Protein AF-0000000078821666 (afdb_homodimer)

InterPro domains:
  IPR000192 Aminotransferase class V domain [PF00266] (6-363)
  IPR015421 Pyridoxal phosphate-dependent transferase, major domain [G3DSA:3.40.640.10] (62-234)
  IPR015422 Pyridoxal phosphate-dependent transferase, small domain [G3DSA:3.90.1150.10] (6-367)
  IPR015424 Pyridoxal phosphate-dependent transferase [SSF53383] (6-370)
  IPR016454 Cysteine desulfurase [PIRSF005572] (4-376)
  IPR020578 Aminotransferase class-V, pyridoxal-phosphate binding site [PS00595] (192-211)

Solvent-accessible surface area (backbone atoms only — not comparable to full-atom values): 36742 Å² total; per-residue (Å²): 125,78,78,67,40,75,22,40,26,73,75,22,31,49,36,35,69,72,24,49,60,65,17,44,56,50,51,70,65,46,40,48,39,52,85,40,83,28,70,44,5,48,52,39,37,52,46,47,53,52,17,36,42,30,46,16,58,55,27,57,49,55,45,89,28,54,36,70,31,55,21,33,30,49,16,32,28,42,60,52,52,10,29,44,61,55,61,62,64,51,24,38,36,33,38,56,60,46,56,43,23,49,48,43,41,54,56,54,38,41,80,64,68,30,45,75,45,68,29,54,43,42,70,45,58,34,68,43,62,67,48,47,49,63,56,54,73,40,88,35,50,32,36,37,45,47,36,24,36,78,59,41,14,21,51,40,63,45,39,64,48,22,53,56,34,47,76,61,68,18,45,27,35,28,45,30,39,64,29,48,59,52,48,93,49,41,47,64,77,35,54,48,42,30,40,18,27,36,19,25,52,45,24,9,35,57,38,16,17,24,27,39,42,41,86,88,61,64,65,37,49,84,34,39,32,81,36,34,68,87,46,48,36,27,36,82,72,29,60,32,27,40,32,10,28,11,44,17,29,48,48,30,58,74,42,28,69,64,50,38,54,52,33,33,52,49,42,49,54,48,49,54,53,39,49,75,70,60,40,50,59,51,31,71,90,40,62,51,42,35,35,39,46,19,31,25,42,89,93,41,55,12,62,62,52,41,52,56,38,32,77,69,31,37,32,46,40,45,42,36,52,76,46,101,87,50,69,43,45,31,60,48,42,48,52,25,67,43,55,60,74,57,31,36,10,16,36,31,41,16,53,51,92,84,59,54,68,67,54,47,52,52,47,54,51,52,47,52,53,49,50,56,53,53,52,51,53,54,58,68,75,97,126,78,77,68,39,75,22,40,26,74,73,23,32,50,38,35,69,70,24,49,60,65,17,45,56,49,52,70,66,46,38,49,39,52,84,41,84,27,72,45,5,47,52,38,37,52,45,47,52,52,16,37,42,31,46,16,59,55,27,56,48,53,45,88,29,55,36,70,32,54,22,34,30,50,14,32,28,42,60,54,52,10,29,45,62,55,61,62,64,50,26,38,37,33,39,55,60,47,56,43,23,48,48,41,42,54,56,54,37,41,81,63,68,29,45,74,44,71,28,53,45,42,70,44,58,35,69,42,64,67,48,47,50,61,55,53,74,40,88,38,49,33,36,38,44,47,35,25,36,80,60,40,14,24,48,39,64,46,40,64,49,23,53,54,34,46,75,63,66,17,47,26,35,28,45,30,38,66,30,48,58,51,49,95,50,41,47,64,77,34,53,46,41,30,40,19,27,36,18,24,53,44,24,9,35,58,38,17,17,24,26,38,43,43,86,88,61,65,65,37,50,86,35,39,33,83,37,35,68,88,46,47,38,26,38,81,72,31,58,32,27,40,32,10,27,12,46,18,31,50,50,30,60,75,41,29,69,65,49,35,54,53,33,34,52,51,42,50,55,46,48,54,53,37,49,75,70,58,39,50,58,50,31,71,90,38,61,51,43,34,36,39,44,22,31,25,43,88,96,40,57,12,62,62,50,40,52,55,37,32,77,70,31,38,32,47,40,45,43,38,50,75,46,101,88,48,68,43,45,31,61,49,42,48,52,25,68,45,52,61,74,58,30,37,10,17,34,32,41,15,54,50,92,86,59,52,69,67,55,47,50,51,46,52,51,52,47,53,52,50,50,55,53,53,52,52,54,53,58,68,74,99

pLDDT: mean 94.86, std 9.11, range [35.91, 98.94]

Sequence (764 aa):
MPRAAYFDNNGTTALHPKVLQAMLPYLSEQQGNATSRHMYGRSARNAIDQAREQVADAVGAHPSQVIFTSSGTEADNLAITGVANALGNGRIAVSCLEHPAVSRPAEALRWHGWILDRIASNRHGQVEKNALEAILQNKTDMVSVMLANNETGVIQDVAGLGELARKHKAYMHTDAVQALGKMDVDFASLNVHAMSLSSHKINGPQGAGALILDKRIDIQPLLYGGGQERGLRSGSENIAAIVGFGAACSLAVAEARQGRTELARLREHLEQGLRRLDAVIFGAEAERLPNTSFFAFAGIEGETLVMALDKQGFAVTSGSACSSDNTEPSHVLLAMGIQPDTARGAIRVSLGANNDIDEINAFLQALESELTRLRKLTAVAVMPRAAYFDNNGTTALHPKVLQAMLPYLSEQQGNATSRHMYGRSARNAIDQAREQVADAVGAHPSQVIFTSSGTEADNLAITGVANALGNGRIAVSCLEHPAVSRPAEALRWHGWILDRIASNRHGQVEKNALEAILQNKTDMVSVMLANNETGVIQDVAGLGELARKHKAYMHTDAVQALGKMDVDFASLNVHAMSLSSHKINGPQGAGALILDKRIDIQPLLYGGGQERGLRSGSENIAAIVGFGAACSLAVAEARQGRTELARLREHLEQGLRRLDAVIFGAEAERLPNTSFFAFAGIEGETLVMALDKQGFAVTSGSACSSDNTEPSHVLLAMGIQPDTARGAIRVSLGANNDIDEINAFLQALESELTRLRKLTAVAV

Nearest PDB structures (foldseek):
  5wkp-assembly1_E  TM=9.508E-01  e=8.076E-43  Homo sapiens
  5wt6-assembly1_A-2  TM=9.375E-01  e=3.325E-38  Helicobacter pylori 26695
  5wt5-assembly1_A  TM=9.468E-01  e=1.652E-37  Helicobacter pylori 26695
  7ceu-assembly1_A  TM=9.510E-01  e=1.485E-36  Helicobacter pylori 26695
  7cet-assembly1_A  TM=9.442E-01  e=1.998E-36  Helicobacter pylori 26695

Foldseek 3Di:
DPAFAEFQLLVFDAADPVLLVLLVCCVPPQDDFCPDDDPSNVVLVVLLQLLLCLVCVLAAHDSLQKFKFQFLLQLLLQVQVFLCVQVQEFEEEEELQDDCSNVVSLVVCVVSPYHYHYFFAALLLEGDLVSLLVVLVDQGAAYEYAQAHSAQQFGYLLLVNQVSCVVSPHAYEYECAQVRLQHRHYCVSSVGQKYKYGQRSQSADRGIIIMRGHPPGGTAAPDADDCPSNRRYDDGDPSSRSSSSSVSSNVSSVCRPVFNVQLLVLVVLLVVLCVVVVKDWRSPVGDGGSFKTKIFDPPAAQVVLQVQLVVVNYHWDQQFDDDPPDTFFNSSNVSSVHDRRRRRRMIMGGDGPPDDNVVSVVSSVSSSVVVVVVVVVVVVVD/DPAFDEFQLLVFDAADPVLLVLLVCCVPPQDDFCPDDDPSNVVLVVLLQLLLCLVCVLAAHDSLQKFKFQFLLQLLLQVQVFLCVQVQEFEEEEELQDDCSNVVSLVVCVVSPYHYHYFFAALLLEGDLVSLLVVLVDQGAAYEYAQAHSAQQFGYLLLVNQVSCVVSPHAYEYECAQVRLQHRHYCVSSVGQKYKYGQRSQSADRGIIIMRGHPPGGTAAPDADDCPSNRRYDDGDPSSRSSSSSVSSNVSSVCRPVFNVQLLVLVVLLVVLCVVVVKDWRSVVGDGGSFKTKIFDPPAAQVVLQVQLVVVNYHKDQQFDDDPPDTFFNSSNVSSVHDRRRRRRMIMGGDGPPDDNVNSVVSSVSSSVVVVVVVVVVVVVD

Organism: Methylobacillus flagellatus (strain ATCC 51484 / DSM 6875 / VKM B-1610 / KT) (NCBI:txid265072)

Structure (mmCIF, N/CA/C/O backbone):
data_AF-0000000078821666-model_v1
#
loop_
_entity.id
_entity.type
_entity.pdbx_description
1 polymer 'cysteine desulfurase'
#
loop_
_atom_site.group_PDB
_atom_site.id
_atom_site.type_symbol
_atom_site.label_atom_id
_atom_site.label_alt_id
_atom_site.label_comp_id
_atom_site.label_asym_id
_atom_site.label_entity_id
_atom_site.label_seq_id
_atom_site.pdbx_PDB_ins_code
_atom_site.Cartn_x
_atom_site.Cartn_y
_atom_site.Cartn_z
_atom_site.occupancy
_atom_site.B_iso_or_equiv
_atom_site.auth_seq_id
_atom_site.auth_comp_id
_atom_site.auth_asym_id
_atom_site.auth_atom_id
_atom_site.pdbx_PDB_model_num
ATOM 1 N N . MET A 1 1 ? -31.547 23.219 5.555 1 35.91 1 MET A N 1
ATOM 2 C CA . MET A 1 1 ? -30.359 22.906 6.34 1 35.91 1 MET A CA 1
ATOM 3 C C . MET A 1 1 ? -29.094 23.125 5.52 1 35.91 1 MET A C 1
ATOM 5 O O . MET A 1 1 ? -29.047 22.766 4.34 1 35.91 1 MET A O 1
ATOM 9 N N . PRO A 1 2 ? -28.344 24.125 5.824 1 49.28 2 PRO A N 1
ATOM 10 C CA . PRO A 1 2 ? -27.219 24.5 4.977 1 49.28 2 PRO A CA 1
ATOM 11 C C . PRO A 1 2 ? -26.391 23.281 4.527 1 49.28 2 PRO A C 1
ATOM 13 O O . PRO A 1 2 ? -26.391 22.25 5.203 1 49.28 2 PRO A O 1
ATOM 16 N N . ARG A 1 3 ? -26.125 23.219 3.297 1 61.97 3 ARG A N 1
ATOM 17 C CA . ARG A 1 3 ? -25.281 22.219 2.639 1 61.97 3 ARG A CA 1
ATOM 18 C C . ARG A 1 3 ? -24.031 21.938 3.455 1 61.97 3 ARG A C 1
ATOM 20 O O . ARG A 1 3 ? -23.375 22.859 3.938 1 61.97 3 ARG A O 1
ATOM 27 N N . ALA A 1 4 ? -23.688 20.766 3.873 1 83.94 4 ALA A N 1
ATOM 28 C CA . ALA A 1 4 ? -22.516 20.312 4.598 1 83.94 4 ALA A CA 1
ATOM 29 C C . ALA A 1 4 ? -21.234 20.844 3.955 1 83.94 4 ALA A C 1
ATOM 31 O O . ALA A 1 4 ? -21.141 20.922 2.727 1 83.94 4 ALA A O 1
ATOM 32 N N . ALA A 1 5 ? -20.422 21.594 4.734 1 94.81 5 ALA A N 1
ATOM 33 C CA . ALA A 1 5 ? -19.156 22.141 4.254 1 94.81 5 ALA A CA 1
ATOM 34 C C . ALA A 1 5 ? -17.984 21.266 4.699 1 94.81 5 ALA A C 1
ATOM 36 O O . ALA A 1 5 ? -17.844 20.984 5.887 1 94.81 5 ALA A O 1
ATOM 37 N N . TYR A 1 6 ? -17.25 20.812 3.744 1 96.25 6 TYR A N 1
ATOM 38 C CA . TYR A 1 6 ? -16.094 19.984 4.016 1 96.25 6 TYR A CA 1
ATOM 39 C C . TYR A 1 6 ? -14.828 20.828 4.129 1 96.25 6 TYR A C 1
ATOM 41 O O . TYR A 1 6 ? -14.328 21.344 3.125 1 96.25 6 TYR A O 1
ATOM 49 N N . PHE A 1 7 ? -14.266 20.938 5.383 1 97.62 7 PHE A N 1
ATOM 50 C CA . PHE A 1 7 ? -13.125 21.797 5.676 1 97.62 7 PHE A CA 1
ATOM 51 C C . PHE A 1 7 ? -11.953 20.984 6.211 1 97.62 7 PHE A C 1
ATOM 53 O O . PHE A 1 7 ? -11.219 21.438 7.09 1 97.62 7 PHE A O 1
ATOM 60 N N . ASP A 1 8 ? -11.805 19.719 5.742 1 96.81 8 ASP A N 1
ATOM 61 C CA . ASP A 1 8 ? -10.727 18.844 6.188 1 96.81 8 ASP A CA 1
ATOM 62 C C . ASP A 1 8 ? -9.93 18.312 5 1 96.81 8 ASP A C 1
ATOM 64 O O . ASP A 1 8 ? -9.648 17.109 4.918 1 96.81 8 ASP A O 1
ATOM 68 N N . ASN A 1 9 ? -9.57 19.203 4.082 1 97.06 9 ASN A N 1
ATOM 69 C CA . ASN A 1 9 ? -8.875 18.812 2.854 1 97.06 9 ASN A CA 1
ATOM 70 C C . ASN A 1 9 ? -7.426 18.438 3.123 1 97.06 9 ASN A C 1
ATOM 72 O O . ASN A 1 9 ? -6.785 17.797 2.289 1 97.06 9 ASN A O 1
ATOM 76 N N . ASN A 1 10 ? -6.84 18.828 4.273 1 97.56 10 ASN A N 1
ATOM 77 C CA . ASN A 1 10 ? -5.516 18.344 4.637 1 97.56 10 ASN A CA 1
ATOM 78 C C . ASN A 1 10 ? -5.559 16.875 5.074 1 97.56 10 ASN A C 1
ATOM 80 O O . ASN A 1 10 ? -4.523 16.203 5.121 1 97.56 10 ASN A O 1
ATOM 84 N N . GLY A 1 11 ? -6.746 16.422 5.551 1 96.06 11 GLY A N 1
ATOM 85 C CA . GLY A 1 11 ? -6.93 14.992 5.801 1 96.06 11 GLY A CA 1
ATOM 86 C C . GLY A 1 11 ? -7.027 14.172 4.527 1 96.06 11 GLY A C 1
ATOM 87 O O . GLY A 1 11 ? -6.285 13.203 4.348 1 96.06 11 GLY A O 1
ATOM 88 N N . THR A 1 12 ? -7.91 14.516 3.711 1 96.44 12 THR A N 1
ATOM 89 C CA . THR A 1 12 ? -8.055 13.961 2.371 1 96.44 12 THR A CA 1
ATOM 90 C C . THR A 1 12 ? -8.977 14.836 1.52 1 96.44 12 THR A C 1
ATOM 92 O O . THR A 1 12 ? -9.719 15.664 2.049 1 96.44 12 THR A O 1
ATOM 95 N N . THR A 1 13 ? -8.852 14.727 0.25 1 96.5 13 THR A N 1
ATOM 96 C CA . THR A 1 13 ? -9.695 15.469 -0.683 1 96.5 13 THR A CA 1
ATOM 97 C C . THR A 1 13 ? -10.609 14.523 -1.453 1 96.5 13 THR A C 1
ATOM 99 O O . THR A 1 13 ? -10.328 13.328 -1.558 1 96.5 13 THR A O 1
ATOM 102 N N . ALA A 1 14 ? -11.688 15.109 -1.927 1 95.62 14 ALA A N 1
ATOM 103 C CA . ALA A 1 14 ? -12.539 14.344 -2.838 1 95.62 14 ALA A CA 1
ATOM 104 C C . ALA A 1 14 ? -11.82 14.078 -4.16 1 95.62 14 ALA A C 1
ATOM 106 O O . ALA A 1 14 ? -11.102 14.945 -4.668 1 95.62 14 ALA A O 1
ATOM 107 N N . LEU A 1 15 ? -12.023 12.906 -4.688 1 97.19 15 LEU A N 1
ATOM 108 C CA . LEU A 1 15 ? -11.477 12.602 -6.004 1 97.19 15 LEU A CA 1
ATOM 109 C C . LEU A 1 15 ? -12.07 13.516 -7.066 1 97.19 15 LEU A C 1
ATOM 111 O O . LEU A 1 15 ? -13.289 13.68 -7.141 1 97.19 15 LEU A O 1
ATOM 115 N N . HIS A 1 16 ? -11.195 14.133 -7.812 1 97.44 16 HIS A N 1
ATOM 116 C CA . HIS A 1 16 ? -11.68 14.984 -8.898 1 97.44 16 HIS A CA 1
ATOM 117 C C . HIS A 1 16 ? -12.414 14.172 -9.953 1 97.44 16 HIS A C 1
ATOM 119 O O . HIS A 1 16 ? -11.93 13.109 -10.367 1 97.44 16 HIS A O 1
ATOM 125 N N . PRO A 1 17 ? -13.539 14.625 -10.469 1 97.19 17 PRO A N 1
ATOM 126 C CA . PRO A 1 17 ? -14.297 13.867 -11.469 1 97.19 17 PRO A CA 1
ATOM 127 C C . PRO A 1 17 ? -13.477 13.555 -12.711 1 97.19 17 PRO A C 1
ATOM 129 O O . PRO A 1 17 ? -13.586 12.461 -13.273 1 97.19 17 PRO A O 1
ATOM 132 N N . LYS A 1 18 ? -12.641 14.453 -13.164 1 98 18 LYS A N 1
ATOM 133 C CA . LYS A 1 18 ? -11.797 14.219 -14.328 1 98 18 LYS A CA 1
ATOM 134 C C . LYS A 1 18 ? -10.773 13.125 -14.047 1 98 18 LYS A C 1
ATOM 136 O O . LYS A 1 18 ? -10.391 12.375 -14.953 1 98 18 LYS A O 1
ATOM 141 N N . VAL A 1 19 ? -10.273 13.094 -12.828 1 98.5 19 VAL A N 1
ATOM 142 C CA . VAL A 1 19 ? -9.328 12.055 -12.438 1 98.5 19 VAL A CA 1
ATOM 143 C C . VAL A 1 19 ? -10.023 10.703 -12.43 1 98.5 19 VAL A C 1
ATOM 145 O O . VAL A 1 19 ? -9.477 9.711 -12.914 1 98.5 19 VAL A O 1
ATOM 148 N N . LEU A 1 20 ? -11.25 10.656 -11.883 1 98.19 20 LEU A N 1
ATOM 149 C CA . LEU A 1 20 ? -12.023 9.422 -11.906 1 98.19 20 LEU A CA 1
ATOM 150 C C . LEU A 1 20 ? -12.211 8.93 -13.336 1 98.19 20 LEU A C 1
ATOM 152 O O . LEU A 1 20 ? -12.086 7.73 -13.609 1 98.19 20 LEU A O 1
ATOM 156 N N . GLN A 1 21 ? -12.492 9.82 -14.219 1 98.19 21 GLN A N 1
ATOM 157 C CA . GLN A 1 21 ? -12.688 9.461 -15.625 1 98.19 21 GLN A CA 1
ATOM 158 C C . GLN A 1 21 ? -11.422 8.82 -16.203 1 98.19 21 GLN A C 1
ATOM 160 O O . GLN A 1 21 ? -11.5 7.863 -16.969 1 98.19 21 GLN A O 1
ATOM 165 N N . ALA A 1 22 ? -10.273 9.336 -15.805 1 98.19 22 ALA A N 1
ATOM 166 C CA . ALA A 1 22 ? -9 8.781 -16.266 1 98.19 22 ALA A CA 1
ATOM 167 C C . ALA A 1 22 ? -8.766 7.391 -15.688 1 98.19 22 ALA A C 1
ATOM 169 O O . ALA A 1 22 ? -8.094 6.559 -16.297 1 98.19 22 ALA A O 1
ATOM 170 N N . MET A 1 23 ? -9.344 7.117 -14.539 1 98.25 23 MET A N 1
ATOM 171 C CA . MET A 1 23 ? -9.133 5.863 -13.82 1 98.25 23 MET A CA 1
ATOM 172 C C . MET A 1 23 ? -10.047 4.77 -14.359 1 98.25 23 MET A C 1
ATOM 174 O O . MET A 1 23 ? -9.68 3.59 -14.359 1 98.25 23 MET A O 1
ATOM 178 N N . LEU A 1 24 ? -11.203 5.086 -14.836 1 97.62 24 LEU A N 1
ATOM 179 C CA . LEU A 1 24 ? -12.312 4.172 -15.086 1 97.62 24 LEU A CA 1
ATOM 180 C C . LEU A 1 24 ? -11.922 3.104 -16.109 1 97.62 24 LEU A C 1
ATOM 182 O O . LEU A 1 24 ? -12.234 1.922 -15.914 1 97.62 24 LEU A O 1
ATOM 186 N N . PRO A 1 25 ? -11.148 3.41 -17.172 1 96.62 25 PRO A N 1
ATOM 187 C CA . PRO A 1 25 ? -10.773 2.357 -18.125 1 96.62 25 PRO A CA 1
ATOM 188 C C . PRO A 1 25 ? -9.922 1.265 -17.484 1 96.62 25 PRO A C 1
ATOM 190 O O . PRO A 1 25 ? -9.977 0.106 -17.906 1 96.62 25 PRO A O 1
ATOM 193 N N . TYR A 1 26 ? -9.211 1.591 -16.453 1 96.25 26 TYR A N 1
ATOM 194 C CA . TYR A 1 26 ? -8.312 0.646 -15.805 1 96.25 26 TYR A CA 1
ATOM 195 C C . TYR A 1 26 ? -9.016 -0.073 -14.656 1 96.25 26 TYR A C 1
ATOM 197 O O . TYR A 1 26 ? -8.453 -0.983 -14.047 1 96.25 26 TYR A O 1
ATOM 205 N N . LEU A 1 27 ? -10.219 0.322 -14.359 1 95.69 27 LEU A N 1
ATOM 206 C CA . LEU A 1 27 ? -11.078 -0.368 -13.398 1 95.69 27 LEU A CA 1
ATOM 207 C C . LEU A 1 27 ? -12.078 -1.271 -14.109 1 95.69 27 LEU A C 1
ATOM 209 O O . LEU A 1 27 ? -12.484 -2.299 -13.57 1 95.69 27 LEU A O 1
ATOM 213 N N . SER A 1 28 ? -12.422 -0.961 -15.328 1 89.75 28 SER A N 1
ATOM 214 C CA . SER A 1 28 ? -13.547 -1.646 -15.961 1 89.75 28 SER A CA 1
ATOM 215 C C . SER A 1 28 ? -13.078 -2.498 -17.141 1 89.75 28 SER A C 1
ATOM 217 O O . SER A 1 28 ? -13.711 -3.5 -17.469 1 89.75 28 SER A O 1
ATOM 219 N N . GLU A 1 29 ? -11.992 -2.146 -17.766 1 82.75 29 GLU A N 1
ATOM 220 C CA . GLU A 1 29 ? -11.625 -2.77 -19.031 1 82.75 29 GLU A CA 1
ATOM 221 C C . GLU A 1 29 ? -10.281 -3.477 -18.922 1 82.75 29 GLU A C 1
ATOM 223 O O . GLU A 1 29 ? -10.102 -4.574 -19.453 1 82.75 29 GLU A O 1
ATOM 228 N N . GLN A 1 30 ? -9.453 -2.82 -18.344 1 75.94 30 GLN A N 1
ATOM 229 C CA . GLN A 1 30 ? -8.07 -3.289 -18.344 1 75.94 30 GLN A CA 1
ATOM 230 C C . GLN A 1 30 ? -7.914 -4.527 -17.469 1 75.94 30 GLN A C 1
ATOM 232 O O . GLN A 1 30 ? -8.508 -4.617 -16.391 1 75.94 30 GLN A O 1
ATOM 237 N N . GLN A 1 31 ? -7.25 -5.449 -18.156 1 81.25 31 GLN A N 1
ATOM 238 C CA . GLN A 1 31 ? -6.805 -6.625 -17.422 1 81.25 31 GLN A CA 1
ATOM 239 C C . GLN A 1 31 ? -5.293 -6.805 -17.531 1 81.25 31 GLN A C 1
ATOM 241 O O . GLN A 1 31 ? -4.621 -6.047 -18.234 1 81.25 31 GLN A O 1
ATOM 246 N N . GLY A 1 32 ? -4.676 -7.453 -16.656 1 88.81 32 GLY A N 1
ATOM 247 C CA . GLY A 1 32 ? -3.27 -7.82 -16.703 1 88.81 32 GLY A CA 1
ATOM 248 C C . GLY A 1 32 ? -2.404 -6.988 -15.773 1 88.81 32 GLY A C 1
ATOM 249 O O . GLY A 1 32 ? -2.652 -5.793 -15.586 1 88.81 32 GLY A O 1
ATOM 250 N N . ASN A 1 33 ? -1.448 -7.543 -15.297 1 90.88 33 ASN A N 1
ATOM 251 C CA . ASN A 1 33 ? -0.411 -6.879 -14.516 1 90.88 33 ASN A CA 1
ATOM 252 C C . ASN A 1 33 ? 0.642 -6.234 -15.414 1 90.88 33 ASN A C 1
ATOM 254 O O . ASN A 1 33 ? 0.961 -6.762 -16.484 1 90.88 33 ASN A O 1
ATOM 258 N N . ALA A 1 34 ? 1.199 -5.176 -14.953 1 91.94 34 ALA A N 1
ATOM 259 C CA . ALA A 1 34 ? 2.195 -4.461 -15.75 1 91.94 34 ALA A CA 1
ATOM 260 C C . ALA A 1 34 ? 3.436 -5.32 -15.977 1 91.94 34 ALA A C 1
ATOM 262 O O . ALA A 1 34 ? 4.219 -5.059 -16.891 1 91.94 34 ALA A O 1
ATOM 263 N N . THR A 1 35 ? 3.607 -6.332 -15.219 1 89.19 35 THR A N 1
ATOM 264 C CA . THR A 1 35 ? 4.773 -7.195 -15.344 1 89.19 35 THR A CA 1
ATOM 265 C C . THR A 1 35 ? 4.566 -8.242 -16.438 1 89.19 35 THR A C 1
ATOM 267 O O . THR A 1 35 ? 5.516 -8.898 -16.859 1 89.19 35 THR A O 1
ATOM 270 N N . SER A 1 36 ? 3.348 -8.445 -16.828 1 89.5 36 SER A N 1
ATOM 271 C CA . SER A 1 36 ? 3.066 -9.43 -17.859 1 89.5 36 SER A CA 1
ATOM 272 C C . SER A 1 36 ? 3.516 -8.938 -19.234 1 89.5 36 SER A C 1
ATOM 274 O O . SER A 1 36 ? 3.404 -7.75 -19.547 1 89.5 36 SER A O 1
ATOM 276 N N . ARG A 1 37 ? 3.877 -9.852 -20.078 1 88.88 37 ARG A N 1
ATOM 277 C CA . ARG A 1 37 ? 4.477 -9.484 -21.359 1 88.88 37 ARG A CA 1
ATOM 278 C C . ARG A 1 37 ? 3.428 -9.438 -22.469 1 88.88 37 ARG A C 1
ATOM 280 O O . ARG A 1 37 ? 3.674 -8.891 -23.547 1 88.88 37 ARG A O 1
ATOM 287 N N . HIS A 1 38 ? 2.33 -10.008 -22.203 1 91.44 38 HIS A N 1
ATOM 288 C CA . HIS A 1 38 ? 1.283 -10 -23.219 1 91.44 38 HIS A CA 1
ATOM 289 C C . HIS A 1 38 ? 0.661 -8.617 -23.359 1 91.44 38 HIS A C 1
ATOM 291 O O . HIS A 1 38 ? 1.028 -7.688 -22.641 1 91.44 38 HIS A O 1
ATOM 297 N N . MET A 1 39 ? -0.25 -8.445 -24.234 1 90.56 39 MET A N 1
ATOM 298 C CA . MET A 1 39 ? -0.779 -7.152 -24.656 1 90.56 39 MET A CA 1
ATOM 299 C C . MET A 1 39 ? -1.401 -6.41 -23.484 1 90.56 39 MET A C 1
ATOM 301 O O . MET A 1 39 ? -1.246 -5.191 -23.359 1 90.56 39 MET A O 1
ATOM 305 N N . TYR A 1 40 ? -2.09 -7.102 -22.578 1 91.06 40 TYR A N 1
ATOM 306 C CA . TYR A 1 40 ? -2.732 -6.457 -21.438 1 91.06 40 TYR A CA 1
ATOM 307 C C . TYR A 1 40 ? -1.697 -5.91 -20.469 1 91.06 40 TYR A C 1
ATOM 309 O O . TYR A 1 40 ? -1.887 -4.836 -19.891 1 91.06 40 TYR A O 1
ATOM 317 N N . GLY A 1 41 ? -0.619 -6.637 -20.312 1 93.12 41 GLY A N 1
ATOM 318 C CA . GLY A 1 41 ? 0.479 -6.16 -19.484 1 93.12 41 GLY A CA 1
ATOM 319 C C . GLY A 1 41 ? 1.194 -4.961 -20.078 1 93.12 41 GLY A C 1
ATOM 320 O O . GLY A 1 41 ? 1.534 -4.016 -19.359 1 93.12 41 GLY A O 1
ATOM 321 N N . ARG A 1 42 ? 1.4 -4.973 -21.359 1 93.88 42 ARG A N 1
ATOM 322 C CA . ARG A 1 42 ? 2.051 -3.855 -22.031 1 93.88 42 ARG A CA 1
ATOM 323 C C . ARG A 1 42 ? 1.229 -2.578 -21.891 1 93.88 42 ARG A C 1
ATOM 325 O O . ARG A 1 42 ? 1.779 -1.503 -21.656 1 93.88 42 ARG A O 1
ATOM 332 N N . SER A 1 43 ? -0.04 -2.754 -22.047 1 93.25 43 SER A N 1
ATOM 333 C CA . SER A 1 43 ? -0.934 -1.611 -21.875 1 93.25 43 SER A CA 1
ATOM 334 C C . SER A 1 43 ? -0.85 -1.04 -20.469 1 93.25 43 SER A C 1
ATOM 336 O O . SER A 1 43 ? -0.805 0.179 -20.281 1 93.25 43 SER A O 1
ATOM 338 N N . ALA A 1 44 ? -0.852 -1.932 -19.531 1 94.81 44 ALA A N 1
ATOM 339 C CA . ALA A 1 44 ? -0.721 -1.526 -18.125 1 94.81 44 ALA A CA 1
ATOM 340 C C . ALA A 1 44 ? 0.602 -0.804 -17.891 1 94.81 44 ALA A C 1
ATOM 342 O O . ALA A 1 44 ? 0.639 0.226 -17.219 1 94.81 44 ALA A O 1
ATOM 343 N N . ARG A 1 45 ? 1.65 -1.297 -18.422 1 96.25 45 ARG A N 1
ATOM 344 C CA . ARG A 1 45 ? 2.973 -0.7 -18.281 1 96.25 45 ARG A CA 1
ATOM 345 C C . ARG A 1 45 ? 3.018 0.697 -18.891 1 96.25 45 ARG A C 1
ATOM 347 O O . ARG A 1 45 ? 3.59 1.618 -18.297 1 96.25 45 ARG A O 1
ATOM 354 N N . ASN A 1 46 ? 2.438 0.837 -20.047 1 97.19 46 ASN A N 1
ATOM 355 C CA . ASN A 1 46 ? 2.379 2.141 -20.703 1 97.19 46 ASN A CA 1
ATOM 356 C C . ASN A 1 46 ? 1.637 3.164 -19.844 1 97.19 46 ASN A C 1
ATOM 358 O O . ASN A 1 46 ? 2.043 4.324 -19.766 1 97.19 46 ASN A O 1
ATOM 362 N N . ALA A 1 47 ? 0.561 2.725 -19.25 1 97.56 47 ALA A N 1
ATOM 363 C CA . ALA A 1 47 ? -0.229 3.602 -18.391 1 97.56 47 ALA A CA 1
ATOM 364 C C . ALA A 1 47 ? 0.583 4.055 -17.188 1 97.56 47 ALA A C 1
ATOM 366 O O . ALA A 1 47 ? 0.553 5.234 -16.812 1 97.56 47 ALA A O 1
ATOM 367 N N . ILE A 1 48 ? 1.312 3.166 -16.594 1 98.19 48 ILE A N 1
ATOM 368 C CA . ILE A 1 48 ? 2.143 3.467 -15.43 1 98.19 48 ILE A CA 1
ATOM 369 C C . ILE A 1 48 ? 3.252 4.441 -15.828 1 98.19 48 ILE A C 1
ATOM 371 O O . ILE A 1 48 ? 3.535 5.398 -15.102 1 98.19 48 ILE A O 1
ATOM 375 N N . ASP A 1 49 ? 3.84 4.211 -16.984 1 98.44 49 ASP A N 1
ATOM 376 C CA . ASP A 1 49 ? 4.918 5.07 -17.453 1 98.44 49 ASP A CA 1
ATOM 377 C C . ASP A 1 49 ? 4.418 6.488 -17.719 1 98.44 49 ASP A C 1
ATOM 379 O O . ASP A 1 49 ? 5.102 7.461 -17.391 1 98.44 49 ASP A O 1
ATOM 383 N N . GLN A 1 50 ? 3.275 6.578 -18.281 1 98.69 50 GLN A N 1
ATOM 384 C CA . GLN A 1 50 ? 2.689 7.895 -18.516 1 98.69 50 GLN A CA 1
ATOM 385 C C . GLN A 1 50 ? 2.418 8.609 -17.203 1 98.69 50 GLN A C 1
ATOM 387 O O . GLN A 1 50 ? 2.701 9.805 -17.078 1 98.69 50 GLN A O 1
ATOM 392 N N . ALA A 1 51 ? 1.847 7.902 -16.281 1 98.88 51 ALA A N 1
ATOM 393 C CA . ALA A 1 51 ? 1.604 8.477 -14.961 1 98.88 51 ALA A CA 1
ATOM 394 C C . ALA A 1 51 ? 2.91 8.922 -14.305 1 98.88 51 ALA A C 1
ATOM 396 O O . ALA A 1 51 ? 2.963 9.961 -13.656 1 98.88 51 ALA A O 1
ATOM 397 N N . ARG A 1 52 ? 3.93 8.094 -14.43 1 98.88 52 ARG A N 1
ATOM 398 C CA . ARG A 1 52 ? 5.246 8.398 -13.875 1 98.88 52 ARG A CA 1
ATOM 399 C C . ARG A 1 52 ? 5.777 9.719 -14.43 1 98.88 52 ARG A C 1
ATOM 401 O O . ARG A 1 52 ? 6.34 10.523 -13.688 1 98.88 52 ARG A O 1
ATOM 408 N N . GLU A 1 53 ? 5.594 9.961 -15.688 1 98.88 53 GLU A N 1
ATOM 409 C CA . GLU A 1 53 ? 5.988 11.219 -16.328 1 98.88 53 GLU A CA 1
ATOM 410 C C . GLU A 1 53 ? 5.199 12.391 -15.75 1 98.88 53 GLU A C 1
ATOM 412 O O . GLU A 1 53 ? 5.766 13.461 -15.492 1 98.88 53 GLU A O 1
ATOM 417 N N . GLN A 1 54 ? 3.953 12.195 -15.586 1 98.88 54 GLN A N 1
ATOM 418 C CA . GLN A 1 54 ? 3.088 13.25 -15.062 1 98.88 54 GLN A CA 1
ATOM 419 C C . GLN A 1 54 ? 3.48 13.641 -13.641 1 98.88 54 GLN A C 1
ATOM 421 O O . GLN A 1 54 ? 3.529 14.82 -13.305 1 98.88 54 GLN A O 1
ATOM 426 N N . VAL A 1 55 ? 3.783 12.633 -12.812 1 98.94 55 VAL A N 1
ATOM 427 C CA . VAL A 1 55 ? 4.199 12.891 -11.438 1 98.94 55 VAL A CA 1
ATOM 428 C C . VAL A 1 55 ? 5.555 13.602 -11.43 1 98.94 55 VAL A C 1
ATOM 430 O O . VAL A 1 55 ? 5.75 14.578 -10.703 1 98.94 55 VAL A O 1
ATOM 433 N N . ALA A 1 56 ? 6.465 13.102 -12.227 1 98.81 56 ALA A N 1
ATOM 434 C CA . ALA A 1 56 ? 7.789 13.711 -12.328 1 98.81 56 ALA A CA 1
ATOM 435 C C . ALA A 1 56 ? 7.688 15.172 -12.766 1 98.81 56 ALA A C 1
ATOM 437 O O . ALA A 1 56 ? 8.305 16.047 -12.156 1 98.81 56 ALA A O 1
ATOM 438 N N . ASP A 1 57 ? 6.887 15.422 -13.75 1 98.44 57 ASP A N 1
ATOM 439 C CA . ASP A 1 57 ? 6.723 16.766 -14.289 1 98.44 57 ASP A CA 1
ATOM 440 C C . ASP A 1 57 ? 6.156 17.719 -13.242 1 98.44 57 ASP A C 1
ATOM 442 O O . ASP A 1 57 ? 6.523 18.891 -13.203 1 98.44 57 ASP A O 1
ATOM 446 N N . ALA A 1 58 ? 5.305 17.234 -12.453 1 98.56 58 ALA A N 1
ATOM 447 C CA . ALA A 1 58 ? 4.621 18.062 -11.469 1 98.56 58 ALA A CA 1
ATOM 448 C C . ALA A 1 58 ? 5.609 18.641 -10.461 1 98.56 58 ALA A C 1
ATOM 450 O O . ALA A 1 58 ? 5.344 19.672 -9.836 1 98.56 58 ALA A O 1
ATOM 451 N N . VAL A 1 59 ? 6.805 17.969 -10.289 1 98.56 59 VAL A N 1
ATOM 452 C CA . VAL A 1 59 ? 7.715 18.406 -9.242 1 98.56 59 VAL A CA 1
ATOM 453 C C . VAL A 1 59 ? 9.109 18.641 -9.828 1 98.56 59 VAL A C 1
ATOM 455 O O . VAL A 1 59 ? 10.102 18.641 -9.102 1 98.56 59 VAL A O 1
ATOM 458 N N . GLY A 1 60 ? 9.211 18.703 -11.109 1 97.69 60 GLY A N 1
ATOM 459 C CA . GLY A 1 60 ? 10.477 19.016 -11.766 1 97.69 60 GLY A CA 1
ATOM 460 C C . GLY A 1 60 ? 11.508 17.906 -11.602 1 97.69 60 GLY A C 1
ATOM 461 O O . GLY A 1 60 ? 12.695 18.188 -11.391 1 97.69 60 GLY A O 1
ATOM 462 N N . ALA A 1 61 ? 11.133 16.656 -11.641 1 98.25 61 ALA A N 1
ATOM 463 C CA . ALA A 1 61 ? 12.016 15.5 -11.523 1 98.25 61 ALA A CA 1
ATOM 464 C C . ALA A 1 61 ? 12.062 14.711 -12.836 1 98.25 61 ALA A C 1
ATOM 466 O O . ALA A 1 61 ? 11.367 15.055 -13.797 1 98.25 61 ALA A O 1
ATOM 467 N N . HIS A 1 62 ? 12.938 13.812 -12.945 1 98.12 62 HIS A N 1
ATOM 468 C CA . HIS A 1 62 ? 12.961 12.844 -14.039 1 98.12 62 HIS A CA 1
ATOM 469 C C . HIS A 1 62 ? 12.125 11.617 -13.703 1 98.12 62 HIS A C 1
ATOM 471 O O . HIS A 1 62 ? 12.125 11.148 -12.562 1 98.12 62 HIS A O 1
ATOM 477 N N . PRO A 1 63 ? 11.43 11.047 -14.695 1 98.44 63 PRO A N 1
ATOM 478 C CA . PRO A 1 63 ? 10.594 9.883 -14.422 1 98.44 63 PRO A CA 1
ATOM 479 C C . PRO A 1 63 ? 11.352 8.75 -13.734 1 98.44 63 PRO A C 1
ATOM 481 O O . PRO A 1 63 ? 10.781 8.031 -12.906 1 98.44 63 PRO A O 1
ATOM 484 N N . SER A 1 64 ? 12.648 8.602 -14 1 97.81 64 SER A N 1
ATOM 485 C CA . SER A 1 64 ? 13.43 7.52 -13.422 1 97.81 64 SER A CA 1
ATOM 486 C C . SER A 1 64 ? 13.633 7.727 -11.922 1 97.81 64 SER A C 1
ATOM 488 O O . SER A 1 64 ? 14.047 6.805 -11.211 1 97.81 64 SER A O 1
ATOM 490 N N . GLN A 1 65 ? 13.312 8.891 -11.398 1 98.38 65 GLN A N 1
ATOM 491 C CA . GLN A 1 65 ? 13.477 9.211 -9.977 1 98.38 65 GLN A CA 1
ATOM 492 C C . GLN A 1 65 ? 12.211 8.883 -9.195 1 98.38 65 GLN A C 1
ATOM 494 O O . GLN A 1 65 ? 12.211 8.914 -7.961 1 98.38 65 GLN A O 1
ATOM 499 N N . VAL A 1 66 ? 11.164 8.562 -9.914 1 98.88 66 VAL A N 1
ATOM 500 C CA . VAL A 1 66 ? 9.867 8.352 -9.281 1 98.88 66 VAL A CA 1
ATOM 501 C C . VAL A 1 66 ? 9.719 6.891 -8.875 1 98.88 66 VAL A C 1
ATOM 503 O O . VAL A 1 66 ? 9.867 5.992 -9.703 1 98.88 66 VAL A O 1
ATOM 506 N N . ILE A 1 67 ? 9.43 6.59 -7.637 1 98.81 67 ILE A N 1
ATOM 507 C CA . ILE A 1 67 ? 9.062 5.277 -7.125 1 98.81 67 ILE A CA 1
ATOM 508 C C . ILE A 1 67 ? 7.637 5.324 -6.574 1 98.81 67 ILE A C 1
ATOM 510 O O . ILE A 1 67 ? 7.363 6.016 -5.594 1 98.81 67 ILE A O 1
ATOM 514 N N . PHE A 1 68 ? 6.742 4.625 -7.203 1 98.88 68 PHE A N 1
ATOM 515 C CA . PHE A 1 68 ? 5.359 4.625 -6.738 1 98.88 68 PHE A CA 1
ATOM 516 C C . PHE A 1 68 ? 5.215 3.805 -5.461 1 98.88 68 PHE A C 1
ATOM 518 O O . PHE A 1 68 ? 5.84 2.75 -5.32 1 98.88 68 PHE A O 1
ATOM 525 N N . THR A 1 69 ? 4.484 4.316 -4.543 1 98.81 69 THR A N 1
ATOM 526 C CA . THR A 1 69 ? 4.105 3.658 -3.295 1 98.81 69 THR A CA 1
ATOM 527 C C . THR A 1 69 ? 2.592 3.684 -3.107 1 98.81 69 THR A C 1
ATOM 529 O O . THR A 1 69 ? 1.874 4.301 -3.898 1 98.81 69 THR A O 1
ATOM 532 N N . SER A 1 70 ? 2.109 3.02 -2.125 1 98.62 70 SER A N 1
ATOM 533 C CA . SER A 1 70 ? 0.666 2.934 -1.926 1 98.62 70 SER A CA 1
ATOM 534 C C . SER A 1 70 ? 0.133 4.168 -1.207 1 98.62 70 SER A C 1
ATOM 536 O O . SER A 1 70 ? -1.081 4.355 -1.1 1 98.62 70 SER A O 1
ATOM 538 N N . SER A 1 71 ? 0.984 5.055 -0.658 1 98.44 71 SER A N 1
ATOM 539 C CA . SER A 1 71 ? 0.575 6.254 0.066 1 98.44 71 SER A CA 1
ATOM 540 C C . SER A 1 71 ? 1.768 7.164 0.347 1 98.44 71 SER A C 1
ATOM 542 O O . SER A 1 71 ? 2.918 6.773 0.137 1 98.44 71 SER A O 1
ATOM 544 N N . GLY A 1 72 ? 1.473 8.352 0.803 1 98.69 72 GLY A N 1
ATOM 545 C CA . GLY A 1 72 ? 2.531 9.234 1.276 1 98.69 72 GLY A CA 1
ATOM 546 C C . GLY A 1 72 ? 3.262 8.688 2.488 1 98.69 72 GLY A C 1
ATOM 547 O O . GLY A 1 72 ? 4.477 8.852 2.613 1 98.69 72 GLY A O 1
ATOM 548 N N . THR A 1 73 ? 2.529 8.016 3.404 1 98.81 73 THR A N 1
ATOM 549 C CA . THR A 1 73 ? 3.129 7.391 4.574 1 98.81 73 THR A CA 1
ATOM 550 C C . THR A 1 73 ? 4.156 6.344 4.16 1 98.81 73 THR A C 1
ATOM 552 O O . THR A 1 73 ? 5.262 6.297 4.707 1 98.81 73 THR A O 1
ATOM 555 N N . GLU A 1 74 ? 3.799 5.543 3.176 1 98.88 74 GLU A N 1
ATOM 556 C CA . GLU A 1 74 ? 4.746 4.539 2.693 1 98.88 74 GLU A CA 1
ATOM 557 C C . GLU A 1 74 ? 5.969 5.195 2.057 1 98.88 74 GLU A C 1
ATOM 559 O O . GLU A 1 74 ? 7.09 4.711 2.211 1 98.88 74 GLU A O 1
ATOM 564 N N . ALA A 1 75 ? 5.766 6.266 1.325 1 98.94 75 ALA A N 1
ATOM 565 C CA . ALA A 1 75 ? 6.879 7.004 0.731 1 98.94 75 ALA A CA 1
ATOM 566 C C . ALA A 1 75 ? 7.82 7.539 1.807 1 98.94 75 ALA A C 1
ATOM 568 O O . ALA A 1 75 ? 9.039 7.406 1.694 1 98.94 75 ALA A O 1
ATOM 569 N N . ASP A 1 76 ? 7.289 8.133 2.867 1 98.94 76 ASP A N 1
ATOM 570 C CA . ASP A 1 76 ? 8.07 8.641 3.988 1 98.94 76 ASP A CA 1
ATOM 571 C C . ASP A 1 76 ? 8.859 7.52 4.656 1 98.94 76 ASP A C 1
ATOM 573 O O . ASP A 1 76 ? 10.047 7.684 4.969 1 98.94 76 ASP A O 1
ATOM 577 N N . ASN A 1 77 ? 8.156 6.406 4.902 1 98.94 77 ASN A N 1
ATOM 578 C CA . ASN A 1 77 ? 8.828 5.277 5.535 1 98.94 77 ASN A CA 1
ATOM 579 C C . ASN A 1 77 ? 9.961 4.738 4.664 1 98.94 77 ASN A C 1
ATOM 581 O O . ASN A 1 77 ? 11.023 4.387 5.176 1 98.94 77 ASN A O 1
ATOM 585 N N . LEU A 1 78 ? 9.703 4.625 3.357 1 98.88 78 LEU A N 1
ATOM 586 C CA . LEU A 1 78 ? 10.75 4.16 2.445 1 98.88 78 LEU A CA 1
ATOM 587 C C . LEU A 1 78 ?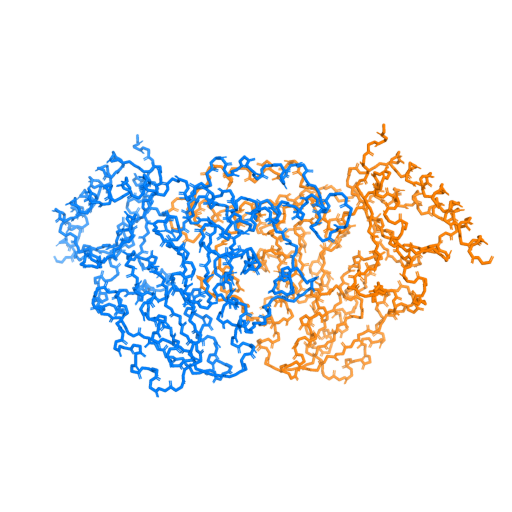 11.945 5.105 2.463 1 98.88 78 LEU A C 1
ATOM 589 O O . LEU A 1 78 ? 13.094 4.656 2.471 1 98.88 78 LEU A O 1
ATOM 593 N N . ALA A 1 79 ? 11.734 6.398 2.506 1 98.81 79 ALA A N 1
ATOM 594 C CA . ALA A 1 79 ? 12.805 7.395 2.523 1 98.81 79 ALA A CA 1
ATOM 595 C C . ALA A 1 79 ? 13.633 7.285 3.801 1 98.81 79 ALA A C 1
ATOM 597 O O . ALA A 1 79 ? 14.859 7.406 3.764 1 98.81 79 ALA A O 1
ATOM 598 N N . ILE A 1 80 ? 12.953 7.094 4.949 1 98.75 80 ILE A N 1
ATOM 599 C CA . ILE A 1 80 ? 13.617 7.098 6.246 1 98.75 80 ILE A CA 1
ATOM 600 C C . ILE A 1 80 ? 14.25 5.73 6.504 1 98.75 80 ILE A C 1
ATOM 602 O O . ILE A 1 80 ? 15.469 5.609 6.621 1 98.75 80 ILE A O 1
ATOM 606 N N . THR A 1 81 ? 13.43 4.672 6.48 1 98.31 81 THR A N 1
ATOM 607 C CA . THR A 1 81 ? 13.867 3.332 6.863 1 98.31 81 THR A CA 1
ATOM 608 C C . THR A 1 81 ? 14.695 2.695 5.75 1 98.31 81 THR A C 1
ATOM 610 O O . THR A 1 81 ? 15.688 2.016 6.02 1 98.31 81 THR A O 1
ATOM 613 N N . GLY A 1 82 ? 14.242 2.863 4.484 1 98.12 82 GLY A N 1
ATOM 614 C CA . GLY A 1 82 ? 14.992 2.287 3.379 1 98.12 82 GLY A CA 1
ATOM 615 C C . GLY A 1 82 ? 16.406 2.811 3.279 1 98.12 82 GLY A C 1
ATOM 616 O O . GLY A 1 82 ? 17.344 2.037 3.072 1 98.12 82 GLY A O 1
ATOM 617 N N . VAL A 1 83 ? 16.562 4.141 3.432 1 97.19 83 VAL A N 1
ATOM 618 C CA . VAL A 1 83 ? 17.875 4.746 3.367 1 97.19 83 VAL A CA 1
ATOM 619 C C . VAL A 1 83 ? 18.703 4.32 4.582 1 97.19 83 VAL A C 1
ATOM 621 O O . VAL A 1 83 ? 19.891 4.008 4.457 1 97.19 83 VAL A O 1
ATOM 624 N N . ALA A 1 84 ? 18.094 4.305 5.734 1 97.69 84 ALA A N 1
ATOM 625 C CA . ALA A 1 84 ? 18.781 3.879 6.949 1 97.69 84 ALA A CA 1
ATOM 626 C C . ALA A 1 84 ? 19.297 2.447 6.816 1 97.69 84 ALA A C 1
ATOM 628 O O . ALA A 1 84 ? 20.406 2.137 7.238 1 97.69 84 ALA A O 1
ATOM 629 N N . ASN A 1 85 ? 18.453 1.569 6.258 1 96 85 ASN A N 1
ATOM 630 C CA . ASN A 1 85 ? 18.844 0.176 6.066 1 96 85 ASN A CA 1
ATOM 631 C C . ASN A 1 85 ? 20.062 0.056 5.156 1 96 85 ASN A C 1
ATOM 633 O O . ASN A 1 85 ? 20.906 -0.818 5.355 1 96 85 ASN A O 1
ATOM 637 N N . ALA A 1 86 ? 20.094 0.892 4.199 1 96.38 86 ALA A N 1
ATOM 638 C CA . ALA A 1 86 ? 21.219 0.869 3.27 1 96.38 86 ALA A CA 1
ATOM 639 C C . ALA A 1 86 ? 22.5 1.356 3.947 1 96.38 86 ALA A C 1
ATOM 641 O O . ALA A 1 86 ? 23.594 0.859 3.66 1 96.38 86 ALA A O 1
ATOM 642 N N . LEU A 1 87 ? 22.344 2.307 4.867 1 95.38 87 LEU A N 1
ATOM 643 C CA . LEU A 1 87 ? 23.5 2.889 5.551 1 95.38 87 LEU A CA 1
ATOM 644 C C . LEU A 1 87 ? 23.969 1.99 6.691 1 95.38 87 LEU A C 1
ATOM 646 O O . LEU A 1 87 ? 25.141 2.018 7.07 1 95.38 87 LEU A O 1
ATOM 650 N N . GLY A 1 88 ? 23.047 1.178 7.312 1 92.38 88 GLY A N 1
ATOM 651 C CA . GLY A 1 88 ? 23.375 0.277 8.406 1 92.38 88 GLY A CA 1
ATOM 652 C C . GLY A 1 88 ? 23.281 0.929 9.766 1 92.38 88 GLY A C 1
ATOM 653 O O . GLY A 1 88 ? 22.547 0.449 10.633 1 92.38 88 GLY A O 1
ATOM 654 N N . ASN A 1 89 ? 24.062 1.94 10.039 1 92.44 89 ASN A N 1
ATOM 655 C CA . ASN A 1 89 ? 24.016 2.727 11.266 1 92.44 89 ASN A CA 1
ATOM 656 C C . ASN A 1 89 ? 24.281 4.203 11 1 92.44 89 ASN A C 1
ATOM 658 O O . ASN A 1 89 ? 24.766 4.566 9.93 1 92.44 89 ASN A O 1
ATOM 662 N N . GLY A 1 90 ? 23.75 4.949 11.953 1 97.12 90 GLY A N 1
ATOM 663 C CA . GLY A 1 90 ? 24.016 6.367 11.75 1 97.12 90 GLY A CA 1
ATOM 664 C C . GLY A 1 90 ? 23.188 7.258 12.664 1 97.12 90 GLY A C 1
ATOM 665 O O . GLY A 1 90 ? 22.828 6.852 13.773 1 97.12 90 GLY A O 1
ATOM 666 N N . ARG A 1 91 ? 23.156 8.531 12.289 1 98.5 91 ARG A N 1
ATOM 667 C CA . ARG A 1 91 ? 22.453 9.578 13.016 1 98.5 91 ARG A CA 1
ATOM 668 C C . ARG A 1 91 ? 21.469 10.305 12.102 1 98.5 91 ARG A C 1
ATOM 670 O O . ARG A 1 91 ? 21.797 10.602 10.953 1 98.5 91 ARG A O 1
ATOM 677 N N . ILE A 1 92 ? 20.266 10.438 12.609 1 98.75 92 ILE A N 1
ATOM 678 C CA . ILE A 1 92 ? 19.219 11.125 11.852 1 98.75 92 ILE A CA 1
ATOM 679 C C . ILE A 1 92 ? 18.688 12.305 12.664 1 98.75 92 ILE A C 1
ATOM 681 O O . ILE A 1 92 ? 18.531 12.195 13.883 1 98.75 92 ILE A O 1
ATOM 685 N N . ALA A 1 93 ? 18.516 13.438 12 1 98.81 93 ALA A N 1
ATOM 686 C CA . ALA A 1 93 ? 17.844 14.602 12.578 1 98.81 93 ALA A CA 1
ATOM 687 C C . ALA A 1 93 ? 16.5 14.859 11.898 1 98.81 93 ALA A C 1
ATOM 689 O O . ALA A 1 93 ? 16.438 14.977 10.672 1 98.81 93 ALA A O 1
ATOM 690 N N . VAL A 1 94 ? 15.43 14.883 12.656 1 98.75 94 VAL A N 1
ATOM 691 C CA . VAL A 1 94 ? 14.117 15.18 12.094 1 98.75 94 VAL A CA 1
ATOM 692 C C . VAL A 1 94 ? 13.523 16.406 12.797 1 98.75 94 VAL A C 1
ATOM 694 O O . VAL A 1 94 ? 13.719 16.594 14 1 98.75 94 VAL A O 1
ATOM 697 N N . SER A 1 95 ? 12.812 17.203 12.047 1 98.75 95 SER A N 1
ATOM 698 C CA . SER A 1 95 ? 12.133 18.344 12.641 1 98.75 95 SER A CA 1
ATOM 699 C C . SER A 1 95 ? 11.156 17.906 13.727 1 98.75 95 SER A C 1
ATOM 701 O O . SER A 1 95 ? 10.531 16.844 13.617 1 98.75 95 SER A O 1
ATOM 703 N N . CYS A 1 96 ? 10.969 18.703 14.781 1 98 96 CYS A N 1
ATOM 704 C CA . CYS A 1 96 ? 10.008 18.422 15.836 1 98 96 CYS A CA 1
ATOM 705 C C . CYS A 1 96 ? 8.578 18.609 15.336 1 98 96 CYS A C 1
ATOM 707 O O . CYS A 1 96 ? 7.621 18.219 16.016 1 98 96 CYS A O 1
ATOM 709 N N . LEU A 1 97 ? 8.414 19.047 14.086 1 98.19 97 LEU A N 1
ATOM 710 C CA . LEU A 1 97 ? 7.117 19.391 13.523 1 98.19 97 LEU A CA 1
ATOM 711 C C . LEU A 1 97 ? 6.609 18.281 12.602 1 98.19 97 LEU A C 1
ATOM 713 O O . LEU A 1 97 ? 5.516 18.391 12.047 1 98.19 97 LEU A O 1
ATOM 717 N N . GLU A 1 98 ? 7.328 17.234 12.484 1 98.62 98 GLU A N 1
ATOM 718 C CA . GLU A 1 98 ? 7.094 16.25 11.43 1 98.62 98 GLU A CA 1
ATOM 719 C C . GLU A 1 98 ? 5.762 15.531 11.625 1 98.62 98 GLU A C 1
ATOM 721 O O . GLU A 1 98 ? 5.324 15.328 12.758 1 98.62 98 GLU A O 1
ATOM 726 N N . HIS A 1 99 ? 5.133 15.219 10.516 1 98.12 99 HIS A N 1
ATOM 727 C CA . HIS A 1 99 ? 4.055 14.234 10.531 1 98.12 99 HIS A CA 1
ATOM 728 C C . HIS A 1 99 ? 4.516 12.914 11.141 1 98.12 99 HIS A C 1
ATOM 730 O O . HIS A 1 99 ? 5.68 12.539 11 1 98.12 99 HIS A O 1
ATOM 736 N N . PRO A 1 100 ? 3.611 12.188 11.758 1 97.69 100 PRO A N 1
ATOM 737 C CA . PRO A 1 100 ? 3.979 10.891 12.344 1 97.69 100 PRO A CA 1
ATOM 738 C C . PRO A 1 100 ? 4.574 9.93 11.32 1 97.69 100 PRO A C 1
ATOM 740 O O . PRO A 1 100 ? 5.367 9.055 11.68 1 97.69 100 PRO A O 1
ATOM 743 N N . ALA A 1 101 ? 4.266 10.016 10.062 1 98.56 101 ALA A N 1
ATOM 744 C CA . ALA A 1 101 ? 4.797 9.156 9.008 1 98.56 101 ALA A CA 1
ATOM 745 C C . ALA A 1 101 ? 6.305 9.344 8.859 1 98.56 101 ALA A C 1
ATOM 747 O O . ALA A 1 101 ? 6.977 8.523 8.234 1 98.56 101 ALA A O 1
ATOM 748 N N . VAL A 1 102 ? 6.859 10.43 9.414 1 98.81 102 VAL A N 1
ATOM 749 C CA . VAL A 1 102 ? 8.297 10.656 9.406 1 98.81 102 VAL A CA 1
ATOM 750 C C . VAL A 1 102 ? 8.859 10.438 10.812 1 98.81 102 VAL A C 1
ATOM 752 O O . VAL A 1 102 ? 9.852 9.727 10.984 1 98.81 102 VAL A O 1
ATOM 755 N N . SER A 1 103 ? 8.211 10.992 11.828 1 98.5 103 SER A N 1
ATOM 756 C CA . SER A 1 103 ? 8.758 10.969 13.18 1 98.5 103 SER A CA 1
ATOM 757 C C . SER A 1 103 ? 8.781 9.555 13.742 1 98.5 103 SER A C 1
ATOM 759 O O . SER A 1 103 ? 9.742 9.156 14.406 1 98.5 103 SER A O 1
ATOM 761 N N . ARG A 1 104 ? 7.789 8.773 13.469 1 98.38 104 ARG A N 1
ATOM 762 C CA . ARG A 1 104 ? 7.672 7.465 14.102 1 98.38 104 ARG A CA 1
ATOM 763 C C . ARG A 1 104 ? 8.656 6.473 13.492 1 98.38 104 ARG A C 1
ATOM 765 O O . ARG A 1 104 ? 9.289 5.695 14.211 1 98.38 104 ARG A O 1
ATOM 772 N N . PRO A 1 105 ? 8.773 6.398 12.141 1 98.56 105 PRO A N 1
ATOM 773 C CA . PRO A 1 105 ? 9.844 5.535 11.633 1 98.56 105 PRO A CA 1
ATOM 774 C C . PRO A 1 105 ? 11.227 5.98 12.094 1 98.56 105 PRO A C 1
ATOM 776 O O . PRO A 1 105 ? 12.109 5.145 12.312 1 98.56 105 PRO A O 1
ATOM 779 N N . ALA A 1 106 ? 11.469 7.289 12.203 1 98.69 106 ALA A N 1
ATOM 780 C CA . ALA A 1 106 ? 12.742 7.762 12.742 1 98.69 106 ALA A CA 1
ATOM 781 C C . ALA A 1 106 ? 12.945 7.273 14.172 1 98.69 106 ALA A C 1
ATOM 783 O O . ALA A 1 106 ? 14.047 6.848 14.539 1 98.69 106 ALA A O 1
ATOM 784 N N . GLU A 1 107 ? 11.883 7.332 14.977 1 98.38 107 GLU A N 1
ATOM 785 C CA . GLU A 1 107 ? 11.945 6.828 16.344 1 98.38 107 GLU A CA 1
ATOM 786 C C . GLU A 1 107 ? 12.234 5.332 16.375 1 98.38 107 GLU A C 1
ATOM 788 O O . GLU A 1 107 ? 13.008 4.859 17.219 1 98.38 107 GLU A O 1
ATOM 793 N N . ALA A 1 108 ? 11.648 4.613 15.477 1 97.25 108 ALA A N 1
ATOM 794 C CA . ALA A 1 108 ? 11.836 3.164 15.414 1 97.25 108 ALA A CA 1
ATOM 795 C C . ALA A 1 108 ? 13.281 2.809 15.102 1 97.25 108 ALA A C 1
ATOM 797 O O . ALA A 1 108 ? 13.781 1.766 15.531 1 97.25 108 ALA A O 1
ATOM 798 N N . LEU A 1 109 ? 13.945 3.668 14.391 1 97.5 109 LEU A N 1
ATOM 799 C CA . LEU A 1 109 ? 15.344 3.426 14.039 1 97.5 109 LEU A CA 1
ATOM 800 C C . LEU A 1 109 ? 16.203 3.338 15.289 1 97.5 109 LEU A C 1
ATOM 802 O O . LEU A 1 109 ? 17.266 2.691 15.273 1 97.5 109 LEU A O 1
ATOM 806 N N . ARG A 1 110 ? 15.742 3.967 16.359 1 96.25 110 ARG A N 1
ATOM 807 C CA . ARG A 1 110 ? 16.5 3.916 17.609 1 96.25 110 ARG A CA 1
ATOM 808 C C . ARG A 1 110 ? 16.641 2.482 18.109 1 96.25 110 ARG A C 1
ATOM 810 O O . ARG A 1 110 ? 17.656 2.119 18.703 1 96.25 110 ARG A O 1
ATOM 817 N N . TRP A 1 111 ? 15.664 1.75 17.844 1 90.81 111 TRP A N 1
ATOM 818 C CA . TRP A 1 111 ? 15.68 0.352 18.266 1 90.81 111 TRP A CA 1
ATOM 819 C C . TRP A 1 111 ? 16.719 -0.441 17.484 1 90.81 111 TRP A C 1
ATOM 821 O O . TRP A 1 111 ? 17.094 -1.552 17.859 1 90.81 111 TRP A O 1
ATOM 831 N N . HIS A 1 112 ? 17.219 0.149 16.453 1 89.25 112 HIS A N 1
ATOM 832 C CA . HIS A 1 112 ? 18.219 -0.515 15.625 1 89.25 112 HIS A CA 1
ATOM 833 C C . HIS A 1 112 ? 19.578 0.167 15.742 1 89.25 112 HIS A C 1
ATOM 835 O O . HIS A 1 112 ? 20.422 0.039 14.852 1 89.25 112 HIS A O 1
ATOM 841 N N . GLY A 1 113 ? 19.688 1.073 16.75 1 94.44 113 GLY A N 1
ATOM 842 C CA . GLY A 1 113 ? 21 1.606 17.078 1 94.44 113 GLY A CA 1
ATOM 843 C C . GLY A 1 113 ? 21.234 2.996 16.531 1 94.44 113 GLY A C 1
ATOM 844 O O . GLY A 1 113 ? 22.297 3.59 16.75 1 94.44 113 GLY A O 1
ATOM 845 N N . TRP A 1 114 ? 20.297 3.562 15.812 1 97.81 114 TRP A N 1
ATOM 846 C CA . TRP A 1 114 ? 20.453 4.91 15.273 1 97.81 114 TRP A CA 1
ATOM 847 C C . TRP A 1 114 ? 20.297 5.953 16.375 1 97.81 114 TRP A C 1
ATOM 849 O O . TRP A 1 114 ? 19.531 5.75 17.328 1 97.81 114 TRP A O 1
ATOM 859 N N . ILE A 1 115 ? 21.031 7.016 16.203 1 98.5 115 ILE A N 1
ATOM 860 C CA . ILE A 1 115 ? 20.844 8.172 17.062 1 98.5 115 ILE A CA 1
ATOM 861 C C . ILE A 1 115 ? 19.844 9.141 16.438 1 98.5 115 ILE A C 1
ATOM 863 O O . ILE A 1 115 ? 19.953 9.461 15.242 1 98.5 115 ILE A O 1
ATOM 867 N N . LEU A 1 116 ? 18.891 9.562 17.156 1 98.62 116 LEU A N 1
ATOM 868 C CA . LEU A 1 116 ? 17.844 10.461 16.656 1 98.62 116 LEU A CA 1
ATOM 869 C C . LEU A 1 116 ? 17.953 11.828 17.344 1 98.62 116 LEU A C 1
ATOM 871 O O . LEU A 1 116 ? 17.922 11.914 18.562 1 98.62 116 LEU A O 1
ATOM 875 N N . ASP A 1 117 ? 18.094 12.836 16.578 1 98.56 117 ASP A N 1
ATOM 876 C CA . ASP A 1 117 ? 18.016 14.211 17.062 1 98.56 117 ASP A CA 1
ATOM 877 C C . ASP A 1 117 ? 16.734 14.891 16.578 1 98.56 117 ASP A C 1
ATOM 879 O O . ASP A 1 117 ? 16.234 14.57 15.5 1 98.56 117 ASP A O 1
ATOM 883 N N . ARG A 1 118 ? 16.281 15.812 17.359 1 98.19 118 ARG A N 1
ATOM 884 C CA . ARG A 1 118 ? 15.125 16.625 17.016 1 98.19 118 ARG A CA 1
ATOM 885 C C . ARG A 1 118 ? 15.531 18.078 16.75 1 98.19 118 ARG A C 1
ATOM 887 O O . ARG A 1 118 ? 16.172 18.703 17.594 1 98.19 118 ARG A O 1
ATOM 894 N N . ILE A 1 119 ? 15.156 18.547 15.625 1 98.69 119 ILE A N 1
ATOM 895 C CA . ILE A 1 119 ? 15.469 19.922 15.281 1 98.69 119 ILE A CA 1
ATOM 896 C C . ILE A 1 119 ? 14.375 20.844 15.828 1 98.69 119 ILE A C 1
ATOM 898 O O . ILE A 1 119 ? 13.219 20.75 15.43 1 98.69 119 ILE A O 1
ATOM 902 N N . ALA A 1 120 ? 14.719 21.75 16.609 1 97.44 120 ALA A N 1
ATOM 903 C CA . ALA A 1 120 ? 13.75 22.641 17.25 1 97.44 120 ALA A CA 1
ATOM 904 C C . ALA A 1 120 ? 13.164 23.641 16.25 1 97.44 120 ALA A C 1
ATOM 906 O O . ALA A 1 120 ? 13.781 23.938 15.227 1 97.44 120 ALA A O 1
ATOM 907 N N . SER A 1 121 ? 12.023 24.031 16.5 1 97.06 121 SER A N 1
ATOM 908 C CA . SER A 1 121 ? 11.391 25.094 15.734 1 97.06 121 SER A CA 1
ATOM 909 C C . SER A 1 121 ? 11.281 26.375 16.562 1 97.06 121 SER A C 1
ATOM 911 O O . SER A 1 121 ? 11.422 26.344 17.797 1 97.06 121 SER A O 1
ATOM 913 N N . ASN A 1 122 ? 11.078 27.562 15.922 1 97.5 122 ASN A N 1
ATOM 914 C CA . ASN A 1 122 ? 10.734 28.781 16.625 1 97.5 122 ASN A CA 1
ATOM 915 C C . ASN A 1 122 ? 9.242 28.859 16.938 1 97.5 122 ASN A C 1
ATOM 917 O O . ASN A 1 122 ? 8.5 27.922 16.641 1 97.5 122 ASN A O 1
ATOM 921 N N . ARG A 1 123 ? 8.773 29.906 17.516 1 96.5 123 ARG A N 1
ATOM 922 C CA . ARG A 1 123 ? 7.395 30.062 17.984 1 96.5 123 ARG A CA 1
ATOM 923 C C . ARG A 1 123 ? 6.43 30.172 16.812 1 96.5 123 ARG A C 1
ATOM 925 O O . ARG A 1 123 ? 5.215 30.047 16.984 1 96.5 123 ARG A O 1
ATOM 932 N N . HIS A 1 124 ? 6.953 30.391 15.633 1 97.38 124 HIS A N 1
ATOM 933 C CA . HIS A 1 124 ? 6.113 30.531 14.445 1 97.38 124 HIS A CA 1
ATOM 934 C C . HIS A 1 124 ? 5.988 29.203 13.703 1 97.38 124 HIS A C 1
ATOM 936 O O . HIS A 1 124 ? 5.316 29.125 12.672 1 97.38 124 HIS A O 1
ATOM 942 N N . GLY A 1 125 ? 6.664 28.125 14.203 1 98.31 125 GLY A N 1
ATOM 943 C CA . GLY A 1 125 ? 6.598 26.812 13.57 1 98.31 125 GLY A CA 1
ATOM 944 C C . GLY A 1 125 ? 7.598 26.641 12.438 1 98.31 125 GLY A C 1
ATOM 945 O O . GLY A 1 125 ? 7.359 25.891 11.5 1 98.31 125 GLY A O 1
ATOM 946 N N . GLN A 1 126 ? 8.688 27.359 12.508 1 98.38 126 GLN A N 1
ATOM 947 C CA . GLN A 1 126 ? 9.727 27.266 11.492 1 98.38 126 GLN A CA 1
ATOM 948 C C . GLN A 1 126 ? 11.008 26.672 12.062 1 98.38 126 GLN A C 1
ATOM 950 O O . GLN A 1 126 ? 11.422 27.031 13.172 1 98.38 126 GLN A O 1
ATOM 955 N N . VAL A 1 127 ? 11.57 25.766 11.32 1 97.88 127 VAL A N 1
ATOM 956 C CA . VAL A 1 127 ? 12.875 25.219 11.68 1 97.88 127 VAL A CA 1
ATOM 957 C C . VAL A 1 127 ? 13.961 26.25 11.367 1 97.88 127 VAL A C 1
ATOM 959 O O . VAL A 1 127 ? 14.086 26.703 10.234 1 97.88 127 VAL A O 1
ATOM 962 N N . GLU A 1 128 ? 14.734 26.562 12.344 1 94.38 128 GLU A N 1
ATOM 963 C CA . GLU A 1 128 ? 15.773 27.562 12.141 1 94.38 128 GLU A CA 1
ATOM 964 C C . GLU A 1 128 ? 17.078 26.922 11.703 1 94.38 128 GLU A C 1
ATOM 966 O O . GLU A 1 128 ? 17.438 25.844 12.172 1 94.38 128 GLU A O 1
ATOM 971 N N . LYS A 1 129 ? 17.766 27.609 10.914 1 96.06 129 LYS A N 1
ATOM 972 C CA . LYS A 1 129 ? 19.047 27.125 10.391 1 96.06 129 LYS A CA 1
ATOM 973 C C . LYS A 1 129 ? 20.047 26.875 11.516 1 96.06 129 LYS A C 1
ATOM 975 O O . LYS A 1 129 ? 20.781 25.875 11.484 1 96.06 129 LYS A O 1
ATOM 980 N N . ASN A 1 130 ? 20.016 27.75 12.5 1 97.06 130 ASN A N 1
ATOM 981 C CA . ASN A 1 130 ? 20.969 27.609 13.602 1 97.06 130 ASN A CA 1
ATOM 982 C C . ASN A 1 130 ? 20.703 26.328 14.398 1 97.06 130 ASN A C 1
ATOM 984 O O . ASN A 1 130 ? 21.641 25.703 14.906 1 97.06 130 ASN A O 1
ATOM 988 N N . ALA A 1 131 ? 19.469 25.984 14.57 1 97.88 131 ALA A N 1
ATOM 989 C CA . ALA A 1 131 ? 19.125 24.75 15.273 1 97.88 131 ALA A CA 1
ATOM 990 C C . ALA A 1 131 ? 19.672 23.531 14.539 1 97.88 131 ALA A C 1
ATOM 992 O O . ALA A 1 131 ? 20.203 22.609 15.164 1 97.88 131 ALA A O 1
ATOM 993 N N . LEU A 1 132 ? 19.5 23.531 13.219 1 98.31 132 LEU A N 1
ATOM 994 C CA . LEU A 1 132 ? 20.031 22.422 12.422 1 98.31 132 LEU A CA 1
ATOM 995 C C . LEU A 1 132 ? 21.562 22.438 12.438 1 98.31 132 LEU A C 1
ATOM 997 O O . LEU A 1 132 ? 22.188 21.375 12.539 1 98.31 132 LEU A O 1
ATOM 1001 N N . GLU A 1 133 ? 22.109 23.578 12.32 1 97.69 133 GLU A N 1
ATOM 1002 C CA . GLU A 1 133 ? 23.562 23.703 12.297 1 97.69 133 GLU A CA 1
ATOM 1003 C C . GLU A 1 133 ? 24.188 23.141 13.57 1 97.69 133 GLU A C 1
ATOM 1005 O O . GLU A 1 133 ? 25.234 22.484 13.523 1 97.69 133 GLU A O 1
ATOM 1010 N N . ALA A 1 134 ? 23.578 23.453 14.672 1 98.06 134 ALA A N 1
ATOM 1011 C CA . ALA A 1 134 ? 24.078 22.938 15.953 1 98.06 134 ALA A CA 1
ATOM 1012 C C . ALA A 1 134 ? 24.109 21.422 15.953 1 98.06 134 ALA A C 1
ATOM 1014 O O . ALA A 1 134 ? 25.062 20.812 16.469 1 98.06 134 ALA A O 1
ATOM 1015 N N . ILE A 1 135 ? 23.141 20.766 15.391 1 98.25 135 ILE A N 1
ATOM 1016 C CA . ILE A 1 135 ? 23.062 19.312 15.328 1 98.25 135 ILE A CA 1
ATOM 1017 C C . ILE A 1 135 ? 24.109 18.781 14.375 1 98.25 135 ILE A C 1
ATOM 1019 O O . ILE A 1 135 ? 24.75 17.75 14.641 1 98.25 135 ILE A O 1
ATOM 1023 N N . LEU A 1 136 ? 24.344 19.5 13.32 1 98.19 136 LEU A N 1
ATOM 1024 C CA . LEU A 1 136 ? 25.234 19.047 12.25 1 98.19 136 LEU A CA 1
ATOM 1025 C C . LEU A 1 136 ? 26.688 19.172 12.672 1 98.19 136 LEU A C 1
ATOM 1027 O O . LEU A 1 136 ? 27.594 18.719 11.953 1 98.19 136 LEU A O 1
ATOM 1031 N N . GLN A 1 137 ? 26.906 19.781 13.867 1 96.94 137 GLN A N 1
ATOM 1032 C CA . GLN A 1 137 ? 28.25 19.75 14.422 1 96.94 137 GLN A CA 1
ATOM 1033 C C . GLN A 1 137 ? 28.703 18.312 14.703 1 96.94 137 GLN A C 1
ATOM 1035 O O . GLN A 1 137 ? 29.891 18.031 14.727 1 96.94 137 GLN A O 1
ATOM 1040 N N . ASN A 1 138 ? 27.703 17.531 14.938 1 96.75 138 ASN A N 1
ATOM 1041 C CA . ASN A 1 138 ? 27.953 16.094 14.977 1 96.75 138 ASN A CA 1
ATOM 1042 C C . ASN A 1 138 ? 27.688 15.445 13.625 1 96.75 138 ASN A C 1
ATOM 1044 O O . ASN A 1 138 ? 26.812 15.867 12.875 1 96.75 138 ASN A O 1
ATOM 1048 N N . LYS A 1 139 ? 28.5 14.492 13.359 1 96.88 139 LYS A N 1
ATOM 1049 C CA . LYS A 1 139 ? 28.266 13.781 12.109 1 96.88 139 LYS A CA 1
ATOM 1050 C C . LYS A 1 139 ? 26.828 13.273 12.031 1 96.88 139 LYS A C 1
ATOM 1052 O O . LYS A 1 139 ? 26.391 12.508 12.898 1 96.88 139 LYS A O 1
ATOM 1057 N N . THR A 1 140 ? 26.078 13.727 11.133 1 98.31 140 THR A N 1
ATOM 1058 C CA . THR A 1 140 ? 24.688 13.375 10.875 1 98.31 140 THR A CA 1
ATOM 1059 C C . THR A 1 140 ? 24.531 12.805 9.461 1 98.31 140 THR A C 1
ATOM 1061 O O . THR A 1 140 ? 25.016 13.391 8.492 1 98.31 140 THR A O 1
ATOM 1064 N N . ASP A 1 141 ? 23.859 11.688 9.359 1 98.12 141 ASP A N 1
ATOM 1065 C CA . ASP A 1 141 ? 23.797 10.992 8.078 1 98.12 141 ASP A CA 1
ATOM 1066 C C . ASP A 1 141 ? 22.562 11.414 7.281 1 98.12 141 ASP A C 1
ATOM 1068 O O . ASP A 1 141 ? 22.578 11.383 6.051 1 98.12 141 ASP A O 1
ATOM 1072 N N . MET A 1 142 ? 21.484 11.766 7.969 1 98.19 142 MET A N 1
ATOM 1073 C CA . MET A 1 142 ? 20.234 12.109 7.301 1 98.19 142 MET A CA 1
ATOM 1074 C C . MET A 1 142 ? 19.5 13.203 8.062 1 98.19 142 MET A C 1
ATOM 1076 O O . MET A 1 142 ? 19.516 13.227 9.297 1 98.19 142 MET A O 1
ATOM 1080 N N . VAL A 1 143 ? 18.859 14.047 7.371 1 98.75 143 VAL A N 1
ATOM 1081 C CA . VAL A 1 143 ? 18 15.102 7.895 1 98.75 143 VAL A CA 1
ATOM 1082 C C . VAL A 1 143 ? 16.641 15.055 7.199 1 98.75 143 VAL A C 1
ATOM 1084 O O . VAL A 1 143 ? 16.547 14.805 5.996 1 98.75 143 VAL A O 1
ATOM 1087 N N . SER A 1 144 ? 15.578 15.195 7.957 1 98.88 144 SER A N 1
ATOM 1088 C CA . SER A 1 144 ? 14.242 15.312 7.367 1 98.88 144 SER A CA 1
ATOM 1089 C C . SER A 1 144 ? 13.492 16.516 7.934 1 98.88 144 SER A C 1
ATOM 1091 O O . SER A 1 144 ? 13.367 16.656 9.148 1 98.88 144 SER A O 1
ATOM 1093 N N . VAL A 1 145 ? 13.055 17.391 7.086 1 98.88 145 VAL A N 1
ATOM 1094 C CA . VAL A 1 145 ? 12.203 18.531 7.41 1 98.88 145 VAL A CA 1
ATOM 1095 C C . VAL A 1 145 ? 11.062 18.625 6.398 1 98.88 145 VAL A C 1
ATOM 1097 O O . VAL A 1 145 ? 11.305 18.734 5.191 1 98.88 145 VAL A O 1
ATOM 1100 N N . MET A 1 146 ? 9.836 18.531 6.902 1 98.88 146 MET A N 1
ATOM 1101 C CA . MET A 1 146 ? 8.688 18.609 5.996 1 98.88 146 MET A CA 1
ATOM 1102 C C . MET A 1 146 ? 8.617 19.969 5.316 1 98.88 146 MET A C 1
ATOM 1104 O O . MET A 1 146 ? 8.992 20.984 5.914 1 98.88 146 MET A O 1
ATOM 1108 N N . LEU A 1 147 ? 8.109 20.016 4.117 1 98.88 147 LEU A N 1
ATOM 1109 C CA . LEU A 1 147 ? 8.078 21.25 3.324 1 98.88 147 LEU A CA 1
ATOM 1110 C C . LEU A 1 147 ? 7.004 22.203 3.838 1 98.88 147 LEU A C 1
ATOM 1112 O O . LEU A 1 147 ? 7.219 23.406 3.904 1 98.88 147 LEU A O 1
ATOM 1116 N N . ALA A 1 148 ? 5.879 21.641 4.168 1 98.81 148 ALA A N 1
ATOM 1117 C CA . ALA A 1 148 ? 4.766 22.375 4.754 1 98.81 148 ALA A CA 1
ATOM 1118 C C . ALA A 1 148 ? 4.062 21.562 5.828 1 98.81 148 ALA A C 1
ATOM 1120 O O . ALA A 1 148 ? 3.867 20.344 5.668 1 98.81 148 ALA A O 1
ATOM 1121 N N . ASN A 1 149 ? 3.764 22.203 6.891 1 98.69 149 ASN A N 1
ATOM 1122 C CA . ASN A 1 149 ? 3.162 21.5 8.016 1 98.69 149 ASN A CA 1
ATOM 1123 C C . ASN A 1 149 ? 1.679 21.234 7.777 1 98.69 149 ASN A C 1
ATOM 1125 O O . ASN A 1 149 ? 0.947 22.125 7.336 1 98.69 149 ASN A O 1
ATOM 1129 N N . ASN A 1 150 ? 1.233 20.031 8.078 1 98 150 ASN A N 1
ATOM 1130 C CA . ASN A 1 150 ? -0.13 19.609 7.793 1 98 150 ASN A CA 1
ATOM 1131 C C . ASN A 1 150 ? -1.125 20.188 8.789 1 98 150 ASN A C 1
ATOM 1133 O O . ASN A 1 150 ? -2.334 20.172 8.547 1 98 150 ASN A O 1
ATOM 1137 N N . GLU A 1 151 ? -0.717 20.766 9.867 1 97.81 151 GLU A N 1
ATOM 1138 C CA . GLU A 1 151 ? -1.61 21.344 10.867 1 97.81 151 GLU A CA 1
ATOM 1139 C C . GLU A 1 151 ? -1.7 22.859 10.719 1 97.81 151 GLU A C 1
ATOM 1141 O O . GLU A 1 151 ? -2.795 23.406 10.594 1 97.81 151 GLU A O 1
ATOM 1146 N N . THR A 1 152 ? -0.522 23.484 10.578 1 98.38 152 THR A N 1
ATOM 1147 C CA . THR A 1 152 ? -0.475 24.953 10.633 1 98.38 152 THR A CA 1
ATOM 1148 C C . THR A 1 152 ? -0.384 25.531 9.227 1 98.38 152 THR A C 1
ATOM 1150 O O . THR A 1 152 ? -0.652 26.719 9.023 1 98.38 152 THR A O 1
ATOM 1153 N N . GLY A 1 153 ? 0.065 24.734 8.312 1 98.62 153 GLY A N 1
ATOM 1154 C CA . GLY A 1 153 ? 0.314 25.234 6.969 1 98.62 153 GLY A CA 1
ATOM 1155 C C . GLY A 1 153 ? 1.65 25.938 6.832 1 98.62 153 GLY A C 1
ATOM 1156 O O . GLY A 1 153 ? 2.033 26.359 5.73 1 98.62 153 GLY A O 1
ATOM 1157 N N . VAL A 1 154 ? 2.406 26.062 7.883 1 98.81 154 VAL A N 1
ATOM 1158 C CA . VAL A 1 154 ? 3.658 26.812 7.855 1 98.81 154 VAL A CA 1
ATOM 1159 C C . VAL A 1 154 ? 4.633 26.156 6.879 1 98.81 154 VAL A C 1
ATOM 1161 O O . VAL A 1 154 ? 4.793 24.938 6.879 1 98.81 154 VAL A O 1
ATOM 1164 N N . ILE A 1 155 ? 5.207 26.953 6.031 1 98.75 155 ILE A N 1
ATOM 1165 C CA . ILE A 1 155 ? 6.16 26.5 5.02 1 98.75 155 ILE A CA 1
ATOM 1166 C C . ILE A 1 155 ? 7.582 26.594 5.574 1 98.75 155 ILE A C 1
ATOM 1168 O O . ILE A 1 155 ? 7.938 27.578 6.219 1 98.75 155 ILE A O 1
ATOM 1172 N N . GLN A 1 156 ? 8.383 25.578 5.402 1 98.75 156 GLN A N 1
ATOM 1173 C CA . GLN A 1 156 ? 9.758 25.547 5.871 1 98.75 156 GLN A CA 1
ATOM 1174 C C . GLN A 1 156 ? 10.727 25.938 4.758 1 98.75 156 GLN A C 1
ATOM 1176 O O . GLN A 1 156 ? 10.453 25.703 3.578 1 98.75 156 GLN A O 1
ATOM 1181 N N . ASP A 1 157 ? 11.836 26.531 5.105 1 98.12 157 ASP A N 1
ATOM 1182 C CA . ASP A 1 157 ? 12.891 26.844 4.148 1 98.12 157 ASP A CA 1
ATOM 1183 C C . ASP A 1 157 ? 13.75 25.625 3.836 1 98.12 157 ASP A C 1
ATOM 1185 O O . ASP A 1 157 ? 14.945 25.609 4.109 1 98.12 157 ASP A O 1
ATOM 1189 N N . VAL A 1 158 ? 13.148 24.672 3.166 1 98.56 158 VAL A N 1
ATOM 1190 C CA . VAL A 1 158 ? 13.773 23.375 2.9 1 98.56 158 VAL A CA 1
ATOM 1191 C C . VAL A 1 158 ? 14.984 23.578 1.996 1 98.56 158 VAL A C 1
ATOM 1193 O O . VAL A 1 158 ? 15.992 22.875 2.145 1 98.56 158 VAL A O 1
ATOM 1196 N N . ALA A 1 159 ? 14.898 24.5 1.049 1 98 159 ALA A N 1
ATOM 1197 C CA . ALA A 1 159 ? 16.047 24.766 0.179 1 98 159 ALA A CA 1
ATOM 1198 C C . ALA A 1 159 ? 17.25 25.203 0.988 1 98 159 ALA A C 1
ATOM 1200 O O . ALA A 1 159 ? 18.359 24.672 0.81 1 98 159 ALA A O 1
ATOM 1201 N N . GLY A 1 160 ? 17.062 26.188 1.858 1 97.81 160 GLY A N 1
ATOM 1202 C CA . GLY A 1 160 ? 18.141 26.672 2.695 1 97.81 160 GLY A CA 1
ATOM 1203 C C . GLY A 1 160 ? 18.672 25.609 3.654 1 97.81 160 GLY A C 1
ATOM 1204 O O . GLY A 1 160 ? 19.875 25.469 3.826 1 97.81 160 GLY A O 1
ATOM 1205 N N . LEU A 1 161 ? 17.766 24.875 4.273 1 98.12 161 LEU A N 1
ATOM 1206 C CA . LEU A 1 161 ? 18.141 23.812 5.195 1 98.12 161 LEU A CA 1
ATOM 1207 C C . LEU A 1 161 ? 18.875 22.688 4.465 1 98.12 161 LEU A C 1
ATOM 1209 O O . LEU A 1 161 ? 19.812 22.094 5.008 1 98.12 161 LEU A O 1
ATOM 1213 N N . GLY A 1 162 ? 18.375 22.375 3.275 1 96.62 162 GLY A N 1
ATOM 1214 C CA . GLY A 1 162 ? 19.016 21.375 2.451 1 96.62 162 GLY A CA 1
ATOM 1215 C C . GLY A 1 162 ? 20.453 21.719 2.102 1 96.62 162 GLY A C 1
ATOM 1216 O O . GLY A 1 162 ? 21.328 20.859 2.096 1 96.62 162 GLY A O 1
ATOM 1217 N N . GLU A 1 163 ? 20.719 22.984 1.761 1 96.75 163 GLU A N 1
ATOM 1218 C CA . GLU A 1 163 ? 22.078 23.453 1.491 1 96.75 163 GLU A CA 1
ATOM 1219 C C . GLU A 1 163 ? 23 23.219 2.695 1 96.75 163 GLU A C 1
ATOM 1221 O O . GLU A 1 163 ? 24.141 22.797 2.545 1 96.75 163 GLU A O 1
ATOM 1226 N N . LEU A 1 164 ? 22.453 23.562 3.826 1 96.88 164 LEU A N 1
ATOM 1227 C CA . LEU A 1 164 ? 23.203 23.359 5.062 1 96.88 164 LEU A CA 1
ATOM 1228 C C . LEU A 1 164 ? 23.516 21.891 5.277 1 96.88 164 LEU A C 1
ATOM 1230 O O . LEU A 1 164 ? 24.625 21.516 5.637 1 96.88 164 LEU A O 1
ATOM 1234 N N . ALA A 1 165 ? 22.531 20.984 5.129 1 96.81 165 ALA A N 1
ATOM 1235 C CA . ALA A 1 165 ? 22.703 19.547 5.281 1 96.81 165 ALA A CA 1
ATOM 1236 C C . ALA A 1 165 ? 23.766 19.016 4.32 1 96.81 165 ALA A C 1
ATOM 1238 O O . ALA A 1 165 ? 24.641 18.234 4.715 1 96.81 165 ALA A O 1
ATOM 1239 N N . ARG A 1 166 ? 23.719 19.469 3.133 1 94.44 166 ARG A N 1
ATOM 1240 C CA . ARG A 1 166 ? 24.641 19.031 2.104 1 94.44 166 ARG A CA 1
ATOM 1241 C C . ARG A 1 166 ? 26.078 19.438 2.445 1 94.44 166 ARG A C 1
ATOM 1243 O O . ARG A 1 166 ? 27.016 18.688 2.209 1 94.44 166 ARG A O 1
ATOM 1250 N N . LYS A 1 167 ? 26.203 20.641 2.898 1 96.19 167 LYS A N 1
ATOM 1251 C CA . LYS A 1 167 ? 27.531 21.125 3.314 1 96.19 167 LYS A CA 1
ATOM 1252 C C . LYS A 1 167 ? 28.141 20.172 4.34 1 96.19 167 LYS A C 1
ATOM 1254 O O . LYS A 1 167 ? 29.375 20.031 4.398 1 96.19 167 LYS A O 1
ATOM 1259 N N . HIS A 1 168 ? 27.359 19.562 5.09 1 97.31 168 HIS A N 1
ATOM 1260 C CA . HIS A 1 168 ? 27.828 18.656 6.125 1 97.31 168 HIS A CA 1
ATOM 1261 C C . HIS A 1 168 ? 27.719 17.203 5.672 1 97.31 168 HIS A C 1
ATOM 1263 O O . HIS A 1 168 ? 27.781 16.281 6.496 1 97.31 168 HIS A O 1
ATOM 1269 N N . LYS A 1 169 ? 27.344 16.938 4.355 1 96.31 169 LYS A N 1
ATOM 1270 C CA . LYS A 1 169 ? 27.312 15.641 3.703 1 96.31 169 LYS A CA 1
ATOM 1271 C C . LYS A 1 169 ? 26.188 14.766 4.266 1 96.31 169 LYS A C 1
ATOM 1273 O O . LYS A 1 169 ? 26.344 13.547 4.379 1 96.31 169 LYS A O 1
ATOM 1278 N N . ALA A 1 170 ? 25.141 15.375 4.773 1 97.56 170 ALA A N 1
ATOM 1279 C CA . ALA A 1 170 ? 23.953 14.664 5.223 1 97.56 170 ALA A CA 1
ATOM 1280 C C . ALA A 1 170 ? 22.906 14.57 4.105 1 97.56 170 ALA A C 1
ATOM 1282 O O . ALA A 1 170 ? 22.719 15.523 3.348 1 97.56 170 ALA A O 1
ATOM 1283 N N . TYR A 1 171 ? 22.281 13.422 3.932 1 98 171 TYR A N 1
ATOM 1284 C CA . TYR A 1 171 ? 21.141 13.305 3.025 1 98 171 TYR A CA 1
ATOM 1285 C C . TYR A 1 171 ? 19.969 14.141 3.52 1 98 171 TYR A C 1
ATOM 1287 O O . TYR A 1 171 ? 19.703 14.211 4.723 1 98 171 TYR A O 1
ATOM 1295 N N . MET A 1 172 ? 19.266 14.789 2.639 1 98.5 172 MET A N 1
ATOM 1296 C CA . MET A 1 172 ? 18.125 15.625 2.98 1 98.5 172 MET A CA 1
ATOM 1297 C C . MET A 1 172 ? 16.828 15.047 2.4 1 98.5 172 MET A C 1
ATOM 1299 O O . MET A 1 172 ? 16.703 14.891 1.185 1 98.5 172 MET A O 1
ATOM 1303 N N . HIS A 1 173 ? 15.891 14.695 3.266 1 98.88 173 HIS A N 1
ATOM 1304 C CA . HIS A 1 173 ? 14.539 14.297 2.893 1 98.88 173 HIS A CA 1
ATOM 1305 C C . HIS A 1 173 ? 13.531 15.391 3.213 1 98.88 173 HIS A C 1
ATOM 1307 O O . HIS A 1 173 ? 13.68 16.109 4.207 1 98.88 173 HIS A O 1
ATOM 1313 N N . THR A 1 174 ? 12.508 15.5 2.365 1 98.94 174 THR A N 1
ATOM 1314 C CA . THR A 1 174 ? 11.398 16.375 2.725 1 98.94 174 THR A CA 1
ATOM 1315 C C . THR A 1 174 ? 10.062 15.711 2.428 1 98.94 174 THR A C 1
ATOM 1317 O O . THR A 1 174 ? 9.891 15.086 1.382 1 98.94 174 THR A O 1
ATOM 1320 N N . ASP A 1 175 ? 9.203 15.727 3.379 1 98.94 175 ASP A N 1
ATOM 1321 C CA . ASP A 1 175 ? 7.801 15.391 3.174 1 98.94 175 ASP A CA 1
ATOM 1322 C C . ASP A 1 175 ? 7.047 16.531 2.502 1 98.94 175 ASP A C 1
ATOM 1324 O O . ASP A 1 175 ? 6.762 17.547 3.135 1 98.94 175 ASP A O 1
ATOM 1328 N N . ALA A 1 176 ? 6.684 16.359 1.255 1 98.88 176 ALA A N 1
ATOM 1329 C CA . ALA A 1 176 ? 6.02 17.422 0.492 1 98.88 176 ALA A CA 1
ATOM 1330 C C . ALA A 1 176 ? 4.555 17.078 0.245 1 98.88 176 ALA A C 1
ATOM 1332 O O . ALA A 1 176 ? 3.936 17.609 -0.686 1 98.88 176 ALA A O 1
ATOM 1333 N N . VAL A 1 177 ? 3.969 16.234 0.994 1 98.75 177 VAL A N 1
ATOM 1334 C CA . VAL A 1 177 ? 2.621 15.703 0.833 1 98.75 177 VAL A CA 1
ATOM 1335 C C . VAL A 1 177 ? 1.607 16.844 0.823 1 98.75 177 VAL A C 1
ATOM 1337 O O . VAL A 1 177 ? 0.722 16.891 -0.033 1 98.75 177 VAL A O 1
ATOM 1340 N N . GLN A 1 178 ? 1.772 17.797 1.727 1 98.44 178 GLN A N 1
ATOM 1341 C CA . GLN A 1 178 ? 0.8 18.875 1.822 1 98.44 178 GLN A CA 1
ATOM 1342 C C . GLN A 1 178 ? 1.156 20.016 0.877 1 98.44 178 GLN A C 1
ATOM 1344 O O . GLN A 1 178 ? 0.323 20.891 0.597 1 98.44 178 GLN A O 1
ATOM 1349 N N . ALA A 1 179 ? 2.377 20.094 0.434 1 98.38 179 ALA A N 1
ATOM 1350 C CA . ALA A 1 179 ? 2.865 21.203 -0.374 1 98.38 179 ALA A CA 1
ATOM 1351 C C . ALA A 1 179 ? 2.41 21.062 -1.824 1 98.38 179 ALA A C 1
ATOM 1353 O O . ALA A 1 179 ? 2.008 22.047 -2.447 1 98.38 179 ALA A O 1
ATOM 1354 N N . LEU A 1 180 ? 2.469 19.844 -2.348 1 97.75 180 LEU A N 1
ATOM 1355 C CA . LEU A 1 180 ? 2.121 19.609 -3.744 1 97.75 180 LEU A CA 1
ATOM 1356 C C . LEU A 1 180 ? 0.709 20.109 -4.043 1 97.75 180 LEU A C 1
ATOM 1358 O O . LEU A 1 180 ? -0.229 19.797 -3.303 1 97.75 180 LEU A O 1
ATOM 1362 N N . GLY A 1 181 ? 0.564 20.844 -5.078 1 95.94 181 GLY A N 1
ATOM 1363 C CA . GLY A 1 181 ? -0.734 21.359 -5.496 1 95.94 181 GLY A CA 1
ATOM 1364 C C . GLY A 1 181 ? -1.12 22.656 -4.812 1 95.94 181 GLY A C 1
ATOM 1365 O O . GLY A 1 181 ? -2.053 23.328 -5.242 1 95.94 181 GLY A O 1
ATOM 1366 N N . LYS A 1 182 ? -0.384 23.062 -3.744 1 96.88 182 LYS A N 1
ATOM 1367 C CA . LYS A 1 182 ? -0.766 24.234 -2.967 1 96.88 182 LYS A CA 1
ATOM 1368 C C . LYS A 1 182 ? 0.327 25.297 -3.006 1 96.88 182 LYS A C 1
ATOM 1370 O O . LYS A 1 182 ? 0.095 26.453 -2.629 1 96.88 182 LYS A O 1
ATOM 1375 N N . MET A 1 183 ? 1.468 24.906 -3.387 1 96.62 183 MET A N 1
ATOM 1376 C CA . MET A 1 183 ? 2.598 25.781 -3.654 1 96.62 183 MET A CA 1
ATOM 1377 C C . MET A 1 183 ? 3.502 25.203 -4.734 1 96.62 183 MET A C 1
ATOM 1379 O O . MET A 1 183 ? 3.316 24.062 -5.152 1 96.62 183 MET A O 1
ATOM 1383 N N . ASP A 1 184 ? 4.441 26.016 -5.18 1 94.75 184 ASP A N 1
ATOM 1384 C CA . ASP A 1 184 ? 5.422 25.484 -6.125 1 94.75 184 ASP A CA 1
ATOM 1385 C C . ASP A 1 184 ? 6.355 24.484 -5.449 1 94.75 184 ASP A C 1
ATOM 1387 O O . ASP A 1 184 ? 6.906 24.766 -4.383 1 94.75 184 ASP A O 1
ATOM 1391 N N . VAL A 1 185 ? 6.426 23.359 -5.992 1 97.38 185 VAL A N 1
ATOM 1392 C CA . VAL A 1 185 ? 7.316 22.297 -5.531 1 97.38 185 VAL A CA 1
ATOM 1393 C C . VAL A 1 185 ? 8.227 21.844 -6.672 1 97.38 185 VAL A C 1
ATOM 1395 O O . VAL A 1 185 ? 7.75 21.391 -7.711 1 97.38 185 VAL A O 1
ATOM 1398 N N . ASP A 1 186 ? 9.477 22.062 -6.5 1 97.88 186 ASP A N 1
ATOM 1399 C CA . ASP A 1 186 ? 10.453 21.688 -7.512 1 97.88 186 ASP A CA 1
ATOM 1400 C C . ASP A 1 186 ? 11.633 20.938 -6.887 1 97.88 186 ASP A C 1
ATOM 1402 O O . ASP A 1 186 ? 12.375 21.516 -6.09 1 97.88 186 ASP A O 1
ATOM 1406 N N . PHE A 1 187 ? 11.75 19.688 -7.262 1 98.06 187 PHE A N 1
ATOM 1407 C CA . PHE A 1 187 ? 12.734 18.797 -6.668 1 98.06 187 PHE A CA 1
ATOM 1408 C C . PHE A 1 187 ? 14.148 19.344 -6.855 1 98.06 187 PHE A C 1
ATOM 1410 O O . PHE A 1 187 ? 14.953 19.328 -5.926 1 98.06 187 PHE A O 1
ATOM 1417 N N . ALA A 1 188 ? 14.438 19.844 -7.996 1 93.06 188 ALA A N 1
ATOM 1418 C CA . ALA A 1 188 ? 15.766 20.359 -8.305 1 93.06 188 ALA A CA 1
ATOM 1419 C C . ALA A 1 188 ? 16.062 21.625 -7.504 1 93.06 188 ALA A C 1
ATOM 1421 O O . ALA A 1 188 ? 17.156 21.781 -6.949 1 93.06 188 ALA A O 1
ATOM 1422 N N . SER A 1 189 ? 15.062 22.531 -7.449 1 95.06 189 SER A N 1
ATOM 1423 C CA . SER A 1 189 ? 15.25 23.797 -6.746 1 95.06 189 SER A CA 1
ATOM 1424 C C . SER A 1 189 ? 15.383 23.578 -5.242 1 95.06 189 SER A C 1
ATOM 1426 O O . SER A 1 189 ? 16.109 24.312 -4.57 1 95.06 189 SER A O 1
ATOM 1428 N N . LEU A 1 190 ? 14.609 22.609 -4.73 1 97 190 LEU A N 1
ATOM 1429 C CA . LEU A 1 190 ? 14.703 22.312 -3.309 1 97 190 LEU A CA 1
ATOM 1430 C C . LEU A 1 190 ? 16.031 21.641 -2.982 1 97 190 LEU A C 1
ATOM 1432 O O . LEU A 1 190 ? 16.484 21.688 -1.839 1 97 190 LEU A O 1
ATOM 1436 N N . ASN A 1 191 ? 16.594 21 -4.023 1 92.94 191 ASN A N 1
ATOM 1437 C CA . ASN A 1 191 ? 17.906 20.359 -3.963 1 92.94 191 ASN A CA 1
ATOM 1438 C C . ASN A 1 191 ? 17.984 19.344 -2.826 1 92.94 191 ASN A C 1
ATOM 1440 O O . ASN A 1 191 ? 18.953 19.297 -2.082 1 92.94 191 ASN A O 1
ATOM 1444 N N . VAL A 1 192 ? 16.922 18.625 -2.529 1 97.88 192 VAL A N 1
ATOM 1445 C CA . VAL A 1 192 ? 16.859 17.547 -1.539 1 97.88 192 VAL A CA 1
ATOM 1446 C C . VAL A 1 192 ? 17.234 16.219 -2.193 1 97.88 192 VAL A C 1
ATOM 1448 O O . VAL A 1 192 ? 17.312 16.125 -3.422 1 97.88 192 VAL A O 1
ATOM 1451 N N . HIS A 1 193 ? 17.547 15.258 -1.4 1 98.31 193 HIS A N 1
ATOM 1452 C CA . HIS A 1 193 ? 17.922 13.938 -1.889 1 98.31 193 HIS A CA 1
ATOM 1453 C C . HIS A 1 193 ? 16.688 13.055 -2.076 1 98.31 193 HIS A C 1
ATOM 1455 O O . HIS A 1 193 ? 16.719 12.102 -2.861 1 98.31 193 HIS A O 1
ATOM 1461 N N . ALA A 1 194 ? 15.648 13.328 -1.313 1 98.75 194 ALA A N 1
ATOM 1462 C CA . ALA A 1 194 ? 14.406 12.562 -1.364 1 98.75 194 ALA A CA 1
ATOM 1463 C C . ALA A 1 194 ? 13.203 13.445 -1.052 1 98.75 194 ALA A C 1
ATOM 1465 O O . ALA A 1 194 ? 13.305 14.375 -0.245 1 98.75 194 ALA A O 1
ATOM 1466 N N . MET A 1 195 ? 12.102 13.156 -1.72 1 98.94 195 MET A N 1
ATOM 1467 C CA . MET A 1 195 ? 10.859 13.898 -1.521 1 98.94 195 MET A CA 1
ATOM 1468 C C . MET A 1 195 ? 9.656 12.961 -1.572 1 98.94 195 MET A C 1
ATOM 1470 O O . MET A 1 195 ? 9.508 12.18 -2.518 1 98.94 195 MET A O 1
ATOM 1474 N N . SER A 1 196 ? 8.82 13.008 -0.585 1 98.94 196 SER A N 1
ATOM 1475 C CA . SER A 1 196 ? 7.629 12.156 -0.523 1 98.94 196 SER A CA 1
ATOM 1476 C C . SER A 1 196 ? 6.387 12.914 -0.978 1 98.94 196 SER A C 1
ATOM 1478 O O . SER A 1 196 ? 6.219 14.094 -0.655 1 98.94 196 SER A O 1
ATOM 1480 N N . LEU A 1 197 ? 5.512 12.266 -1.74 1 98.88 197 LEU A N 1
ATOM 1481 C CA . LEU A 1 197 ? 4.285 12.828 -2.295 1 98.88 197 LEU A CA 1
ATOM 1482 C C . LEU A 1 197 ? 3.098 11.906 -2.029 1 98.88 197 LEU A C 1
ATOM 1484 O O . LEU A 1 197 ? 3.275 10.711 -1.778 1 98.88 197 LEU A O 1
ATOM 1488 N N . SER A 1 198 ? 1.917 12.445 -2.084 1 98.69 198 SER A N 1
ATOM 1489 C CA . SER A 1 198 ? 0.689 11.68 -1.921 1 98.69 198 SER A CA 1
ATOM 1490 C C . SER A 1 198 ? -0.392 12.148 -2.887 1 98.69 198 SER A C 1
ATOM 1492 O O . SER A 1 198 ? -0.545 13.352 -3.117 1 98.69 198 SER A O 1
ATOM 1494 N N . SER A 1 199 ? -1.156 11.25 -3.4 1 98.69 199 SER A N 1
ATOM 1495 C CA . SER A 1 199 ? -2.166 11.516 -4.418 1 98.69 199 SER A CA 1
ATOM 1496 C C . SER A 1 199 ? -3.426 12.117 -3.809 1 98.69 199 SER A C 1
ATOM 1498 O O . SER A 1 199 ? -3.971 13.094 -4.328 1 98.69 199 SER A O 1
ATOM 1500 N N . HIS A 1 200 ? -3.867 11.664 -2.646 1 97.56 200 HIS A N 1
ATOM 1501 C CA . HIS A 1 200 ? -5.215 11.945 -2.166 1 97.56 200 HIS A CA 1
ATOM 1502 C C . HIS A 1 200 ? -5.273 13.297 -1.452 1 97.56 200 HIS A C 1
ATOM 1504 O O . HIS A 1 200 ? -6.289 13.633 -0.845 1 97.56 200 HIS A O 1
ATOM 1510 N N . LYS A 1 201 ? -4.184 14.062 -1.515 1 97.44 201 LYS A N 1
ATOM 1511 C CA . LYS A 1 201 ? -4.195 15.422 -0.979 1 97.44 201 LYS A CA 1
ATOM 1512 C C . LYS A 1 201 ? -4.367 16.453 -2.092 1 97.44 201 LYS A C 1
ATOM 1514 O O . LYS A 1 201 ? -4.488 17.641 -1.823 1 97.44 201 LYS A O 1
ATOM 1519 N N . ILE A 1 202 ? -4.398 15.969 -3.318 1 97.69 202 ILE A N 1
ATOM 1520 C CA . ILE A 1 202 ? -4.531 16.859 -4.461 1 97.69 202 ILE A CA 1
ATOM 1521 C C . ILE A 1 202 ? -5.668 16.375 -5.363 1 97.69 202 ILE A C 1
ATOM 1523 O O . ILE A 1 202 ? -5.539 16.375 -6.59 1 97.69 202 ILE A O 1
ATOM 1527 N N . ASN A 1 203 ? -6.719 15.859 -4.75 1 97.56 203 ASN A N 1
ATOM 1528 C CA . ASN A 1 203 ? -7.926 15.398 -5.426 1 97.56 203 ASN A CA 1
ATOM 1529 C C . ASN A 1 203 ? -7.641 14.188 -6.312 1 97.56 203 ASN A C 1
ATOM 1531 O O . ASN A 1 203 ? -8.289 14 -7.344 1 97.56 203 ASN A O 1
ATOM 1535 N N . GLY A 1 204 ? -6.621 13.453 -6.016 1 98.19 204 GLY A N 1
ATOM 1536 C CA . GLY A 1 204 ? -6.367 12.133 -6.566 1 98.19 204 GLY A CA 1
ATOM 1537 C C . GLY A 1 204 ? -6.879 11.008 -5.688 1 98.19 204 GLY A C 1
ATOM 1538 O O . GLY A 1 204 ? -7.457 11.258 -4.625 1 98.19 204 GLY A O 1
ATOM 1539 N N . PRO A 1 205 ? -6.688 9.805 -6.129 1 98.06 205 PRO A N 1
ATOM 1540 C CA . PRO A 1 205 ? -7.223 8.664 -5.387 1 98.06 205 PRO A CA 1
ATOM 1541 C C . PRO A 1 205 ? -6.371 8.297 -4.172 1 98.06 205 PRO A C 1
ATOM 1543 O O . PRO A 1 205 ? -5.172 8.586 -4.145 1 98.06 205 PRO A O 1
ATOM 1546 N N . GLN A 1 206 ? -7.043 7.727 -3.119 1 97.12 206 GLN A N 1
ATOM 1547 C CA . GLN A 1 206 ? -6.297 6.98 -2.109 1 97.12 206 GLN A CA 1
ATOM 1548 C C . GLN A 1 206 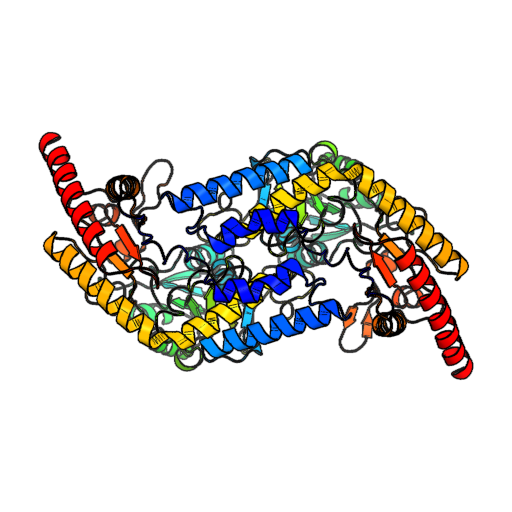? -5.648 5.738 -2.711 1 97.12 206 GLN A C 1
ATOM 1550 O O . GLN A 1 206 ? -6.129 5.199 -3.709 1 97.12 206 GLN A O 1
ATOM 1555 N N . GLY A 1 207 ? -4.465 5.328 -2.154 1 97.94 207 GLY A N 1
ATOM 1556 C CA . GLY A 1 207 ? -3.824 4.113 -2.633 1 97.94 207 GLY A CA 1
ATOM 1557 C C . GLY A 1 207 ? -2.664 4.383 -3.572 1 97.94 207 GLY A C 1
ATOM 1558 O O . GLY A 1 207 ? -2.16 3.465 -4.223 1 97.94 207 GLY A O 1
ATOM 1559 N N . ALA A 1 208 ? -2.27 5.652 -3.633 1 98.75 208 ALA A N 1
ATOM 1560 C CA . ALA A 1 208 ? -1.126 5.98 -4.48 1 98.75 208 ALA A CA 1
ATOM 1561 C C . ALA A 1 208 ? -0.298 7.105 -3.869 1 98.75 208 ALA A C 1
ATOM 1563 O O . ALA A 1 208 ? -0.845 8.125 -3.432 1 98.75 208 ALA A O 1
ATOM 1564 N N . GLY A 1 209 ? 0.973 6.965 -3.736 1 98.81 209 GLY A N 1
ATOM 1565 C CA . GLY A 1 209 ? 2.004 7.93 -3.385 1 98.81 209 GLY A CA 1
ATOM 1566 C C . GLY A 1 209 ? 3.275 7.766 -4.199 1 98.81 209 GLY A C 1
ATOM 1567 O O . GLY A 1 209 ? 3.322 6.957 -5.129 1 98.81 209 GLY A O 1
ATOM 1568 N N . ALA A 1 210 ? 4.254 8.539 -3.92 1 98.94 210 ALA A N 1
ATOM 1569 C CA . ALA A 1 210 ? 5.516 8.43 -4.645 1 98.94 210 ALA A CA 1
ATOM 1570 C C . ALA A 1 210 ? 6.676 8.961 -3.807 1 98.94 210 ALA A C 1
ATOM 1572 O O . ALA A 1 210 ? 6.504 9.891 -3.016 1 98.94 210 ALA A O 1
ATOM 1573 N N . LEU A 1 211 ? 7.734 8.344 -3.936 1 98.94 211 LEU A N 1
ATOM 1574 C CA . LEU A 1 211 ? 9.023 8.852 -3.473 1 98.94 211 LEU A CA 1
ATOM 1575 C C . LEU A 1 211 ? 9.883 9.305 -4.648 1 98.94 211 LEU A C 1
ATOM 1577 O O . LEU A 1 211 ? 10.133 8.531 -5.574 1 98.94 211 LEU A O 1
ATOM 1581 N N . ILE A 1 212 ? 10.203 10.555 -4.688 1 98.94 212 ILE A N 1
ATOM 1582 C CA . ILE A 1 212 ? 11.188 11.07 -5.637 1 98.94 212 ILE A CA 1
ATOM 1583 C C . ILE A 1 212 ? 12.586 10.945 -5.039 1 98.94 212 ILE A C 1
ATOM 1585 O O . ILE A 1 212 ? 12.859 11.477 -3.961 1 98.94 212 ILE A O 1
ATOM 1589 N N . LEU A 1 213 ? 13.453 10.289 -5.715 1 98.38 213 LEU A N 1
ATOM 1590 C CA . LEU A 1 213 ? 14.734 9.93 -5.117 1 98.38 213 LEU A CA 1
ATOM 1591 C C . LEU A 1 213 ? 15.891 10.375 -6.004 1 98.38 213 LEU A C 1
ATOM 1593 O O . LEU A 1 213 ? 15.867 10.164 -7.219 1 98.38 213 LEU A O 1
ATOM 1597 N N . ASP A 1 214 ? 16.859 11.031 -5.379 1 97.06 214 ASP A N 1
ATOM 1598 C CA . ASP A 1 214 ? 18.125 11.312 -6.055 1 97.06 214 ASP A CA 1
ATOM 1599 C C . ASP A 1 214 ? 18.844 10.016 -6.398 1 97.06 214 ASP A C 1
ATOM 1601 O O . ASP A 1 214 ? 18.906 9.094 -5.582 1 97.06 214 ASP A O 1
ATOM 1605 N N . LYS A 1 215 ? 19.375 9.914 -7.535 1 90.56 215 LYS A N 1
ATOM 1606 C CA . LYS A 1 215 ? 20 8.695 -8.047 1 90.56 215 LYS A CA 1
ATOM 1607 C C . LYS A 1 215 ? 21.234 8.328 -7.23 1 90.56 215 LYS A C 1
ATOM 1609 O O . LYS A 1 215 ? 21.672 7.172 -7.242 1 90.56 215 LYS A O 1
ATOM 1614 N N . ARG A 1 216 ? 21.859 9.234 -6.492 1 91.06 216 ARG A N 1
ATOM 1615 C CA . ARG A 1 216 ? 23.109 9 -5.777 1 91.06 216 ARG A CA 1
ATOM 1616 C C . ARG A 1 216 ? 22.844 8.367 -4.414 1 91.06 216 ARG A C 1
ATOM 1618 O O . ARG A 1 216 ? 23.781 7.898 -3.758 1 91.06 216 ARG A O 1
ATOM 1625 N N . ILE A 1 217 ? 21.578 8.195 -4.012 1 93.88 217 ILE A N 1
ATOM 1626 C CA . ILE A 1 217 ? 21.25 7.668 -2.691 1 93.88 217 ILE A CA 1
ATOM 1627 C C . ILE A 1 217 ? 21.047 6.156 -2.777 1 93.88 217 ILE A C 1
ATOM 1629 O O . ILE A 1 217 ? 20.328 5.672 -3.656 1 93.88 217 ILE A O 1
ATOM 1633 N N . ASP A 1 218 ? 21.703 5.48 -1.875 1 94.62 218 ASP A N 1
ATOM 1634 C CA . ASP A 1 218 ? 21.391 4.062 -1.723 1 94.62 218 ASP A CA 1
ATOM 1635 C C . ASP A 1 218 ? 20.156 3.863 -0.845 1 94.62 218 ASP A C 1
ATOM 1637 O O . ASP A 1 218 ? 19.969 4.566 0.152 1 94.62 218 ASP A O 1
ATOM 1641 N N . ILE A 1 219 ? 19.359 2.967 -1.251 1 97.62 219 ILE A N 1
ATOM 1642 C CA . ILE A 1 219 ? 18.109 2.709 -0.547 1 97.62 219 ILE A CA 1
ATOM 1643 C C . ILE A 1 219 ? 17.75 1.225 -0.638 1 97.62 219 ILE A C 1
ATOM 1645 O O . ILE A 1 219 ? 17.984 0.589 -1.67 1 97.62 219 ILE A O 1
ATOM 1649 N N . GLN A 1 220 ? 17.281 0.633 0.397 1 97.44 220 GLN A N 1
ATOM 1650 C CA . GLN A 1 220 ? 16.797 -0.744 0.404 1 97.44 220 GLN A CA 1
ATOM 1651 C C . GLN A 1 220 ? 15.266 -0.793 0.439 1 97.44 220 GLN A C 1
ATOM 1653 O O . GLN A 1 220 ? 14.625 0.065 1.049 1 97.44 220 GLN A O 1
ATOM 1658 N N . PRO A 1 221 ? 14.695 -1.791 -0.173 1 98.06 221 PRO A N 1
ATOM 1659 C CA . PRO A 1 221 ? 13.234 -1.919 -0.138 1 98.06 221 PRO A CA 1
ATOM 1660 C C . PRO A 1 221 ? 12.711 -2.262 1.253 1 98.06 221 PRO A C 1
ATOM 1662 O O . PRO A 1 221 ? 13.414 -2.879 2.053 1 98.06 221 PRO A O 1
ATOM 1665 N N . LEU A 1 222 ? 11.508 -1.794 1.513 1 98.19 222 LEU A N 1
ATOM 1666 C CA . LEU A 1 222 ? 10.797 -2.248 2.705 1 98.19 222 LEU A CA 1
ATOM 1667 C C . LEU A 1 222 ? 9.984 -3.506 2.41 1 98.19 222 LEU A C 1
ATOM 1669 O O . LEU A 1 222 ? 9.758 -4.324 3.303 1 98.19 222 LEU A O 1
ATOM 1673 N N . LEU A 1 223 ? 9.531 -3.633 1.165 1 98.5 223 LEU A N 1
ATOM 1674 C CA . LEU A 1 223 ? 8.758 -4.773 0.682 1 98.5 223 LEU A CA 1
ATOM 1675 C C . LEU A 1 223 ? 9.539 -5.547 -0.378 1 98.5 223 LEU A C 1
ATOM 1677 O O . LEU A 1 223 ? 9.898 -4.988 -1.418 1 98.5 223 LEU A O 1
ATOM 1681 N N . TYR A 1 224 ? 9.742 -6.754 -0.1 1 98.25 224 TYR A N 1
ATOM 1682 C CA . TYR A 1 224 ? 10.422 -7.645 -1.035 1 98.25 224 TYR A CA 1
ATOM 1683 C C . TYR A 1 224 ? 9.422 -8.516 -1.783 1 98.25 224 TYR A C 1
ATOM 1685 O O . TYR A 1 224 ? 8.367 -8.852 -1.251 1 98.25 224 TYR A O 1
ATOM 1693 N N . GLY A 1 225 ? 9.711 -8.875 -3.014 1 97.38 225 GLY A N 1
ATOM 1694 C CA . GLY A 1 225 ? 8.82 -9.742 -3.771 1 97.38 225 GLY A CA 1
ATOM 1695 C C . GLY A 1 225 ? 9.148 -9.789 -5.25 1 97.38 225 GLY A C 1
ATOM 1696 O O . GLY A 1 225 ? 10.297 -10.039 -5.629 1 97.38 225 GLY A O 1
ATOM 1697 N N . GLY A 1 226 ? 8.188 -9.445 -6.094 1 94.56 226 GLY A N 1
ATOM 1698 C CA . GLY A 1 226 ? 8.266 -9.641 -7.531 1 94.56 226 GLY A CA 1
ATOM 1699 C C . GLY A 1 226 ? 9.195 -8.656 -8.219 1 94.56 226 GLY A C 1
ATOM 1700 O O . GLY A 1 226 ? 9.492 -8.797 -9.406 1 94.56 226 GLY A O 1
ATOM 1701 N N . GLY A 1 227 ? 9.641 -7.637 -7.57 1 95.06 227 GLY A N 1
ATOM 1702 C CA . GLY A 1 227 ? 10.68 -6.777 -8.125 1 95.06 227 GLY A CA 1
ATOM 1703 C C . GLY A 1 227 ? 10.133 -5.531 -8.789 1 95.06 227 GLY A C 1
ATOM 1704 O O . GLY A 1 227 ? 10.867 -4.816 -9.477 1 95.06 227 GLY A O 1
ATOM 1705 N N . GLN A 1 228 ? 8.859 -5.227 -8.633 1 94.5 228 GLN A N 1
ATOM 1706 C CA . GLN A 1 228 ? 8.281 -4.012 -9.195 1 94.5 228 GLN A CA 1
ATOM 1707 C C . GLN A 1 228 ? 9.055 -2.775 -8.758 1 94.5 228 GLN A C 1
ATOM 1709 O O . GLN A 1 228 ? 9.812 -2.824 -7.777 1 94.5 228 GLN A O 1
ATOM 1714 N N . GLU A 1 229 ?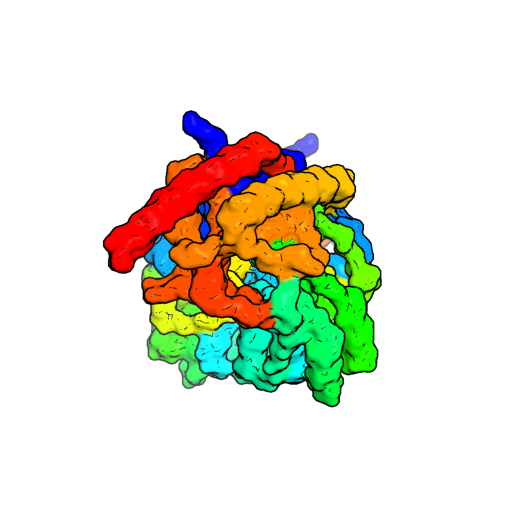 8.93 -1.626 -9.516 1 97.25 229 GLU A N 1
ATOM 1715 C CA . GLU A 1 229 ? 9.578 -0.35 -9.219 1 97.25 229 GLU A CA 1
ATOM 1716 C C . GLU A 1 229 ? 11.086 -0.52 -9.062 1 97.25 229 GLU A C 1
ATOM 1718 O O . GLU A 1 229 ? 11.664 -0.043 -8.086 1 97.25 229 GLU A O 1
ATOM 1723 N N . ARG A 1 230 ? 11.648 -1.359 -9.938 1 94.75 230 ARG A N 1
ATOM 1724 C CA . ARG A 1 230 ? 13.086 -1.598 -10.008 1 94.75 230 ARG A CA 1
ATOM 1725 C C . ARG A 1 230 ? 13.594 -2.266 -8.734 1 94.75 230 ARG A C 1
ATOM 1727 O O . ARG A 1 230 ? 14.688 -1.963 -8.266 1 94.75 230 ARG A O 1
ATOM 1734 N N . GLY A 1 231 ? 12.719 -3.023 -8.133 1 96.38 231 GLY A N 1
ATOM 1735 C CA . GLY A 1 231 ? 13.086 -3.795 -6.961 1 96.38 231 GLY A CA 1
ATOM 1736 C C . GLY A 1 231 ? 12.953 -3.014 -5.668 1 96.38 231 GLY A C 1
ATOM 1737 O O . GLY A 1 231 ? 13.211 -3.543 -4.586 1 96.38 231 GLY A O 1
ATOM 1738 N N . LEU A 1 232 ? 12.422 -1.789 -5.703 1 97.56 232 LEU A N 1
ATOM 1739 C CA . LEU A 1 232 ? 12.422 -0.919 -4.531 1 97.56 232 LEU A CA 1
ATOM 1740 C C . LEU A 1 232 ? 11.07 -0.958 -3.826 1 97.56 232 LEU A C 1
ATOM 1742 O O . LEU A 1 232 ? 10.953 -0.544 -2.67 1 97.56 232 LEU A O 1
ATOM 1746 N N . ARG A 1 233 ? 10.102 -1.394 -4.562 1 98.12 233 ARG A N 1
ATOM 1747 C CA . ARG A 1 233 ? 8.773 -1.522 -3.969 1 98.12 233 ARG A CA 1
ATOM 1748 C C . ARG A 1 233 ? 7.98 -2.643 -4.633 1 98.12 233 ARG A C 1
ATOM 1750 O O . ARG A 1 233 ? 7.137 -2.387 -5.492 1 98.12 233 ARG A O 1
ATOM 1757 N N . SER A 1 234 ? 8.141 -3.84 -4.133 1 97.94 234 SER A N 1
ATOM 1758 C CA . SER A 1 234 ? 7.5 -5.016 -4.715 1 97.94 234 SER A CA 1
ATOM 1759 C C . SER A 1 234 ? 6 -5.031 -4.426 1 97.94 234 SER A C 1
ATOM 1761 O O . SER A 1 234 ? 5.543 -4.395 -3.475 1 97.94 234 SER A O 1
ATOM 1763 N N . GLY A 1 235 ? 5.246 -5.793 -5.242 1 96.06 235 GLY A N 1
ATOM 1764 C CA . GLY A 1 235 ? 3.795 -5.898 -5.203 1 96.06 235 GLY A CA 1
ATOM 1765 C C . GLY A 1 235 ? 3.123 -5.367 -6.457 1 96.06 235 GLY A C 1
ATOM 1766 O O . GLY A 1 235 ? 3.553 -4.359 -7.016 1 96.06 235 GLY A O 1
ATOM 1767 N N . SER A 1 236 ? 2.076 -6.031 -6.824 1 94.44 236 SER A N 1
ATOM 1768 C CA . SER A 1 236 ? 1.357 -5.605 -8.016 1 94.44 236 SER A CA 1
ATOM 1769 C C . SER A 1 236 ? 0.974 -4.129 -7.938 1 94.44 236 SER A C 1
ATOM 1771 O O . SER A 1 236 ? 0.453 -3.676 -6.914 1 94.44 236 SER A O 1
ATOM 1773 N N . GLU A 1 237 ? 1.283 -3.457 -8.969 1 96.62 237 GLU A N 1
ATOM 1774 C CA . GLU A 1 237 ? 1 -2.025 -9.016 1 96.62 237 GLU A CA 1
ATOM 1775 C C . GLU A 1 237 ? -0.5 -1.763 -9.117 1 96.62 237 GLU A C 1
ATOM 1777 O O . GLU A 1 237 ? -1.213 -2.475 -9.828 1 96.62 237 GLU A O 1
ATOM 1782 N N . ASN A 1 238 ? -0.969 -0.806 -8.352 1 97.94 238 ASN A N 1
ATOM 1783 C CA . ASN A 1 238 ? -2.346 -0.327 -8.43 1 97.94 238 ASN A CA 1
ATOM 1784 C C . ASN A 1 238 ? -2.549 0.596 -9.633 1 97.94 238 ASN A C 1
ATOM 1786 O O . ASN A 1 238 ? -2.586 1.817 -9.477 1 97.94 238 ASN A O 1
ATOM 1790 N N . ILE A 1 239 ? -2.76 0.02 -10.789 1 98.25 239 ILE A N 1
ATOM 1791 C CA . ILE A 1 239 ? -2.686 0.712 -12.078 1 98.25 239 ILE A CA 1
ATOM 1792 C C . ILE A 1 239 ? -3.668 1.882 -12.086 1 98.25 239 ILE A C 1
ATOM 1794 O O . ILE A 1 239 ? -3.289 3.014 -12.398 1 98.25 239 ILE A O 1
ATOM 1798 N N . ALA A 1 240 ? -4.93 1.639 -11.711 1 98.25 240 ALA A N 1
ATOM 1799 C CA . ALA A 1 240 ? -5.945 2.688 -11.742 1 98.25 240 ALA A CA 1
ATOM 1800 C C . ALA A 1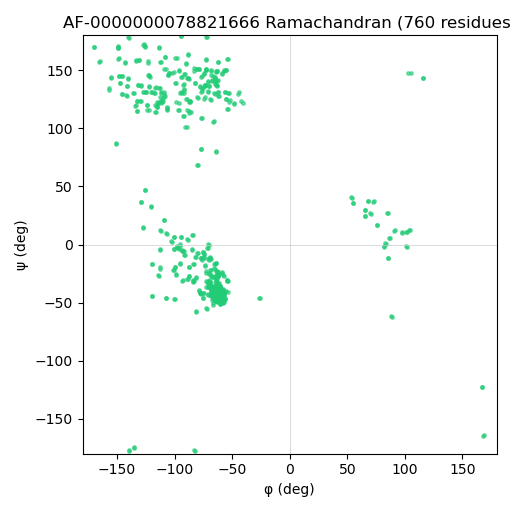 240 ? -5.562 3.854 -10.836 1 98.25 240 ALA A C 1
ATOM 1802 O O . ALA A 1 240 ? -5.688 5.016 -11.227 1 98.25 240 ALA A O 1
ATOM 1803 N N . ALA A 1 241 ? -5.094 3.576 -9.648 1 98.69 241 ALA A N 1
ATOM 1804 C CA . ALA A 1 241 ? -4.723 4.629 -8.703 1 98.69 241 ALA A CA 1
ATOM 1805 C C . ALA A 1 241 ? -3.502 5.402 -9.195 1 98.69 241 ALA A C 1
ATOM 1807 O O . ALA A 1 241 ? -3.432 6.625 -9.047 1 98.69 241 ALA A O 1
ATOM 1808 N N . ILE A 1 242 ? -2.529 4.672 -9.766 1 98.81 242 ILE A N 1
ATOM 1809 C CA . ILE A 1 242 ? -1.322 5.301 -10.297 1 98.81 242 ILE A CA 1
ATOM 1810 C C . ILE A 1 242 ? -1.687 6.238 -11.445 1 98.81 242 ILE A C 1
ATOM 1812 O O . ILE A 1 242 ? -1.218 7.375 -11.5 1 98.81 242 ILE A O 1
ATOM 1816 N N . VAL A 1 243 ? -2.57 5.777 -12.328 1 98.81 243 VAL A N 1
ATOM 1817 C CA . VAL A 1 243 ? -3.055 6.605 -13.43 1 98.81 243 VAL A CA 1
ATOM 1818 C C . VAL A 1 243 ? -3.779 7.832 -12.875 1 98.81 243 VAL A C 1
ATOM 1820 O O . VAL A 1 243 ? -3.57 8.953 -13.344 1 98.81 243 VAL A O 1
ATOM 1823 N N . GLY A 1 244 ? -4.602 7.578 -11.906 1 98.88 244 GLY A N 1
ATOM 1824 C CA . GLY A 1 244 ? -5.293 8.68 -11.258 1 98.88 244 GLY A CA 1
ATOM 1825 C C . GLY A 1 244 ? -4.348 9.695 -10.633 1 98.88 244 GLY A C 1
ATOM 1826 O O . GLY A 1 244 ? -4.57 10.898 -10.734 1 98.88 244 GLY A O 1
ATOM 1827 N N . PHE A 1 245 ? -3.307 9.258 -9.977 1 98.94 245 PHE A N 1
ATOM 1828 C CA . PHE A 1 245 ? -2.303 10.133 -9.383 1 98.94 245 PHE A CA 1
ATOM 1829 C C . PHE A 1 245 ? -1.651 11.008 -10.445 1 98.94 245 PHE A C 1
ATOM 1831 O O . PHE A 1 245 ? -1.501 12.211 -10.258 1 98.94 245 PHE A O 1
ATOM 1838 N N . GLY A 1 246 ? -1.257 10.375 -11.562 1 98.94 246 GLY A N 1
ATOM 1839 C CA . GLY A 1 246 ? -0.718 11.148 -12.664 1 98.94 246 GLY A CA 1
ATOM 1840 C C . GLY A 1 246 ? -1.665 12.227 -13.156 1 98.94 246 GLY A C 1
ATOM 1841 O O . GLY A 1 246 ? -1.268 13.383 -13.312 1 98.94 246 GLY A O 1
ATOM 1842 N N . ALA A 1 247 ? -2.932 11.836 -13.352 1 98.88 247 ALA A N 1
ATOM 1843 C CA . ALA A 1 247 ? -3.945 12.781 -13.812 1 98.88 247 ALA A CA 1
ATOM 1844 C C . ALA A 1 247 ? -4.137 13.914 -12.812 1 98.88 247 ALA A C 1
ATOM 1846 O O . ALA A 1 247 ? -4.273 15.078 -13.195 1 98.88 247 ALA A O 1
ATOM 1847 N N . ALA A 1 248 ? -4.156 13.594 -11.523 1 98.81 248 ALA A N 1
ATOM 1848 C CA . ALA A 1 248 ? -4.305 14.594 -10.477 1 98.81 248 ALA A CA 1
ATOM 1849 C C . ALA A 1 248 ? -3.139 15.578 -10.484 1 98.81 248 ALA A C 1
ATOM 1851 O O . ALA A 1 248 ? -3.336 16.781 -10.312 1 98.81 248 ALA A O 1
ATOM 1852 N N . CYS A 1 249 ? -1.941 15.055 -10.664 1 98.75 249 CYS A N 1
ATOM 1853 C CA . CYS A 1 249 ? -0.761 15.914 -10.734 1 98.75 249 CYS A CA 1
ATOM 1854 C C . CYS A 1 249 ? -0.872 16.891 -11.898 1 98.75 249 CYS A C 1
ATOM 1856 O O . CYS A 1 249 ? -0.61 18.094 -11.727 1 98.75 249 CYS A O 1
ATOM 1858 N N . SER A 1 250 ? -1.276 16.391 -13.062 1 98.5 250 SER A N 1
ATOM 1859 C CA . SER A 1 250 ? -1.419 17.25 -14.234 1 98.5 250 SER A CA 1
ATOM 1860 C C . SER A 1 250 ? -2.445 18.344 -13.992 1 98.5 250 SER A C 1
ATOM 1862 O O . SER A 1 250 ? -2.217 19.5 -14.352 1 98.5 250 SER A O 1
ATOM 1864 N N . LEU A 1 251 ? -3.531 18 -13.367 1 97.81 251 LEU A N 1
ATOM 1865 C CA . LEU A 1 251 ? -4.586 18.969 -13.078 1 97.81 251 LEU A CA 1
ATOM 1866 C C . LEU A 1 251 ? -4.117 19.984 -12.047 1 97.81 251 LEU A C 1
ATOM 1868 O O . LEU A 1 251 ? -4.398 21.188 -12.18 1 97.81 251 LEU A O 1
ATOM 1872 N N . ALA A 1 252 ? -3.43 19.5 -10.984 1 96.31 252 ALA A N 1
ATOM 1873 C CA . ALA A 1 252 ? -2.943 20.375 -9.914 1 96.31 252 ALA A CA 1
ATOM 1874 C C . ALA A 1 252 ? -1.991 21.438 -10.461 1 96.31 252 ALA A C 1
ATOM 1876 O O . ALA A 1 252 ? -2.031 22.594 -10.039 1 96.31 252 ALA A O 1
ATOM 1877 N N . VAL A 1 253 ? -1.15 21.047 -11.375 1 93.88 253 VAL A N 1
ATOM 1878 C CA . VAL A 1 253 ? -0.187 21.969 -11.977 1 93.88 253 VAL A CA 1
ATOM 1879 C C . VAL A 1 253 ? -0.914 22.953 -12.883 1 93.88 253 VAL A C 1
ATOM 1881 O O . VAL A 1 253 ? -0.649 24.156 -12.836 1 93.88 253 VAL A O 1
ATOM 1884 N N . ALA A 1 254 ? -1.834 22.469 -13.641 1 93.94 254 ALA A N 1
ATOM 1885 C CA . ALA A 1 254 ? -2.555 23.297 -14.602 1 93.94 254 ALA A CA 1
ATOM 1886 C C . ALA A 1 254 ? -3.379 24.375 -13.891 1 93.94 254 ALA A C 1
ATOM 1888 O O . ALA A 1 254 ? -3.52 25.484 -14.391 1 93.94 254 ALA A O 1
ATOM 1889 N N . GLU A 1 255 ? -3.857 24.078 -12.734 1 92 255 GLU A N 1
ATOM 1890 C CA . GLU A 1 255 ? -4.777 24.969 -12.039 1 92 255 GLU A CA 1
ATOM 1891 C C . GLU A 1 255 ? -4.094 25.672 -10.867 1 92 255 GLU A C 1
ATOM 1893 O O . GLU A 1 255 ? -4.746 26.359 -10.078 1 92 255 GLU A O 1
ATOM 1898 N N . ALA A 1 256 ? -2.854 25.547 -10.766 1 88.94 256 ALA A N 1
ATOM 1899 C CA . ALA A 1 256 ? -2.094 25.891 -9.57 1 88.94 256 ALA A CA 1
ATOM 1900 C C . ALA A 1 256 ? -2.248 27.375 -9.242 1 88.94 256 ALA A C 1
ATOM 1902 O O . ALA A 1 256 ? -2.609 27.734 -8.117 1 88.94 256 ALA A O 1
ATOM 1903 N N . ARG A 1 257 ? -2.039 28.266 -10.148 1 86.56 257 ARG A N 1
ATOM 1904 C CA . ARG A 1 257 ? -2.033 29.703 -9.891 1 86.56 257 ARG A CA 1
ATOM 1905 C C . ARG A 1 257 ? -3.422 30.203 -9.492 1 86.56 257 ARG A C 1
ATOM 1907 O O . ARG A 1 257 ? -3.58 30.859 -8.469 1 86.56 257 ARG A O 1
ATOM 1914 N N . GLN A 1 258 ? -4.391 29.844 -10.273 1 91 258 GLN A N 1
ATOM 1915 C CA . GLN A 1 258 ? -5.758 30.266 -10 1 91 258 GLN A CA 1
ATOM 1916 C C . GLN A 1 258 ? -6.262 29.688 -8.68 1 91 258 GLN A C 1
ATOM 1918 O O . GLN A 1 258 ? -6.891 30.375 -7.883 1 91 258 GLN A O 1
ATOM 1923 N N . GLY A 1 259 ? -6.008 28.453 -8.5 1 94.19 259 GLY A N 1
ATOM 1924 C CA . GLY A 1 259 ? -6.434 27.797 -7.277 1 94.19 259 GLY A CA 1
ATOM 1925 C C . GLY A 1 259 ? -5.82 28.391 -6.027 1 94.19 259 GLY A C 1
ATOM 1926 O O . GLY A 1 259 ? -6.523 28.641 -5.043 1 94.19 259 GLY A O 1
ATOM 1927 N N . ARG A 1 260 ? -4.566 28.703 -6.102 1 95.62 260 ARG A N 1
ATOM 1928 C CA . ARG A 1 260 ? -3.852 29.266 -4.965 1 95.62 260 ARG A CA 1
ATOM 1929 C C . ARG A 1 260 ? -4.406 30.641 -4.598 1 95.62 260 ARG A C 1
ATOM 1931 O O . ARG A 1 260 ? -4.566 30.953 -3.416 1 95.62 260 ARG A O 1
ATOM 1938 N N . THR A 1 261 ? -4.629 31.422 -5.582 1 96.5 261 THR A N 1
ATOM 1939 C CA . THR A 1 261 ? -5.148 32.781 -5.359 1 96.5 261 THR A CA 1
ATOM 1940 C C . THR A 1 261 ? -6.52 32.719 -4.695 1 96.5 261 THR A C 1
ATOM 1942 O O . THR A 1 261 ? -6.781 33.469 -3.74 1 96.5 261 THR A O 1
ATOM 1945 N N . GLU A 1 262 ? -7.34 31.844 -5.234 1 96.88 262 GLU A N 1
ATOM 1946 C CA . GLU A 1 262 ? -8.688 31.719 -4.688 1 96.88 262 GLU A CA 1
ATOM 1947 C C . GLU A 1 262 ? -8.656 31.188 -3.258 1 96.88 262 GLU A C 1
ATOM 1949 O O . GLU A 1 262 ? -9.375 31.688 -2.391 1 96.88 262 GLU A O 1
ATOM 1954 N N . LEU A 1 263 ? -7.867 30.203 -2.99 1 98.06 263 LEU A N 1
ATOM 1955 C CA . LEU A 1 263 ? -7.742 29.641 -1.651 1 98.06 263 LEU A CA 1
ATOM 1956 C C . LEU A 1 263 ? -7.219 30.672 -0.669 1 98.06 263 LEU A C 1
ATOM 1958 O O . LEU A 1 263 ? -7.699 30.766 0.462 1 98.06 263 LEU A O 1
ATOM 1962 N N . ALA A 1 264 ? -6.227 31.438 -1.115 1 97.88 264 ALA A N 1
ATOM 1963 C CA . ALA A 1 264 ? -5.668 32.5 -0.265 1 97.88 264 ALA A CA 1
ATOM 1964 C C . ALA A 1 264 ? -6.734 33.531 0.106 1 97.88 264 ALA A C 1
ATOM 1966 O O . ALA A 1 264 ? -6.793 33.969 1.252 1 97.88 264 ALA A O 1
ATOM 1967 N N . ARG A 1 265 ? -7.508 33.875 -0.851 1 98.06 265 ARG A N 1
ATOM 1968 C CA . ARG A 1 265 ? -8.594 34.812 -0.612 1 98.06 265 ARG A CA 1
ATOM 1969 C C . ARG A 1 265 ? -9.578 34.281 0.418 1 98.06 265 ARG A C 1
ATOM 1971 O O . ARG A 1 265 ? -9.977 35 1.342 1 98.06 265 ARG A O 1
ATOM 1978 N N . LEU A 1 266 ? -9.977 33.031 0.214 1 98.56 266 LEU A N 1
ATOM 1979 C CA . LEU A 1 266 ? -10.922 32.375 1.125 1 98.56 266 LEU A CA 1
ATOM 1980 C C . LEU A 1 266 ? -10.328 32.281 2.525 1 98.56 266 LEU A C 1
ATOM 1982 O O . LEU A 1 266 ? -11.016 32.531 3.518 1 98.56 266 LEU A O 1
ATOM 1986 N N . ARG A 1 267 ? -9.078 31.844 2.65 1 98.44 267 ARG A N 1
ATOM 1987 C CA . ARG A 1 267 ? -8.43 31.703 3.951 1 98.44 267 ARG A CA 1
ATOM 1988 C C . ARG A 1 267 ? -8.344 33.062 4.656 1 98.44 267 ARG A C 1
ATOM 1990 O O . ARG A 1 267 ? -8.555 33.156 5.867 1 98.44 267 ARG A O 1
ATOM 1997 N N . GLU A 1 268 ? -8.023 34.094 3.885 1 98.19 268 GLU A N 1
ATOM 1998 C CA . GLU A 1 268 ? -7.961 35.438 4.457 1 98.19 268 GLU A CA 1
ATOM 1999 C C . GLU A 1 268 ? -9.312 35.875 5.016 1 98.19 268 GLU A C 1
ATOM 2001 O O . GLU A 1 268 ? -9.391 36.438 6.109 1 98.19 268 GLU A O 1
ATOM 2006 N N . HIS A 1 269 ? -10.344 35.656 4.234 1 98.62 269 HIS A N 1
ATOM 2007 C CA . HIS A 1 269 ? -11.695 35.938 4.695 1 98.62 269 HIS A CA 1
ATOM 2008 C C . HIS A 1 269 ? -12.023 35.188 5.977 1 98.62 269 HIS A C 1
ATOM 2010 O O . HIS A 1 269 ? -12.562 35.781 6.922 1 98.62 269 HIS A O 1
ATOM 2016 N N . LEU A 1 270 ? -11.703 33.938 6.012 1 98.81 270 LEU A N 1
ATOM 2017 C CA . LEU A 1 270 ? -11.898 33.094 7.195 1 98.81 270 LEU A CA 1
ATOM 2018 C C . LEU A 1 270 ? -11.164 33.688 8.398 1 98.81 270 LEU A C 1
ATOM 2020 O O . LEU A 1 270 ? -11.75 33.844 9.477 1 98.81 270 LEU A O 1
ATOM 2024 N N . GLU A 1 271 ? -9.906 34.031 8.227 1 98.75 271 GLU A N 1
ATOM 2025 C CA . GLU A 1 271 ? -9.07 34.469 9.344 1 98.75 271 GLU A CA 1
ATOM 2026 C C . GLU A 1 271 ? -9.469 35.844 9.828 1 98.75 271 GLU A C 1
ATOM 2028 O O . GLU A 1 271 ? -9.328 36.156 11.016 1 98.75 271 GLU A O 1
ATOM 2033 N N . GLN A 1 272 ? -9.945 36.688 8.914 1 98.56 272 GLN A N 1
ATOM 2034 C CA . GLN A 1 272 ? -10.516 37.938 9.367 1 98.56 272 GLN A CA 1
ATOM 2035 C C . GLN A 1 272 ? -11.688 37.719 10.312 1 98.56 272 GLN A C 1
ATOM 2037 O O . GLN A 1 272 ? -11.789 38.375 11.352 1 98.56 272 GLN A O 1
ATOM 2042 N N . GLY A 1 273 ? -12.539 36.812 9.93 1 98.69 273 GLY A N 1
ATOM 2043 C CA . GLY A 1 273 ? -13.648 36.469 10.797 1 98.69 273 GLY A CA 1
ATOM 2044 C C . GLY A 1 273 ? -13.203 35.844 12.117 1 98.69 273 GLY A C 1
ATOM 2045 O O . GLY A 1 273 ? -13.766 36.156 13.172 1 98.69 273 GLY A O 1
ATOM 2046 N N . LEU A 1 274 ? -12.195 35 12.062 1 98.69 274 LEU A N 1
ATOM 2047 C CA . LEU A 1 274 ? -11.672 34.344 13.258 1 98.69 274 LEU A CA 1
ATOM 2048 C C . LEU A 1 274 ? -11.094 35.406 14.219 1 98.69 274 LEU A C 1
ATOM 2050 O O . LEU A 1 274 ? -11.266 35.281 15.438 1 98.69 274 LEU A O 1
ATOM 2054 N N . ARG A 1 275 ? -10.414 36.375 13.688 1 98.06 275 ARG A N 1
ATOM 2055 C CA . ARG A 1 275 ? -9.844 37.438 14.508 1 98.06 275 ARG A CA 1
ATOM 2056 C C . ARG A 1 275 ? -10.938 38.25 15.195 1 98.06 275 ARG A C 1
ATOM 2058 O O . ARG A 1 275 ? -10.781 38.656 16.344 1 98.06 275 ARG A O 1
ATOM 2065 N N . ARG A 1 276 ? -11.969 38.438 14.516 1 97.94 276 ARG A N 1
ATOM 2066 C CA . ARG A 1 276 ? -13.094 39.156 15.094 1 97.94 276 ARG A CA 1
ATOM 2067 C C . ARG A 1 276 ? -13.695 38.375 16.266 1 97.94 276 ARG A C 1
ATOM 2069 O O . ARG A 1 276 ? -14.258 38.969 17.188 1 97.94 276 ARG A O 1
ATOM 2076 N N . LEU A 1 277 ? -13.539 37.094 16.219 1 97.88 277 LEU A N 1
ATOM 2077 C CA . LEU A 1 277 ? -14.062 36.25 17.281 1 97.88 277 LEU A CA 1
ATOM 2078 C C . LEU A 1 277 ? -12.992 35.969 18.328 1 97.88 277 LEU A C 1
ATOM 2080 O O . LEU A 1 277 ? -13.148 35.094 19.172 1 97.88 277 LEU A O 1
ATOM 2084 N N . ASP A 1 278 ? -11.805 36.625 18.219 1 97.25 278 ASP A N 1
ATOM 2085 C CA . ASP A 1 278 ? -10.719 36.625 19.188 1 97.25 278 ASP A CA 1
ATOM 2086 C C . ASP A 1 278 ? -9.992 35.25 19.172 1 97.25 278 ASP A C 1
ATOM 2088 O O . ASP A 1 278 ? -9.633 34.719 20.219 1 97.25 278 ASP A O 1
ATOM 2092 N N . ALA A 1 279 ? -9.883 34.719 18.016 1 98.25 279 ALA A N 1
ATOM 2093 C CA . ALA A 1 279 ? -9.133 33.469 17.859 1 98.25 279 ALA A CA 1
ATOM 2094 C C . ALA A 1 279 ? -7.629 33.719 17.891 1 98.25 279 ALA A C 1
ATOM 2096 O O . ALA A 1 279 ? -7.16 34.75 17.422 1 98.25 279 ALA A O 1
ATOM 2097 N N . VAL A 1 280 ? -6.918 32.781 18.469 1 97.56 280 VAL A N 1
ATOM 2098 C CA . VAL A 1 280 ? -5.477 32.688 18.266 1 97.56 280 VAL A CA 1
ATOM 2099 C C . VAL A 1 280 ? -5.176 31.844 17.031 1 97.56 280 VAL A C 1
ATOM 2101 O O . VAL A 1 280 ? -5.539 30.672 16.984 1 97.56 280 VAL A O 1
ATOM 2104 N N . ILE A 1 281 ? -4.605 32.438 16.016 1 98.44 281 ILE A N 1
ATOM 2105 C CA . ILE A 1 281 ? -4.242 31.734 14.805 1 98.44 281 ILE A CA 1
ATOM 2106 C C . ILE A 1 281 ? -2.771 31.328 14.859 1 98.44 281 ILE A C 1
ATOM 2108 O O . ILE A 1 281 ? -1.891 32.188 14.938 1 98.44 281 ILE A O 1
ATOM 2112 N N . PHE A 1 282 ? -2.492 30.047 14.875 1 98.25 282 PHE A N 1
ATOM 2113 C CA . PHE A 1 282 ? -1.134 29.531 15.016 1 98.25 282 PHE A CA 1
ATOM 2114 C C . PHE A 1 282 ? -0.361 29.672 13.711 1 98.25 282 PHE A C 1
ATOM 2116 O O . PHE A 1 282 ? -0.893 29.406 12.633 1 98.25 282 PHE A O 1
ATOM 2123 N N . GLY A 1 283 ? 0.889 30.156 13.773 1 97.5 283 GLY A N 1
ATOM 2124 C CA . GLY A 1 283 ? 1.749 30.344 12.617 1 97.5 283 GLY A CA 1
ATOM 2125 C C . GLY A 1 283 ? 1.38 31.547 11.781 1 97.5 283 GLY A C 1
ATOM 2126 O O . GLY A 1 283 ? 1.794 31.672 10.625 1 97.5 283 GLY A O 1
ATOM 2127 N N . ALA A 1 284 ? 0.598 32.5 12.273 1 96.62 284 ALA A N 1
ATOM 2128 C CA . ALA A 1 284 ? 0.034 33.594 11.523 1 96.62 284 ALA A CA 1
ATOM 2129 C C . ALA A 1 284 ? 1.134 34.5 10.969 1 96.62 284 ALA A C 1
ATOM 2131 O O . ALA A 1 284 ? 0.966 35.125 9.914 1 96.62 284 ALA A O 1
ATOM 2132 N N . GLU A 1 285 ? 2.266 34.531 11.594 1 95.69 285 GLU A N 1
ATOM 2133 C CA . GLU A 1 285 ? 3.336 35.469 11.211 1 95.69 285 GLU A CA 1
ATOM 2134 C C . GLU A 1 285 ? 4.305 34.781 10.234 1 95.69 285 GLU A C 1
ATOM 2136 O O . GLU A 1 285 ? 5.238 35.438 9.75 1 95.69 285 GLU A O 1
ATOM 2141 N N . ALA A 1 286 ? 4.125 33.531 9.977 1 97.75 286 ALA A N 1
ATOM 2142 C CA . ALA A 1 286 ? 4.977 32.781 9.055 1 97.75 286 ALA A CA 1
ATOM 2143 C C . ALA A 1 286 ? 4.312 32.656 7.688 1 97.75 286 ALA A C 1
ATOM 2145 O O . ALA A 1 286 ? 3.109 32.875 7.547 1 97.75 286 ALA A O 1
ATOM 2146 N N . GLU A 1 287 ? 5.148 32.375 6.703 1 97.62 287 GLU A N 1
ATOM 2147 C CA . GLU A 1 287 ? 4.582 31.984 5.422 1 97.62 287 GLU A CA 1
ATOM 2148 C C . GLU A 1 287 ? 3.844 30.641 5.535 1 97.62 287 GLU A C 1
ATOM 2150 O O . GLU A 1 287 ? 4.359 29.688 6.117 1 97.62 287 GLU A O 1
ATOM 2155 N N . ARG A 1 288 ? 2.625 30.641 5.027 1 98.31 288 ARG A N 1
ATOM 2156 C CA . ARG A 1 288 ? 1.793 29.453 5.168 1 98.31 288 ARG A CA 1
ATOM 2157 C C . ARG A 1 288 ? 1.128 29.094 3.844 1 98.31 288 ARG A C 1
ATOM 2159 O O . ARG A 1 288 ? 1.049 29.922 2.936 1 98.31 288 ARG A O 1
ATOM 2166 N N . LEU A 1 289 ? 0.72 27.812 3.725 1 98.5 289 LEU A N 1
ATOM 2167 C CA . LEU A 1 289 ? -0.093 27.359 2.598 1 98.5 289 LEU A CA 1
ATOM 2168 C C . LEU A 1 289 ? -1.386 28.172 2.51 1 98.5 289 LEU A C 1
ATOM 2170 O O . LEU A 1 289 ? -1.912 28.625 3.529 1 98.5 289 LEU A O 1
ATOM 2174 N N . PRO A 1 290 ? -1.89 28.344 1.368 1 98.31 290 PRO A N 1
ATOM 2175 C CA . PRO A 1 290 ? -3.047 29.234 1.179 1 98.31 290 PRO A CA 1
ATOM 2176 C C . PRO A 1 290 ? -4.348 28.609 1.693 1 98.31 290 PRO A C 1
ATOM 2178 O O . PRO A 1 290 ? -5.363 29.297 1.796 1 98.31 290 PRO A O 1
ATOM 2181 N N . ASN A 1 291 ? -4.344 27.328 2.086 1 98.25 291 ASN A N 1
ATOM 2182 C CA . ASN A 1 291 ? -5.621 26.672 2.328 1 98.25 291 ASN A CA 1
ATOM 2183 C C . ASN A 1 291 ? -5.812 26.344 3.807 1 98.25 291 ASN A C 1
ATOM 2185 O O . ASN A 1 291 ? -6.859 25.828 4.203 1 98.25 291 ASN A O 1
ATOM 2189 N N . THR A 1 292 ? -4.832 26.578 4.645 1 98.62 292 THR A N 1
ATOM 2190 C CA . THR A 1 292 ? -4.836 25.984 5.98 1 98.62 292 THR A CA 1
ATOM 2191 C C . THR A 1 292 ? -4.895 27.062 7.051 1 98.62 292 THR A C 1
ATOM 2193 O O . THR A 1 292 ? -4.145 28.047 6.996 1 98.62 292 THR A O 1
ATOM 2196 N N . SER A 1 293 ? -5.75 26.938 7.957 1 98.69 293 SER A N 1
ATOM 2197 C CA . SER A 1 293 ? -5.793 27.75 9.164 1 98.69 293 SER A CA 1
ATOM 2198 C C . SER A 1 293 ? -5.965 26.891 10.414 1 98.69 293 SER A C 1
ATOM 2200 O O . SER A 1 293 ? -6.855 26.047 10.469 1 98.69 293 SER A O 1
ATOM 2202 N N . PHE A 1 294 ? -5.074 27.016 11.344 1 98.56 294 PHE A N 1
ATOM 2203 C CA . PHE A 1 294 ? -5.066 26.312 12.617 1 98.56 294 PHE A CA 1
ATOM 2204 C C . PHE A 1 294 ? -5.203 27.297 13.773 1 98.56 294 PHE A C 1
ATOM 2206 O O . PHE A 1 294 ? -4.383 28.203 13.922 1 98.56 294 PHE A O 1
ATOM 2213 N N . PHE A 1 295 ? -6.305 27.125 14.594 1 98.56 295 PHE A N 1
ATOM 2214 C CA . PHE A 1 295 ? -6.613 28.188 15.547 1 98.56 295 PHE A CA 1
ATOM 2215 C C . PHE A 1 295 ? -7.281 27.609 16.797 1 98.56 295 PHE A C 1
ATOM 2217 O O . PHE A 1 295 ? -7.629 26.438 16.828 1 98.56 295 PHE A O 1
ATOM 2224 N N . ALA A 1 296 ? -7.383 28.469 17.797 1 97.94 296 ALA A N 1
ATOM 2225 C CA . ALA A 1 296 ? -8.039 28.109 19.062 1 97.94 296 ALA A CA 1
ATOM 2226 C C . ALA A 1 296 ? -8.703 29.312 19.703 1 97.94 296 ALA A C 1
ATOM 2228 O O . ALA A 1 296 ? -8.43 30.453 19.312 1 97.94 296 ALA A O 1
ATOM 2229 N N . PHE A 1 297 ? -9.617 29.062 20.562 1 97.06 297 PHE A N 1
ATOM 2230 C CA . PHE A 1 297 ? -10.273 30.062 21.406 1 97.06 297 PHE A CA 1
ATOM 2231 C C . PHE A 1 297 ? -9.984 29.812 22.875 1 97.06 297 PHE A C 1
ATOM 2233 O O . PHE A 1 297 ? -10.047 28.656 23.328 1 97.06 297 PHE A O 1
ATOM 2240 N N . ALA A 1 298 ? -9.664 30.906 23.562 1 94.06 298 ALA A N 1
ATOM 2241 C CA . ALA A 1 298 ? -9.328 30.781 24.984 1 94.06 298 ALA A CA 1
ATOM 2242 C C . ALA A 1 298 ? -10.453 30.094 25.75 1 94.06 298 ALA A C 1
ATOM 2244 O O . ALA A 1 298 ? -11.617 30.484 25.641 1 94.06 298 ALA A O 1
ATOM 2245 N N . GLY A 1 299 ? -10.062 29.031 26.438 1 92.12 299 GLY A N 1
ATOM 2246 C CA . GLY A 1 299 ? -10.992 28.391 27.344 1 92.12 299 GLY A CA 1
ATOM 2247 C C . GLY A 1 299 ? -11.93 27.406 26.672 1 92.12 299 GLY A C 1
ATOM 2248 O O . GLY A 1 299 ? -12.82 26.844 27.297 1 92.12 299 GLY A O 1
ATOM 2249 N N . ILE A 1 300 ? -11.82 27.219 25.438 1 94.25 300 ILE A N 1
ATOM 2250 C CA . ILE A 1 300 ? -12.719 26.344 24.703 1 94.25 300 ILE A CA 1
ATOM 2251 C C . ILE A 1 300 ? -11.977 25.078 24.281 1 94.25 300 ILE A C 1
ATOM 2253 O O . ILE A 1 300 ? -10.914 25.141 23.656 1 94.25 300 ILE A O 1
ATOM 2257 N N . GLU A 1 301 ? -12.539 23.922 24.609 1 92.12 301 GLU A N 1
ATOM 2258 C CA . GLU A 1 301 ? -11.961 22.641 24.203 1 92.12 301 GLU A CA 1
ATOM 2259 C C . GLU A 1 301 ? -12.242 22.344 22.734 1 92.12 301 GLU A C 1
ATOM 2261 O O . GLU A 1 301 ? -13.398 22.391 22.297 1 92.12 301 GLU A O 1
ATOM 2266 N N . GLY A 1 302 ? -11.203 21.953 22.016 1 93.56 302 GLY A N 1
ATOM 2267 C CA . GLY A 1 302 ? -11.289 21.75 20.562 1 93.56 302 GLY A CA 1
ATOM 2268 C C . GLY A 1 302 ? -12.266 20.672 20.172 1 93.56 302 GLY A C 1
ATOM 2269 O O . GLY A 1 302 ? -13.102 20.859 19.281 1 93.56 302 GLY A O 1
ATOM 2270 N N . GLU A 1 303 ? -12.203 19.516 20.828 1 92.25 303 GLU A N 1
ATOM 2271 C CA . GLU A 1 303 ? -13.039 18.375 20.469 1 92.25 303 GLU A CA 1
ATOM 2272 C C . GLU A 1 303 ? -14.523 18.688 20.656 1 92.25 303 GLU A C 1
ATOM 2274 O O . GLU A 1 303 ? -15.359 18.281 19.859 1 92.25 303 GLU A O 1
ATOM 2279 N N . THR A 1 304 ? -14.859 19.375 21.703 1 92.81 304 THR A N 1
ATOM 2280 C CA . THR A 1 304 ? -16.234 19.766 21.969 1 92.81 304 THR A CA 1
ATOM 2281 C C . THR A 1 304 ? -16.766 20.672 20.859 1 92.81 304 THR A C 1
ATOM 2283 O O . THR A 1 304 ? -17.891 20.5 20.391 1 92.81 304 THR A O 1
ATOM 2286 N N . LEU A 1 305 ? -15.953 21.594 20.547 1 94.5 305 LEU A N 1
ATOM 2287 C CA . LEU A 1 305 ? -16.344 22.531 19.5 1 94.5 305 LEU A CA 1
ATOM 2288 C C . LEU A 1 305 ? -16.5 21.828 18.156 1 94.5 305 LEU A C 1
ATOM 2290 O O . LEU A 1 305 ? -17.453 22.094 17.422 1 94.5 305 LEU A O 1
ATOM 2294 N N . VAL A 1 306 ? -15.578 20.922 17.828 1 94.94 306 VAL A N 1
ATOM 2295 C CA . VAL A 1 306 ? -15.609 20.172 16.578 1 94.94 306 VAL A CA 1
ATOM 2296 C C . VAL A 1 306 ? -16.891 19.344 16.5 1 94.94 306 VAL A C 1
ATOM 2298 O O . VAL A 1 306 ? -17.547 19.281 15.461 1 94.94 306 VAL A O 1
ATOM 2301 N N . MET A 1 307 ? -17.266 18.734 17.578 1 94.56 307 MET A N 1
ATOM 2302 C CA . MET A 1 307 ? -18.484 17.922 17.625 1 94.56 307 MET A CA 1
ATOM 2303 C C . MET A 1 307 ? -19.719 18.766 17.391 1 94.56 307 MET A C 1
ATOM 2305 O O . MET A 1 307 ? -20.641 18.375 16.688 1 94.56 307 MET A O 1
ATOM 2309 N N . ALA A 1 308 ? -19.734 19.906 18.016 1 95.44 308 ALA A N 1
ATOM 2310 C CA . ALA A 1 308 ? -20.859 20.812 17.875 1 95.44 308 ALA A CA 1
ATOM 2311 C C . ALA A 1 308 ? -20.984 21.297 16.422 1 95.44 308 ALA A C 1
ATOM 2313 O O . ALA A 1 308 ? -22.094 21.391 15.891 1 95.44 308 ALA A O 1
ATOM 2314 N N . LEU A 1 309 ? -19.859 21.594 15.859 1 96.38 309 LEU A N 1
ATOM 2315 C CA . LEU A 1 309 ? -19.844 22.078 14.484 1 96.38 309 LEU A CA 1
ATOM 2316 C C . LEU A 1 309 ? -20.25 20.969 13.516 1 96.38 309 LEU A C 1
ATOM 2318 O O . LEU A 1 309 ? -20.922 21.219 12.523 1 96.38 309 LEU A O 1
ATOM 2322 N N . ASP A 1 310 ? -19.812 19.781 13.812 1 95.69 310 ASP A N 1
ATOM 2323 C CA . ASP A 1 310 ? -20.156 18.625 12.984 1 95.69 310 ASP A CA 1
ATOM 2324 C C . ASP A 1 310 ? -21.672 18.438 12.938 1 95.69 310 ASP A C 1
ATOM 2326 O O . ASP A 1 310 ? -22.234 18.125 11.883 1 95.69 310 ASP A O 1
ATOM 2330 N N . LYS A 1 311 ? -22.328 18.547 14.07 1 95.69 311 LYS A N 1
ATOM 2331 C CA . LYS A 1 311 ? -23.781 18.406 14.148 1 95.69 311 LYS A CA 1
ATOM 2332 C C . LYS A 1 311 ? -24.484 19.438 13.266 1 95.69 311 LYS A C 1
ATOM 2334 O O . LYS A 1 311 ? -25.625 19.234 12.844 1 95.69 311 LYS A O 1
ATOM 2339 N N . GLN A 1 312 ? -23.766 20.5 13.023 1 96.12 312 GLN A N 1
ATOM 2340 C CA . GLN A 1 312 ? -24.344 21.578 12.219 1 96.12 312 GLN A CA 1
ATOM 2341 C C . GLN A 1 312 ? -23.938 21.453 10.758 1 96.12 312 GLN A C 1
ATOM 2343 O O . GLN A 1 312 ? -24.25 22.312 9.938 1 96.12 312 GLN A O 1
ATOM 2348 N N . GLY A 1 313 ? -23.094 20.469 10.445 1 95.25 313 GLY A N 1
ATOM 2349 C CA . GLY A 1 313 ? -22.781 20.172 9.055 1 95.25 313 GLY A CA 1
ATOM 2350 C C . GLY A 1 313 ? -21.422 20.672 8.617 1 95.25 313 GLY A C 1
ATOM 2351 O O . GLY A 1 313 ? -21.125 20.734 7.426 1 95.25 313 GLY A O 1
ATOM 2352 N N . PHE A 1 314 ? -20.531 21.094 9.555 1 96.88 314 PHE A N 1
ATOM 2353 C CA . PHE A 1 314 ? -19.188 21.547 9.219 1 96.88 314 PHE A CA 1
ATOM 2354 C C . PHE A 1 314 ? -18.156 20.516 9.617 1 96.88 314 PHE A C 1
ATOM 2356 O O . PHE A 1 314 ? -17.969 20.219 10.797 1 96.88 314 PHE A O 1
ATOM 2363 N N . ALA A 1 315 ? -17.469 19.984 8.586 1 96.12 315 ALA A N 1
ATOM 2364 C CA . ALA A 1 315 ? -16.438 18.969 8.836 1 96.12 315 ALA A CA 1
ATOM 2365 C C . ALA A 1 315 ? -15.07 19.625 9.031 1 96.12 315 ALA A C 1
ATOM 2367 O O . ALA A 1 315 ? -14.406 20 8.062 1 96.12 315 ALA A O 1
ATOM 2368 N N . VAL A 1 316 ? -14.648 19.75 10.266 1 96.44 316 VAL A N 1
ATOM 2369 C CA . VAL A 1 316 ? -13.336 20.25 10.648 1 96.44 316 VAL A CA 1
ATOM 2370 C C . VAL A 1 316 ? -12.641 19.234 11.555 1 96.44 316 VAL A C 1
ATOM 2372 O O . VAL A 1 316 ? -13.227 18.219 11.93 1 96.44 316 VAL A O 1
ATOM 2375 N N . THR A 1 317 ? -11.398 19.5 11.805 1 94.94 317 THR A N 1
ATOM 2376 C CA . THR A 1 317 ? -10.633 18.547 12.609 1 94.94 317 THR A CA 1
ATOM 2377 C C . THR A 1 317 ? -10.047 19.234 13.844 1 94.94 317 THR A C 1
ATOM 2379 O O . THR A 1 317 ? -9.656 20.406 13.781 1 94.94 317 THR A O 1
ATOM 2382 N N . SER A 1 318 ? -10 18.438 14.867 1 91.81 318 SER A N 1
ATOM 2383 C CA . SER A 1 318 ? -9.352 18.922 16.078 1 91.81 318 SER A CA 1
ATO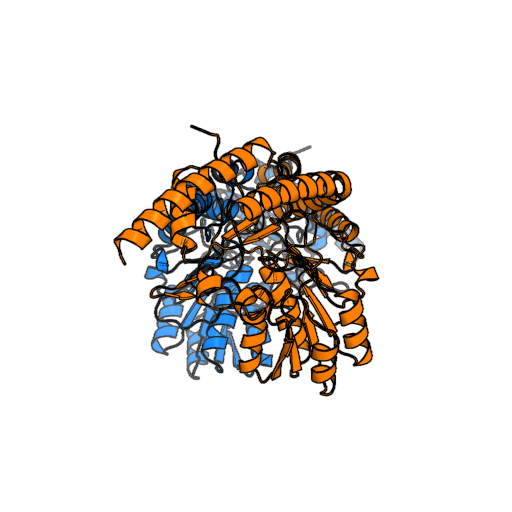M 2384 C C . SER A 1 318 ? -7.855 18.609 16.062 1 91.81 318 SER A C 1
ATOM 2386 O O . SER A 1 318 ? -7.426 17.625 15.461 1 91.81 318 SER A O 1
ATOM 2388 N N . GLY A 1 319 ? -7.09 19.453 16.547 1 81.62 319 GLY A N 1
ATOM 2389 C CA . GLY A 1 319 ? -5.656 19.234 16.672 1 81.62 319 GLY A CA 1
ATOM 2390 C C . GLY A 1 319 ? -5.301 18.203 17.719 1 81.62 319 GLY A C 1
ATOM 2391 O O . GLY A 1 319 ? -4.121 17.891 17.922 1 81.62 319 GLY A O 1
ATOM 2392 N N . SER A 1 320 ? -6.285 17.688 18.328 1 71.19 320 SER A N 1
ATOM 2393 C CA . SER A 1 320 ? -6.016 16.75 19.422 1 71.19 320 SER A CA 1
ATOM 2394 C C . SER A 1 320 ? -6.375 15.328 19.016 1 71.19 320 SER A C 1
ATOM 2396 O O . SER A 1 320 ? -7.242 15.117 18.172 1 71.19 320 SER A O 1
ATOM 2398 N N . ALA A 1 321 ? -5.391 14.352 19.234 1 57.81 321 ALA A N 1
ATOM 2399 C CA . ALA A 1 321 ? -5.703 12.938 19.047 1 57.81 321 ALA A CA 1
ATOM 2400 C C . ALA A 1 321 ? -6.316 12.336 20.312 1 57.81 321 ALA A C 1
ATOM 2402 O O . ALA A 1 321 ? -5.953 12.711 21.422 1 57.81 321 ALA A O 1
ATOM 2403 N N . CYS A 1 322 ? -7.594 11.938 20.219 1 46.62 322 CYS A N 1
ATOM 2404 C CA . CYS A 1 322 ? -8.273 11.359 21.375 1 46.62 322 CYS A CA 1
ATOM 2405 C C . CYS A 1 322 ? -7.617 10.047 21.797 1 46.62 322 CYS A C 1
ATOM 2407 O O . CYS A 1 322 ? -7.473 9.133 20.984 1 46.62 322 CYS A O 1
ATOM 2409 N N . SER A 1 323 ? -6.621 9.945 22.453 1 42.59 323 SER A N 1
ATOM 2410 C CA . SER A 1 323 ? -6.25 8.68 23.078 1 42.59 323 SER A CA 1
ATOM 2411 C C . SER A 1 323 ? -7.262 8.273 24.141 1 42.59 323 SER A C 1
ATOM 2413 O O . SER A 1 323 ? -8.062 9.094 24.594 1 42.59 323 SER A O 1
ATOM 2415 N N . SER A 1 324 ? -7.609 6.988 24.328 1 40.16 324 SER A N 1
ATOM 2416 C CA . SER A 1 324 ? -8.609 6.387 25.203 1 40.16 324 SER A CA 1
ATOM 2417 C C . SER A 1 324 ? -8.891 7.273 26.422 1 40.16 324 SER A C 1
ATOM 2419 O O . SER A 1 324 ? -10.031 7.371 26.859 1 40.16 324 SER A O 1
ATOM 2421 N N . ASP A 1 325 ? -7.879 7.816 27.125 1 42.44 325 ASP A N 1
ATOM 2422 C CA . ASP A 1 325 ? -8.125 8.414 28.422 1 42.44 325 ASP A CA 1
ATOM 2423 C C . ASP A 1 325 ? -7.898 9.922 28.391 1 42.44 325 ASP A C 1
ATOM 2425 O O . ASP A 1 325 ? -8.328 10.648 29.297 1 42.44 325 ASP A O 1
ATOM 2429 N N . ASN A 1 326 ? -7.129 10.438 27.359 1 51.81 326 ASN A N 1
ATOM 2430 C CA . ASN A 1 326 ? -6.855 11.875 27.375 1 51.81 326 ASN A CA 1
ATOM 2431 C C . ASN A 1 326 ? -6.531 12.391 25.984 1 51.81 326 ASN A C 1
ATOM 2433 O O . ASN A 1 326 ? -5.922 11.688 25.172 1 51.81 326 ASN A O 1
ATOM 2437 N N . THR A 1 327 ? -7.168 13.492 25.656 1 65.69 327 THR A N 1
ATOM 2438 C CA . THR A 1 327 ? -6.855 14.203 24.422 1 65.69 327 THR A CA 1
ATOM 2439 C C . THR A 1 327 ? -5.438 14.773 24.469 1 65.69 327 THR A C 1
ATOM 2441 O O . THR A 1 327 ? -5.121 15.586 25.328 1 65.69 327 THR A O 1
ATOM 2444 N N . GLU A 1 328 ? -4.535 14.195 23.766 1 83.75 328 GLU A N 1
ATOM 2445 C CA . GLU A 1 328 ? -3.176 14.727 23.703 1 83.75 328 GLU A CA 1
ATOM 2446 C C . GLU A 1 328 ? -3.082 15.883 22.719 1 83.75 328 GLU A C 1
ATOM 2448 O O . GLU A 1 328 ? -3.545 15.773 21.578 1 83.75 328 GLU A O 1
ATOM 2453 N N . PRO A 1 329 ? -2.525 17 23.297 1 91.75 329 PRO A N 1
ATOM 2454 C CA . PRO A 1 329 ? -2.391 18.172 22.422 1 91.75 329 PRO A CA 1
ATOM 2455 C C . PRO A 1 329 ? -1.463 17.906 21.234 1 91.75 329 PRO A C 1
ATOM 2457 O O . PRO A 1 329 ? -0.659 16.969 21.281 1 91.75 329 PRO A O 1
ATOM 2460 N N . SER A 1 330 ? -1.652 18.672 20.219 1 93.94 330 SER A N 1
ATOM 2461 C CA . SER A 1 330 ? -0.797 18.609 19.031 1 93.94 330 SER A CA 1
ATOM 2462 C C . SER A 1 330 ? 0.676 18.719 19.406 1 93.94 330 SER A C 1
ATOM 2464 O O . SER A 1 330 ? 1.077 19.688 20.062 1 93.94 330 SER A O 1
ATOM 2466 N N . HIS A 1 331 ? 1.44 17.797 19.031 1 94.75 331 HIS A N 1
ATOM 2467 C CA . HIS A 1 331 ? 2.875 17.859 19.297 1 94.75 331 HIS A CA 1
ATOM 2468 C C . HIS A 1 331 ? 3.504 19.047 18.562 1 94.75 331 HIS A C 1
ATOM 2470 O O . HIS A 1 331 ? 4.512 19.594 19.016 1 94.75 331 HIS A O 1
ATOM 2476 N N . VAL A 1 332 ? 2.912 19.484 17.422 1 97.38 332 VAL A N 1
ATOM 2477 C CA . VAL A 1 332 ? 3.389 20.625 16.656 1 97.38 332 VAL A CA 1
ATOM 2478 C C . VAL A 1 332 ? 3.238 21.906 17.469 1 97.38 332 VAL A C 1
ATOM 2480 O O . VAL A 1 332 ? 4.184 22.688 17.594 1 97.38 332 VAL A O 1
ATOM 2483 N N . LEU A 1 333 ? 2.053 22.062 18.062 1 97.62 333 LEU A N 1
ATOM 2484 C CA . LEU A 1 333 ? 1.804 23.266 18.844 1 97.62 333 LEU A CA 1
ATOM 2485 C C . LEU A 1 333 ? 2.682 23.281 20.094 1 97.62 333 LEU A C 1
ATOM 2487 O O . LEU A 1 333 ? 3.195 24.344 20.484 1 97.62 333 LEU A O 1
ATOM 2491 N N . LEU A 1 334 ? 2.854 22.109 20.688 1 97.06 334 LEU A N 1
ATOM 2492 C CA . LEU A 1 334 ? 3.75 22.031 21.828 1 97.06 334 LEU A CA 1
ATOM 2493 C C . LEU A 1 334 ? 5.176 22.406 21.438 1 97.06 334 LEU A C 1
ATOM 2495 O O . LEU A 1 334 ? 5.863 23.125 22.172 1 97.06 334 LEU A O 1
ATOM 2499 N N . ALA A 1 335 ? 5.609 21.969 20.312 1 96.56 335 ALA A N 1
ATOM 2500 C CA . ALA A 1 335 ? 6.945 22.266 19.797 1 96.56 335 ALA A CA 1
ATOM 2501 C C . ALA A 1 335 ? 7.105 23.766 19.547 1 96.56 335 ALA A C 1
ATOM 2503 O O . ALA A 1 335 ? 8.211 24.312 19.656 1 96.56 335 ALA A O 1
ATOM 2504 N N . MET A 1 336 ? 6.023 24.438 19.219 1 97.44 336 MET A N 1
ATOM 2505 C CA . MET A 1 336 ? 6.023 25.875 18.938 1 97.44 336 MET A CA 1
ATOM 2506 C C . MET A 1 336 ? 6.012 26.672 20.234 1 97.44 336 MET A C 1
ATOM 2508 O O . MET A 1 336 ? 6.066 27.906 20.219 1 97.44 336 MET A O 1
ATOM 2512 N N . GLY A 1 337 ? 5.852 25.984 21.391 1 96.94 337 GLY A N 1
ATOM 2513 C CA . GLY A 1 337 ? 5.855 26.641 22.688 1 96.94 337 GLY A CA 1
ATOM 2514 C C . GLY A 1 337 ? 4.473 27.062 23.141 1 96.94 337 GLY A C 1
ATOM 2515 O O . GLY A 1 337 ? 4.336 27.828 24.094 1 96.94 337 GLY A O 1
ATOM 2516 N N . ILE A 1 338 ? 3.498 26.562 22.453 1 96.5 338 ILE A N 1
ATOM 2517 C CA . ILE A 1 338 ? 2.127 26.875 22.828 1 96.5 338 ILE A CA 1
ATOM 2518 C C . ILE A 1 338 ? 1.754 26.109 24.094 1 96.5 338 ILE A C 1
ATOM 2520 O O . ILE A 1 338 ? 2.074 24.938 24.234 1 96.5 338 ILE A O 1
ATOM 2524 N N . GLN A 1 339 ? 1.083 26.797 25.016 1 95.75 339 GLN A N 1
ATOM 2525 C CA . GLN A 1 339 ? 0.664 26.156 26.266 1 95.75 339 GLN A CA 1
ATOM 2526 C C . GLN A 1 339 ? -0.306 25 25.984 1 95.75 339 GLN A C 1
ATOM 2528 O O . GLN A 1 339 ? -1.168 25.109 25.109 1 95.75 339 GLN A O 1
ATOM 2533 N N . PRO A 1 340 ? -0.2 23.922 26.719 1 95 340 PRO A N 1
ATOM 2534 C CA . PRO A 1 340 ? -1.022 22.734 26.484 1 95 340 PRO A CA 1
ATOM 2535 C C . PRO A 1 340 ? -2.518 23.047 26.5 1 95 340 PRO A C 1
ATOM 2537 O O . PRO A 1 340 ? -3.264 22.516 25.656 1 95 340 PRO A O 1
ATOM 2540 N N . ASP A 1 341 ? -2.906 23.859 27.375 1 93.31 341 ASP A N 1
ATOM 2541 C CA . ASP A 1 341 ? -4.328 24.188 27.469 1 93.31 341 ASP A CA 1
ATOM 2542 C C . ASP A 1 341 ? -4.84 24.828 26.188 1 93.31 341 ASP A C 1
ATOM 2544 O O . ASP A 1 341 ? -5.934 24.516 25.719 1 93.31 341 ASP A O 1
ATOM 2548 N N . THR A 1 342 ? -4.062 25.766 25.688 1 95.12 342 THR A N 1
ATOM 2549 C CA . THR A 1 342 ? -4.414 26.391 24.422 1 95.12 342 THR A CA 1
ATOM 2550 C C . THR A 1 342 ? -4.348 25.391 23.266 1 95.12 342 THR A C 1
ATOM 2552 O O . THR A 1 342 ? -5.23 25.375 22.406 1 95.12 342 THR A O 1
ATOM 2555 N N . ALA A 1 343 ? -3.346 24.531 23.312 1 96.19 343 ALA A N 1
ATOM 2556 C CA . ALA A 1 343 ? -3.141 23.547 22.266 1 96.19 343 ALA A CA 1
ATOM 2557 C C . ALA A 1 343 ? -4.305 22.562 22.203 1 96.19 343 ALA A C 1
ATOM 2559 O O . ALA A 1 343 ? -4.68 22.094 21.125 1 96.19 343 ALA A O 1
ATOM 2560 N N . ARG A 1 344 ? -4.922 22.234 23.281 1 94.69 344 ARG A N 1
ATOM 2561 C CA . ARG A 1 344 ? -6.039 21.297 23.344 1 94.69 344 ARG A CA 1
ATOM 2562 C C . ARG A 1 344 ? -7.281 21.875 22.672 1 94.69 344 ARG A C 1
ATOM 2564 O O . ARG A 1 344 ? -8.188 21.141 22.281 1 94.69 344 ARG A O 1
ATOM 2571 N N . GLY A 1 345 ? -7.301 23.188 22.578 1 95.19 345 GLY A N 1
ATOM 2572 C CA . GLY A 1 345 ? -8.438 23.844 21.969 1 95.19 345 GLY A CA 1
ATOM 2573 C C . GLY A 1 345 ? -8.297 24.016 20.453 1 95.19 345 GLY A C 1
ATOM 2574 O O . GLY A 1 345 ? -9.203 24.516 19.797 1 95.19 345 GLY A O 1
ATOM 2575 N N . ALA A 1 346 ? -7.262 23.5 19.875 1 97.19 346 ALA A N 1
ATOM 2576 C CA . ALA A 1 346 ? -6.918 23.781 18.484 1 97.19 346 ALA A CA 1
ATOM 2577 C C . ALA A 1 346 ? -7.902 23.109 17.531 1 97.19 346 ALA A C 1
ATOM 2579 O O . ALA A 1 346 ? -8.328 21.984 17.766 1 97.19 346 ALA A O 1
ATOM 2580 N N . ILE A 1 347 ? -8.258 23.828 16.469 1 97.25 347 ILE A N 1
ATOM 2581 C CA . ILE A 1 347 ? -9.102 23.391 15.359 1 97.25 347 ILE A CA 1
ATOM 2582 C C . ILE A 1 347 ? -8.438 23.75 14.031 1 97.25 347 ILE A C 1
ATOM 2584 O O . ILE A 1 347 ? -7.871 24.828 13.883 1 97.25 347 ILE A O 1
ATOM 2588 N N . ARG A 1 348 ? -8.508 22.797 13.156 1 98.06 348 ARG A N 1
ATOM 2589 C CA . ARG A 1 348 ? -7.945 23.062 11.828 1 98.06 348 ARG A CA 1
ATOM 2590 C C . ARG A 1 348 ? -9.047 23.125 10.773 1 98.06 348 ARG A C 1
ATOM 2592 O O . ARG A 1 348 ? -9.898 22.25 10.703 1 98.06 348 ARG A O 1
ATOM 2599 N N . VAL A 1 349 ? -8.984 24.141 10.031 1 98.19 349 VAL A N 1
ATOM 2600 C CA . VAL A 1 349 ? -9.758 24.266 8.805 1 98.19 349 VAL A CA 1
ATOM 2601 C C . VAL A 1 349 ? -8.828 24.188 7.598 1 98.19 349 VAL A C 1
ATOM 2603 O O . VAL A 1 349 ? -7.844 24.922 7.516 1 98.19 349 VAL A O 1
ATOM 2606 N N . SER A 1 350 ? -9.055 23.312 6.723 1 98.25 350 SER A N 1
ATOM 2607 C CA . SER A 1 350 ? -8.336 23.219 5.457 1 98.25 350 SER A CA 1
ATOM 2608 C C . SER A 1 350 ? -9.297 23.25 4.273 1 98.25 350 SER A C 1
ATOM 2610 O O . SER A 1 350 ? -10.148 22.375 4.137 1 98.25 350 SER A O 1
ATOM 2612 N N . LEU A 1 351 ? -9.109 24.219 3.447 1 98.25 351 LEU A N 1
ATOM 2613 C CA . LEU A 1 351 ? -10.008 24.516 2.338 1 98.25 351 LEU A CA 1
ATOM 2614 C C . LEU A 1 351 ? -9.578 23.766 1.079 1 98.25 351 LEU A C 1
ATOM 2616 O O . LEU A 1 351 ? -8.438 23.312 0.977 1 98.25 351 LEU A O 1
ATOM 2620 N N . GLY A 1 352 ? -10.5 23.531 0.178 1 96.06 352 GLY A N 1
ATOM 2621 C CA . GLY A 1 352 ? -10.242 22.922 -1.116 1 96.06 352 GLY A CA 1
ATOM 2622 C C . GLY A 1 352 ? -10.945 23.625 -2.26 1 96.06 352 GLY A C 1
ATOM 2623 O O . GLY A 1 352 ? -11.562 24.672 -2.064 1 96.06 352 GLY A O 1
ATOM 2624 N N . ALA A 1 353 ? -10.836 23.078 -3.41 1 92.31 353 ALA A N 1
ATOM 2625 C CA . ALA A 1 353 ? -11.281 23.703 -4.652 1 92.31 353 ALA A CA 1
ATOM 2626 C C . ALA A 1 353 ? -12.789 23.938 -4.652 1 92.31 353 ALA A C 1
ATOM 2628 O O . ALA A 1 353 ? -13.289 24.844 -5.32 1 92.31 353 ALA A O 1
ATOM 2629 N N . ASN A 1 354 ? -13.516 23.188 -3.861 1 91.75 354 ASN A N 1
ATOM 2630 C CA . ASN A 1 354 ? -14.969 23.25 -3.912 1 91.75 354 ASN A CA 1
ATOM 2631 C C . ASN A 1 354 ? -15.531 24.156 -2.826 1 91.75 354 ASN A C 1
ATOM 2633 O O . ASN A 1 354 ? -16.75 24.359 -2.744 1 91.75 354 ASN A O 1
ATOM 2637 N N . ASN A 1 355 ? -14.727 24.734 -1.979 1 96.56 355 ASN A N 1
ATOM 2638 C CA . ASN A 1 355 ? -15.195 25.641 -0.927 1 96.56 355 ASN A CA 1
ATOM 2639 C C . ASN A 1 355 ? -15.461 27.031 -1.461 1 96.56 355 ASN A C 1
ATOM 2641 O O . ASN A 1 355 ? -14.836 27.469 -2.438 1 96.56 355 ASN A O 1
ATOM 2645 N N . ASP A 1 356 ? -16.359 27.688 -0.84 1 96.5 356 ASP A N 1
ATOM 2646 C CA . ASP A 1 356 ? -16.672 29.047 -1.275 1 96.5 356 ASP A CA 1
ATOM 2647 C C . ASP A 1 356 ? -16.922 29.969 -0.079 1 96.5 356 ASP A C 1
ATOM 2649 O O . ASP A 1 356 ? -16.875 29.516 1.07 1 96.5 356 ASP A O 1
ATOM 2653 N N . ILE A 1 357 ? -17.172 31.219 -0.424 1 97.44 357 ILE A N 1
ATOM 2654 C CA . ILE A 1 357 ? -17.234 32.281 0.583 1 97.44 357 ILE A CA 1
ATOM 2655 C C . ILE A 1 357 ? -18.5 32.094 1.43 1 97.44 357 ILE A C 1
ATOM 2657 O O . ILE A 1 357 ? -18.5 32.406 2.627 1 97.44 357 ILE A O 1
ATOM 2661 N N . ASP A 1 358 ? -19.562 31.547 0.819 1 97.62 358 ASP A N 1
ATOM 2662 C CA . ASP A 1 358 ? -20.812 31.344 1.548 1 97.62 358 ASP A CA 1
ATOM 2663 C C . ASP A 1 358 ? -20.641 30.281 2.641 1 97.62 358 ASP A C 1
ATOM 2665 O O . ASP A 1 358 ? -21.188 30.438 3.74 1 97.62 358 ASP A O 1
ATOM 2669 N N . GLU A 1 359 ? -19.906 29.25 2.305 1 97.69 359 GLU A N 1
ATOM 2670 C CA . GLU A 1 359 ? -19.609 28.219 3.305 1 97.69 359 GLU A CA 1
ATOM 2671 C C . GLU A 1 359 ? -18.828 28.812 4.473 1 97.69 359 GLU A C 1
ATOM 2673 O O . GLU A 1 359 ? -19.094 28.484 5.633 1 97.69 359 GLU A O 1
ATOM 2678 N N . ILE A 1 360 ? -17.906 29.656 4.211 1 98.19 360 ILE A N 1
ATOM 2679 C CA . ILE A 1 360 ? -17.062 30.266 5.242 1 98.19 360 ILE A CA 1
ATOM 2680 C C . ILE A 1 360 ? -17.922 31.172 6.125 1 98.19 360 ILE A C 1
ATOM 2682 O O . ILE A 1 360 ? -17.797 31.156 7.352 1 98.19 360 ILE A O 1
ATOM 2686 N N . ASN A 1 361 ? -18.766 31.953 5.5 1 98 361 ASN A N 1
ATOM 2687 C CA . ASN A 1 361 ? -19.656 32.812 6.27 1 98 361 ASN A CA 1
ATOM 2688 C C . ASN A 1 361 ? -20.562 32.031 7.203 1 98 361 ASN A C 1
ATOM 2690 O O . ASN A 1 361 ? -20.734 32.406 8.367 1 98 361 ASN A O 1
ATOM 2694 N N . ALA A 1 362 ? -21.125 30.969 6.625 1 98 362 ALA A N 1
ATOM 2695 C CA . ALA A 1 362 ? -22 30.125 7.434 1 98 362 ALA A CA 1
ATOM 2696 C C . ALA A 1 362 ? -21.219 29.484 8.586 1 98 362 ALA A C 1
ATOM 2698 O O . ALA A 1 362 ? -21.734 29.375 9.703 1 98 362 ALA A O 1
ATOM 2699 N N . PHE A 1 363 ? -20.047 29.125 8.312 1 98 363 PHE A N 1
ATOM 2700 C CA . PHE A 1 363 ? -19.188 28.531 9.328 1 98 363 PHE A CA 1
ATOM 2701 C C . PHE A 1 363 ? -18.891 29.531 10.445 1 98 363 PHE A C 1
ATOM 2703 O O . PHE A 1 363 ? -19.016 29.188 11.625 1 98 363 PHE A O 1
ATOM 2710 N N . LEU A 1 364 ? -18.5 30.734 10.078 1 98.31 364 LEU A N 1
ATOM 2711 C CA . LEU A 1 364 ? -18.188 31.781 11.047 1 98.31 364 LEU A CA 1
ATOM 2712 C C . LEU A 1 364 ? -19.406 32.094 11.906 1 98.31 364 LEU A C 1
ATOM 2714 O O . LEU A 1 364 ? -19.266 32.375 13.109 1 98.31 364 LEU A O 1
ATOM 2718 N N . GLN A 1 365 ? -20.547 32.062 11.305 1 97.75 365 GLN A N 1
ATOM 2719 C CA . GLN A 1 365 ? -21.766 32.281 12.055 1 97.75 365 GLN A CA 1
ATOM 2720 C C . GLN A 1 365 ? -22.016 31.172 13.055 1 97.75 365 GLN A C 1
ATOM 2722 O O . GLN A 1 365 ? -22.375 31.422 14.211 1 97.75 365 GLN A O 1
ATOM 2727 N N . ALA A 1 366 ? -21.875 29.969 12.555 1 97.56 366 ALA A N 1
ATOM 2728 C CA . ALA A 1 366 ? -22.031 28.812 13.438 1 97.56 366 ALA A CA 1
ATOM 2729 C C . ALA A 1 366 ? -21.016 28.844 14.57 1 97.56 366 ALA A C 1
ATOM 2731 O O . ALA A 1 366 ? -21.359 28.531 15.719 1 97.56 366 ALA A O 1
ATOM 2732 N N . LEU A 1 367 ? -19.844 29.234 14.273 1 97.44 367 LEU A N 1
ATOM 2733 C CA . LEU A 1 367 ? -18.766 29.328 15.258 1 97.44 367 LEU A CA 1
ATOM 2734 C C . LEU A 1 367 ? -19.109 30.359 16.328 1 97.44 367 LEU A C 1
ATOM 2736 O O . LEU A 1 367 ? -18.953 30.094 17.531 1 97.44 367 LEU A O 1
ATOM 2740 N N . GLU A 1 368 ? -19.516 31.469 15.898 1 97.56 368 GLU A N 1
ATOM 2741 C CA . GLU A 1 368 ? -19.891 32.531 16.828 1 97.56 368 GLU A CA 1
ATOM 2742 C C . GLU A 1 368 ? -21 32.062 17.781 1 97.56 368 GLU A C 1
ATOM 2744 O O . GLU A 1 368 ? -20.922 32.312 18.984 1 97.56 368 GLU A O 1
ATOM 2749 N N . SER A 1 369 ? -21.969 31.422 17.203 1 97.19 369 SER A N 1
ATOM 2750 C CA . SER A 1 369 ? -23.094 30.906 18 1 97.19 369 SER A CA 1
ATOM 2751 C C . SER A 1 369 ? -22.609 29.875 19.016 1 97.19 369 SER A C 1
ATOM 2753 O O . SER A 1 369 ? -23 29.938 20.188 1 97.19 369 SER A O 1
ATOM 2755 N N . GLU A 1 370 ? -21.812 28.938 18.625 1 96.94 370 GLU A N 1
ATOM 2756 C CA . GLU A 1 370 ? -21.344 27.875 19.516 1 96.94 370 GLU A CA 1
ATOM 2757 C C . GLU A 1 370 ? -20.422 28.422 20.594 1 96.94 370 GLU A C 1
ATOM 2759 O O . GLU A 1 370 ? -20.422 27.938 21.719 1 96.94 370 GLU A O 1
ATOM 2764 N N . LEU A 1 371 ? -19.562 29.406 20.234 1 96.75 371 LEU A N 1
ATOM 2765 C CA . LEU A 1 371 ? -18.688 30.031 21.219 1 96.75 371 LEU A CA 1
ATOM 2766 C C . LEU A 1 371 ? -19.516 30.703 22.312 1 96.75 371 LEU A C 1
ATOM 2768 O O . LEU A 1 371 ? -19.188 30.578 23.5 1 96.75 371 LEU A O 1
ATOM 2772 N N . THR A 1 372 ? -20.547 31.391 21.906 1 95.88 372 THR A N 1
ATOM 2773 C CA . THR A 1 372 ? -21.422 32.062 22.875 1 95.88 372 THR A CA 1
ATOM 2774 C C . THR A 1 372 ? -22.047 31.016 23.812 1 95.88 372 THR A C 1
ATOM 2776 O O . THR A 1 372 ? -22.078 31.219 25.031 1 95.88 372 THR A O 1
ATOM 2779 N N . ARG A 1 373 ? -22.5 29.969 23.234 1 95 373 ARG A N 1
ATOM 2780 C CA . ARG A 1 373 ? -23.141 28.906 24 1 95 373 ARG A CA 1
ATOM 2781 C C . ARG A 1 373 ? -22.156 28.266 24.984 1 95 373 ARG A C 1
ATOM 2783 O O . ARG A 1 373 ? -22.453 28.109 26.172 1 95 373 ARG A O 1
ATOM 2790 N N . LEU A 1 374 ? -20.969 27.906 24.531 1 93.06 374 LEU A N 1
ATOM 2791 C CA . LEU A 1 374 ? -19.984 27.188 25.328 1 93.06 374 LEU A CA 1
ATOM 2792 C C . LEU A 1 374 ? -19.422 28.078 26.422 1 93.06 374 LEU A C 1
ATOM 2794 O O . LEU A 1 374 ? -19.094 27.609 27.516 1 93.06 374 LEU A O 1
ATOM 2798 N N . ARG A 1 375 ? -19.266 29.391 26.141 1 90.75 375 ARG A N 1
ATOM 2799 C CA . ARG A 1 375 ? -18.766 30.328 27.141 1 90.75 375 ARG A CA 1
ATOM 2800 C C . ARG A 1 375 ? -19.781 30.531 28.266 1 90.75 375 ARG A C 1
ATOM 2802 O O . ARG A 1 375 ? -19.391 30.734 29.422 1 90.75 375 ARG A O 1
ATOM 2809 N N . LYS A 1 376 ? -21 30.453 27.906 1 88.62 376 LYS A N 1
ATOM 2810 C CA . LYS A 1 376 ? -22.062 30.547 28.906 1 88.62 376 LYS A CA 1
ATOM 2811 C C . LYS A 1 376 ? -22.062 29.328 29.828 1 88.62 376 LYS A C 1
ATOM 2813 O O . LYS A 1 376 ? -22.312 29.453 31.031 1 88.62 376 LYS A O 1
ATOM 2818 N N . LEU A 1 377 ? -21.812 28.172 29.281 1 83.62 377 LEU A N 1
ATOM 2819 C CA . LEU A 1 377 ? -21.797 26.938 30.062 1 83.62 377 LEU A CA 1
ATOM 2820 C C . LEU A 1 377 ? -20.609 26.922 31.016 1 83.62 377 LEU A C 1
ATOM 2822 O O . LEU A 1 377 ? -20.719 26.438 32.125 1 83.62 377 LEU A O 1
ATOM 2826 N N . THR A 1 378 ? -19.469 27.453 30.594 1 73.88 378 THR A N 1
ATOM 2827 C CA . THR A 1 378 ? -18.266 27.516 31.422 1 73.88 378 THR A CA 1
ATOM 2828 C C . THR A 1 378 ? -18.438 28.531 32.531 1 73.88 378 THR A C 1
ATOM 2830 O O . THR A 1 378 ? -17.953 28.344 33.656 1 73.88 378 THR A O 1
ATOM 2833 N N . ALA A 1 379 ? -19.109 29.656 32.281 1 72.19 379 ALA A N 1
ATOM 2834 C CA . ALA A 1 379 ? -19.359 30.719 33.25 1 72.19 379 ALA A CA 1
ATOM 2835 C C . ALA A 1 379 ? -20.297 30.234 34.344 1 72.19 379 ALA A C 1
ATOM 2837 O O . ALA A 1 379 ? -20.156 30.609 35.531 1 72.19 379 ALA A O 1
ATOM 2838 N N . VAL A 1 380 ? -21.172 29.25 34 1 62.25 380 VAL A N 1
ATOM 2839 C CA . VAL A 1 380 ? -22.125 28.734 34.969 1 62.25 380 VAL A CA 1
ATOM 2840 C C . VAL A 1 380 ? -21.453 27.656 35.812 1 62.25 380 VAL A C 1
ATOM 2842 O O . VAL A 1 380 ? -21.844 27.406 36.938 1 62.25 380 VAL A O 1
ATOM 2845 N N . ALA A 1 381 ? -20.547 26.984 35.156 1 62.19 381 ALA A N 1
ATOM 2846 C CA . ALA A 1 381 ? -19.891 25.891 35.875 1 62.19 381 ALA A CA 1
ATOM 2847 C C . ALA A 1 381 ? -18.859 26.422 36.844 1 62.19 381 ALA A C 1
ATOM 2849 O O . ALA A 1 381 ? -18.391 25.672 37.719 1 62.19 381 ALA A O 1
ATOM 2850 N N . VAL A 1 382 ? -18.438 27.812 36.812 1 50.69 382 VAL A N 1
ATOM 2851 C CA . VAL A 1 382 ? -17.516 28.422 37.75 1 50.69 382 VAL A CA 1
ATOM 2852 C C . VAL A 1 382 ? -18.281 29.266 38.75 1 50.69 382 VAL A C 1
ATOM 2854 O O . VAL A 1 382 ? -19.188 30.016 38.375 1 50.69 382 VAL A O 1
ATOM 2857 N N . MET B 1 1 ? -11.266 -11.797 -36.5 1 37.72 1 MET B N 1
ATOM 2858 C CA . MET B 1 1 ? -10.141 -12.18 -35.656 1 37.72 1 MET B CA 1
ATOM 2859 C C . MET B 1 1 ? -10.609 -12.625 -34.281 1 37.72 1 MET B C 1
ATOM 2861 O O . MET B 1 1 ? -11.547 -12.039 -33.719 1 37.72 1 MET B O 1
ATOM 2865 N N . PRO B 1 2 ? -10.406 -13.898 -33.969 1 49.81 2 PRO B N 1
ATOM 2866 C CA . PRO B 1 2 ? -10.977 -14.438 -32.719 1 49.81 2 PRO B CA 1
ATOM 2867 C C . PRO B 1 2 ? -10.766 -13.523 -31.516 1 49.81 2 PRO B C 1
ATOM 2869 O O . PRO B 1 2 ? -9.836 -12.719 -31.516 1 49.81 2 PRO B O 1
ATOM 2872 N N . ARG B 1 3 ? -11.797 -13.234 -30.781 1 62.97 3 ARG B N 1
ATOM 2873 C CA . ARG B 1 3 ? -11.828 -12.477 -29.547 1 62.97 3 ARG B CA 1
ATOM 2874 C C . ARG B 1 3 ? -10.641 -12.836 -28.656 1 62.97 3 ARG B C 1
ATOM 2876 O O . ARG B 1 3 ? -10.312 -14.016 -28.5 1 62.97 3 ARG B O 1
ATOM 2883 N N . ALA B 1 4 ? -9.758 -11.93 -28.234 1 83.06 4 ALA B N 1
ATOM 2884 C CA . ALA B 1 4 ? -8.625 -12.109 -27.328 1 83.06 4 ALA B CA 1
ATOM 2885 C C . ALA B 1 4 ? -9.031 -12.867 -26.062 1 83.06 4 ALA B C 1
ATOM 2887 O O . ALA B 1 4 ? -10.133 -12.68 -25.547 1 83.06 4 ALA B O 1
ATOM 2888 N N . ALA B 1 5 ? -8.359 -14.039 -25.844 1 94.69 5 ALA B N 1
ATOM 2889 C CA . ALA B 1 5 ? -8.617 -14.852 -24.641 1 94.69 5 ALA B CA 1
ATOM 2890 C C . ALA B 1 5 ? -7.598 -14.555 -23.547 1 94.69 5 ALA B C 1
ATOM 2892 O O . ALA B 1 5 ? -6.387 -14.633 -23.781 1 94.69 5 ALA B O 1
ATOM 2893 N N . TYR B 1 6 ? -8.078 -14.148 -22.438 1 96.12 6 TYR B N 1
ATOM 2894 C CA . TYR B 1 6 ? -7.227 -13.852 -21.297 1 96.12 6 TYR B CA 1
ATOM 2895 C C . TYR B 1 6 ? -7.062 -15.086 -20.406 1 96.12 6 TYR B C 1
ATOM 2897 O O . TYR B 1 6 ? -7.996 -15.484 -19.703 1 96.12 6 TYR B O 1
ATOM 2905 N N . PHE B 1 7 ? -5.812 -15.672 -20.391 1 97.5 7 PHE B N 1
ATOM 2906 C CA . PHE B 1 7 ? -5.52 -16.906 -19.672 1 97.5 7 PHE B CA 1
ATOM 2907 C C . PHE B 1 7 ? -4.441 -16.688 -18.625 1 97.5 7 PHE B C 1
ATOM 2909 O O . PHE B 1 7 ? -3.598 -17.547 -18.391 1 97.5 7 PHE B O 1
ATOM 2916 N N . ASP B 1 8 ? -4.395 -15.477 -18.016 1 96.75 8 ASP B N 1
ATOM 2917 C CA . ASP B 1 8 ? -3.398 -15.141 -17 1 96.75 8 ASP B CA 1
ATOM 2918 C C . ASP B 1 8 ? -4.062 -14.641 -15.719 1 96.75 8 ASP B C 1
ATOM 2920 O O . ASP B 1 8 ? -3.656 -13.625 -15.156 1 96.75 8 ASP B O 1
ATOM 2924 N N . ASN B 1 9 ? -5.082 -15.359 -15.266 1 97 9 ASN B N 1
ATOM 2925 C CA . ASN B 1 9 ? -5.863 -14.945 -14.102 1 97 9 ASN B CA 1
ATOM 2926 C C . ASN B 1 9 ? -5.086 -15.148 -12.805 1 97 9 ASN B C 1
ATOM 2928 O O . ASN B 1 9 ? -5.438 -14.578 -11.773 1 97 9 ASN B O 1
ATOM 2932 N N . ASN B 1 10 ? -4.016 -15.984 -12.797 1 97.44 10 ASN B N 1
ATOM 2933 C CA . ASN B 1 10 ? -3.154 -16.062 -11.625 1 97.44 10 ASN B CA 1
ATOM 2934 C C . ASN B 1 10 ? -2.279 -14.828 -11.477 1 97.44 10 ASN B C 1
ATOM 2936 O O . ASN B 1 10 ? -1.719 -14.578 -10.406 1 97.44 10 ASN B O 1
ATOM 2940 N N . GLY B 1 11 ? -2.041 -14.109 -12.609 1 95.88 11 GLY B N 1
ATOM 2941 C CA . GLY B 1 11 ? -1.386 -12.812 -12.531 1 95.88 11 GLY B CA 1
ATOM 2942 C C . GLY B 1 11 ? -2.279 -11.727 -11.961 1 95.88 11 GLY B C 1
ATOM 2943 O O . GLY B 1 11 ? -1.902 -11.039 -11.008 1 95.88 11 GLY B O 1
ATOM 2944 N N . THR B 1 12 ? -3.379 -11.555 -12.531 1 96.31 12 THR B N 1
ATOM 2945 C CA . THR B 1 12 ? -4.434 -10.68 -12.047 1 96.31 12 THR B CA 1
ATOM 2946 C C . THR B 1 12 ? -5.75 -10.961 -12.766 1 96.31 12 THR B C 1
ATOM 2948 O O . THR B 1 12 ? -5.758 -11.578 -13.836 1 96.31 12 THR B O 1
ATOM 2951 N N . THR B 1 13 ? -6.82 -10.617 -12.156 1 96.38 13 THR B N 1
ATOM 2952 C CA . THR B 1 13 ? -8.141 -10.781 -12.75 1 96.38 13 THR B CA 1
ATOM 2953 C C . THR B 1 13 ? -8.773 -9.43 -13.062 1 96.38 13 THR B C 1
ATOM 2955 O O . THR B 1 13 ? -8.383 -8.406 -12.484 1 96.38 13 THR B O 1
ATOM 2958 N N . ALA B 1 14 ? -9.695 -9.484 -14 1 95.5 14 ALA B N 1
ATOM 2959 C CA . ALA B 1 14 ? -10.492 -8.281 -14.242 1 95.5 14 ALA B CA 1
ATOM 2960 C C . ALA B 1 14 ? -11.398 -7.969 -13.055 1 95.5 14 ALA B C 1
ATOM 2962 O O . ALA B 1 14 ? -11.953 -8.875 -12.43 1 95.5 14 ALA B O 1
ATOM 2963 N N . LEU B 1 15 ? -11.523 -6.711 -12.75 1 97.12 15 LEU B N 1
ATOM 2964 C CA . LEU B 1 15 ? -12.4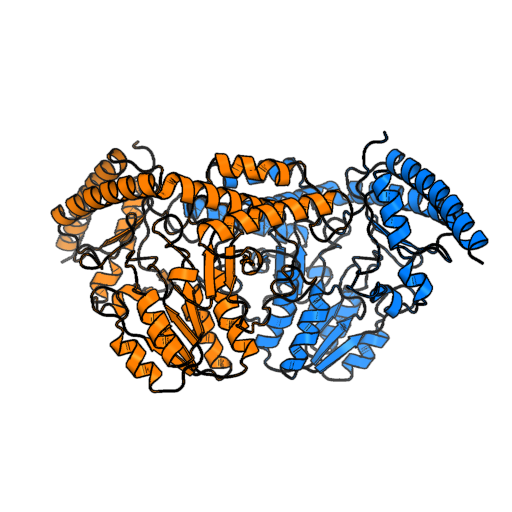53 -6.293 -11.703 1 97.12 15 LEU B CA 1
ATOM 2965 C C . LEU B 1 15 ? -13.883 -6.672 -12.07 1 97.12 15 LEU B C 1
ATOM 2967 O O . LEU B 1 15 ? -14.344 -6.387 -13.18 1 97.12 15 LEU B O 1
ATOM 2971 N N . HIS B 1 16 ? -14.523 -7.348 -11.164 1 97.38 16 HIS B N 1
ATOM 2972 C CA . HIS B 1 16 ? -15.914 -7.703 -11.406 1 97.38 16 HIS B CA 1
ATOM 2973 C C . HIS B 1 16 ? -16.797 -6.457 -11.484 1 97.38 16 HIS B C 1
ATOM 2975 O O . HIS B 1 16 ? -16.672 -5.555 -10.648 1 97.38 16 HIS B O 1
ATOM 2981 N N . PRO B 1 17 ? -17.734 -6.375 -12.414 1 97.19 17 PRO B N 1
ATOM 2982 C CA . PRO B 1 17 ? -18.578 -5.191 -12.547 1 97.19 17 PRO B CA 1
ATOM 2983 C C . PRO B 1 17 ? -19.359 -4.887 -11.273 1 97.19 17 PRO B C 1
ATOM 2985 O O . PRO B 1 17 ? -19.531 -3.717 -10.906 1 97.19 17 PRO B O 1
ATOM 2988 N N . LYS B 1 18 ? -19.844 -5.879 -10.57 1 98 18 LYS B N 1
ATOM 2989 C CA . LYS B 1 18 ? -20.578 -5.668 -9.328 1 98 18 LYS B CA 1
ATOM 2990 C C . LYS B 1 18 ? -19.672 -5.09 -8.242 1 98 18 LYS B C 1
ATOM 2992 O O . LYS B 1 18 ? -20.125 -4.324 -7.395 1 98 18 LYS B O 1
ATOM 2997 N N . VAL B 1 19 ? -18.438 -5.527 -8.25 1 98.5 19 VAL B N 1
ATOM 2998 C CA . VAL B 1 19 ? -17.469 -4.996 -7.297 1 98.5 19 VAL B CA 1
ATOM 2999 C C . VAL B 1 19 ? -17.188 -3.523 -7.602 1 98.5 19 VAL B C 1
ATOM 3001 O O . VAL B 1 19 ? -17.141 -2.693 -6.691 1 98.5 19 VAL B O 1
ATOM 3004 N N . LEU B 1 20 ? -17.016 -3.201 -8.898 1 98.19 20 LEU B N 1
ATOM 3005 C CA . LEU B 1 20 ? -16.844 -1.808 -9.289 1 98.19 20 LEU B CA 1
ATOM 3006 C C . LEU B 1 20 ? -18.016 -0.95 -8.82 1 98.19 20 LEU B C 1
ATOM 3008 O O . LEU B 1 20 ? -17.812 0.161 -8.32 1 98.19 20 LEU B O 1
ATOM 3012 N N . GLN B 1 21 ? -19.188 -1.462 -8.953 1 98.19 21 GLN B N 1
ATOM 3013 C CA . GLN B 1 21 ? -20.375 -0.733 -8.523 1 98.19 21 GLN B CA 1
ATOM 3014 C C . GLN B 1 21 ? -20.328 -0.44 -7.023 1 98.19 21 GLN B C 1
ATOM 3016 O O . GLN B 1 21 ? -20.719 0.642 -6.586 1 98.19 21 GLN B O 1
ATOM 3021 N N . ALA B 1 22 ? -19.828 -1.387 -6.258 1 98.19 22 ALA B N 1
ATOM 3022 C CA . ALA B 1 22 ? -19.703 -1.209 -4.812 1 98.19 22 ALA B CA 1
ATOM 3023 C C . ALA B 1 22 ? -18.641 -0.16 -4.48 1 98.19 22 ALA B C 1
ATOM 3025 O O . ALA B 1 22 ? -18.734 0.517 -3.451 1 98.19 22 ALA B O 1
ATOM 3026 N N . MET B 1 23 ? -17.688 0.011 -5.359 1 98.31 23 MET B N 1
ATOM 3027 C CA . MET B 1 23 ? -16.547 0.912 -5.137 1 98.31 23 MET B CA 1
ATOM 3028 C C . MET B 1 23 ? -16.922 2.346 -5.5 1 98.31 23 MET B C 1
ATOM 3030 O O . MET B 1 23 ? -16.422 3.293 -4.895 1 98.31 23 MET B O 1
ATOM 3034 N N . LEU B 1 24 ? -17.781 2.564 -6.434 1 97.69 24 LEU B N 1
ATOM 3035 C CA . LEU B 1 24 ? -18 3.83 -7.125 1 97.69 24 LEU B CA 1
ATOM 3036 C C . LEU B 1 24 ? -18.453 4.914 -6.148 1 97.69 24 LEU B C 1
ATOM 3038 O O . LEU B 1 24 ? -17.969 6.047 -6.211 1 97.69 24 LEU B O 1
ATOM 3042 N N . PRO B 1 25 ? -19.297 4.629 -5.129 1 96.69 25 PRO B N 1
ATOM 3043 C CA . PRO B 1 25 ? -19.688 5.684 -4.191 1 96.69 25 PRO B CA 1
ATOM 3044 C C . PRO B 1 25 ? -18.5 6.238 -3.404 1 96.69 25 PRO B C 1
ATOM 3046 O O . PRO B 1 25 ? -18.5 7.41 -3.021 1 96.69 25 PRO B O 1
ATOM 3049 N N . TYR B 1 26 ? -17.5 5.457 -3.219 1 96.38 26 TYR B N 1
ATOM 3050 C CA . TYR B 1 26 ? -16.344 5.855 -2.428 1 96.38 26 TYR B CA 1
ATOM 3051 C C . TYR B 1 26 ? -15.258 6.477 -3.311 1 96.38 26 TYR B C 1
ATOM 3053 O O . TYR B 1 26 ? -14.242 6.965 -2.812 1 96.38 26 TYR B O 1
ATOM 3061 N N . LEU B 1 27 ? -15.461 6.453 -4.598 1 95.75 27 LEU B N 1
ATOM 3062 C CA . LEU B 1 27 ? -14.609 7.141 -5.559 1 95.75 27 LEU B CA 1
ATOM 3063 C C . LEU B 1 27 ? -15.219 8.469 -5.984 1 95.75 27 LEU B C 1
ATOM 3065 O O . LEU B 1 27 ? -14.5 9.406 -6.328 1 95.75 27 LEU B O 1
ATOM 3069 N N . SER B 1 28 ? -16.516 8.602 -5.91 1 89.94 28 SER B N 1
ATOM 3070 C CA . SER B 1 28 ? -17.156 9.75 -6.523 1 89.94 28 SER B CA 1
ATOM 3071 C C . SER B 1 28 ? -17.797 10.648 -5.469 1 89.94 28 SER B C 1
ATOM 3073 O O . SER B 1 28 ? -17.953 11.852 -5.672 1 89.94 28 SER B O 1
ATOM 3075 N N . GLU B 1 29 ? -18.172 10.117 -4.344 1 83.19 29 GLU B N 1
ATOM 3076 C CA . GLU B 1 29 ? -19 10.859 -3.395 1 83.19 29 GLU B CA 1
ATOM 3077 C C . GLU B 1 29 ? -18.297 11.016 -2.053 1 83.19 29 GLU B C 1
ATOM 3079 O O . GLU B 1 29 ? -18.328 12.094 -1.447 1 83.19 29 GLU B O 1
ATOM 3084 N N . GLN B 1 30 ? -17.766 10 -1.677 1 76.62 30 GLN B N 1
ATOM 3085 C CA . GLN B 1 30 ? -17.219 9.961 -0.323 1 76.62 30 GLN B CA 1
ATOM 3086 C C . GLN B 1 30 ? -15.969 10.82 -0.205 1 76.62 30 GLN B C 1
ATOM 3088 O O . GLN B 1 30 ? -15.133 10.836 -1.114 1 76.62 30 GLN B O 1
ATOM 3093 N N . GLN B 1 31 ? -16.078 11.594 0.873 1 81.88 31 GLN B N 1
ATOM 3094 C CA . GLN B 1 31 ? -14.891 12.328 1.276 1 81.88 31 GLN B CA 1
ATOM 3095 C C . GLN B 1 31 ? -14.508 12 2.715 1 81.88 31 GLN B C 1
ATOM 3097 O O . GLN B 1 31 ? -15.203 11.25 3.396 1 81.88 31 GLN B O 1
ATOM 3102 N N . GLY B 1 32 ? -13.328 12.195 3.1 1 89.38 32 GLY B N 1
ATOM 3103 C CA . GLY B 1 32 ? -12.852 12.055 4.465 1 89.38 32 GLY B CA 1
ATOM 3104 C C . GLY B 1 32 ? -12.086 10.766 4.707 1 89.38 32 GLY B C 1
ATOM 3105 O O . GLY B 1 32 ? -12.43 9.727 4.145 1 89.38 32 GLY B O 1
ATOM 3106 N N . ASN B 1 33 ? -11.195 10.82 5.516 1 91.5 33 ASN B N 1
ATOM 3107 C CA . ASN B 1 33 ? -10.461 9.656 5.992 1 91.5 33 ASN B CA 1
ATOM 3108 C C . ASN B 1 33 ? -11.203 8.945 7.113 1 91.5 33 ASN B C 1
ATOM 3110 O O . ASN B 1 33 ? -11.906 9.578 7.906 1 91.5 33 ASN B O 1
ATOM 3114 N N . ALA B 1 34 ? -10.984 7.691 7.219 1 92.5 34 ALA B N 1
ATOM 3115 C CA . ALA B 1 34 ? -11.672 6.902 8.242 1 92.5 34 ALA B CA 1
ATOM 3116 C C . ALA B 1 34 ? -11.242 7.328 9.641 1 92.5 34 ALA B C 1
ATOM 3118 O O . ALA B 1 34 ? -11.938 7.051 10.625 1 92.5 34 ALA B O 1
ATOM 3119 N N . THR B 1 35 ? -10.172 8.016 9.766 1 89.56 35 THR B N 1
ATOM 3120 C CA . THR B 1 35 ? -9.664 8.438 11.062 1 89.56 35 THR B CA 1
ATOM 3121 C C . THR B 1 35 ? -10.344 9.727 11.516 1 89.56 35 THR B C 1
ATOM 3123 O O . THR B 1 35 ? -10.242 10.117 12.68 1 89.56 35 THR B O 1
ATOM 3126 N N . SER B 1 36 ? -10.969 10.422 10.609 1 90.06 36 SER B N 1
ATOM 3127 C CA . SER B 1 36 ? -11.641 11.664 10.961 1 90.06 36 SER B CA 1
ATOM 3128 C C . SER B 1 36 ? -12.922 11.398 11.75 1 90.06 36 SER B C 1
ATOM 3130 O O . SER B 1 36 ? -13.633 10.43 11.484 1 90.06 36 SER B O 1
ATOM 3132 N N . ARG B 1 37 ? -13.281 12.305 12.609 1 89.38 37 ARG B N 1
ATOM 3133 C CA . ARG B 1 37 ? -14.383 12.078 13.531 1 89.38 37 ARG B CA 1
ATOM 3134 C C . ARG B 1 37 ? -15.688 12.656 12.977 1 89.38 37 ARG B C 1
ATOM 3136 O O . ARG B 1 37 ? -16.766 12.328 13.461 1 89.38 37 ARG B O 1
ATOM 3143 N N . HIS B 1 38 ? -15.555 13.484 12.039 1 91.94 38 HIS B N 1
ATOM 3144 C CA . HIS B 1 38 ? -16.766 14.078 11.461 1 91.94 38 HIS B CA 1
ATOM 3145 C C . HIS B 1 38 ? -17.531 13.062 10.625 1 91.94 38 HIS B C 1
ATOM 3147 O O . HIS B 1 38 ? -17.094 11.922 10.469 1 91.94 38 HIS B O 1
ATOM 3153 N N . MET B 1 39 ? -18.609 13.422 10.086 1 91.25 39 MET B N 1
ATOM 3154 C CA . MET B 1 39 ? -19.578 12.523 9.461 1 91.25 39 MET B CA 1
ATOM 3155 C C . MET B 1 39 ? -18.938 11.773 8.289 1 91.25 39 MET B C 1
ATOM 3157 O O . MET B 1 39 ? -19.203 10.586 8.094 1 91.25 39 MET B O 1
ATOM 3161 N N . TYR B 1 40 ? -18.094 12.422 7.504 1 91.5 40 TYR B N 1
ATOM 3162 C CA . TYR B 1 40 ? -17.469 11.781 6.355 1 91.5 40 TYR B CA 1
ATOM 3163 C C . TYR B 1 40 ? -16.5 10.695 6.801 1 91.5 40 TYR B C 1
ATOM 3165 O O . TYR B 1 40 ? -16.391 9.641 6.164 1 91.5 40 TYR B O 1
ATOM 3173 N N . GLY B 1 41 ? -15.805 10.953 7.887 1 93.44 41 GLY B N 1
ATOM 3174 C CA . GLY B 1 41 ? -14.914 9.953 8.461 1 93.44 41 GLY B CA 1
ATOM 3175 C C . GLY B 1 41 ? -15.656 8.758 9.031 1 93.44 41 GLY B C 1
ATOM 3176 O O . GLY B 1 41 ? -15.234 7.617 8.852 1 93.44 41 GLY B O 1
ATOM 3177 N N . ARG B 1 42 ? -16.75 9.016 9.695 1 94.19 42 ARG B N 1
ATOM 3178 C CA . ARG B 1 42 ? -17.562 7.938 10.266 1 94.19 42 ARG B CA 1
ATOM 3179 C C . ARG B 1 42 ? -18.094 7.02 9.172 1 94.19 42 ARG B C 1
ATOM 3181 O O . ARG B 1 42 ? -18.094 5.797 9.32 1 94.19 42 ARG B O 1
ATOM 3188 N N . SER B 1 43 ? -18.516 7.641 8.125 1 93.62 43 SER B N 1
ATOM 3189 C CA . SER B 1 43 ? -19 6.863 6.992 1 93.62 43 SER B CA 1
ATOM 3190 C C . SER B 1 43 ? -17.906 5.977 6.414 1 93.62 43 SER B C 1
ATOM 3192 O O . SER B 1 43 ? -18.141 4.809 6.098 1 93.62 43 SER B O 1
ATOM 3194 N N . ALA B 1 44 ? -16.766 6.562 6.27 1 95 44 ALA B N 1
ATOM 3195 C CA . ALA B 1 44 ? -15.609 5.816 5.781 1 95 44 ALA B CA 1
ATOM 3196 C C . ALA B 1 44 ? -15.273 4.652 6.707 1 95 44 ALA B C 1
ATOM 3198 O O . ALA B 1 44 ? -15 3.543 6.25 1 95 44 ALA B O 1
ATOM 3199 N N . ARG B 1 45 ? -15.289 4.879 7.969 1 96.38 45 ARG B N 1
ATOM 3200 C CA . ARG B 1 45 ? -14.984 3.854 8.961 1 96.38 45 ARG B CA 1
ATOM 3201 C C . ARG B 1 45 ? -15.992 2.711 8.891 1 96.38 45 ARG B C 1
ATOM 3203 O O . ARG B 1 45 ? -15.617 1.538 8.969 1 96.38 45 ARG B O 1
ATOM 3210 N N . ASN B 1 46 ? -17.25 3.061 8.766 1 97.25 46 ASN B N 1
ATOM 3211 C CA . ASN B 1 46 ? -18.297 2.049 8.641 1 97.25 46 ASN B CA 1
ATOM 3212 C C . ASN B 1 46 ? -18.078 1.165 7.418 1 97.25 46 ASN B C 1
ATOM 3214 O O . ASN B 1 46 ? -18.281 -0.048 7.477 1 97.25 46 ASN B O 1
ATOM 3218 N N . ALA B 1 47 ? -17.703 1.784 6.336 1 97.62 47 ALA B N 1
ATOM 3219 C CA . ALA B 1 47 ? -17.438 1.049 5.098 1 97.62 47 ALA B CA 1
ATOM 3220 C C . ALA B 1 47 ? -16.281 0.071 5.277 1 97.62 47 ALA B C 1
ATOM 3222 O O . ALA B 1 47 ? -16.359 -1.078 4.836 1 97.62 47 ALA B O 1
ATOM 3223 N N . ILE B 1 48 ? -15.25 0.495 5.922 1 98.25 48 ILE B N 1
ATOM 3224 C CA . ILE B 1 48 ? -14.07 -0.337 6.168 1 98.25 48 ILE B CA 1
ATOM 3225 C C . ILE B 1 48 ? -14.445 -1.501 7.082 1 98.25 48 ILE B C 1
ATOM 3227 O O . ILE B 1 48 ? -14.047 -2.641 6.844 1 98.25 48 ILE B O 1
ATOM 3231 N N . ASP B 1 49 ? -15.242 -1.216 8.094 1 98.5 49 ASP B N 1
ATOM 3232 C CA . ASP B 1 49 ? -15.664 -2.25 9.031 1 98.5 49 ASP B CA 1
ATOM 3233 C C . ASP B 1 49 ? -16.516 -3.311 8.344 1 98.5 49 ASP B C 1
ATOM 3235 O O . ASP B 1 49 ? -16.359 -4.504 8.602 1 98.5 49 ASP B O 1
ATOM 3239 N N . GLN B 1 50 ? -17.375 -2.875 7.5 1 98.69 50 GLN B N 1
ATOM 3240 C CA . GLN B 1 50 ? -18.188 -3.82 6.746 1 98.69 50 GLN B CA 1
ATOM 3241 C C . GLN B 1 50 ? -17.328 -4.695 5.844 1 98.69 50 GLN B C 1
ATOM 3243 O O . GLN B 1 50 ? -17.531 -5.91 5.77 1 98.69 50 GLN B O 1
ATOM 3248 N N . ALA B 1 51 ? -16.422 -4.074 5.164 1 98.88 51 ALA B N 1
ATOM 3249 C CA . ALA B 1 51 ? -15.492 -4.828 4.324 1 98.88 51 ALA B CA 1
ATOM 3250 C C . ALA B 1 51 ? -14.688 -5.828 5.152 1 98.88 51 ALA B C 1
ATOM 3252 O O . ALA B 1 51 ? -14.438 -6.953 4.707 1 98.88 51 ALA B O 1
ATOM 3253 N N . ARG B 1 52 ? -14.234 -5.387 6.305 1 98.88 52 ARG B N 1
ATOM 3254 C CA . ARG B 1 52 ? -13.477 -6.242 7.215 1 98.88 52 ARG B CA 1
ATOM 3255 C C . ARG B 1 52 ? -14.266 -7.492 7.582 1 98.88 52 ARG B C 1
ATOM 3257 O O . ARG B 1 52 ? -13.719 -8.594 7.621 1 98.88 52 ARG B O 1
ATOM 3264 N N . GLU B 1 53 ? -15.531 -7.348 7.824 1 98.88 53 GLU B N 1
ATOM 3265 C CA . GLU B 1 53 ? -16.422 -8.477 8.109 1 98.88 53 GLU B CA 1
ATOM 3266 C C . GLU B 1 53 ? -16.516 -9.414 6.914 1 98.88 53 GLU B C 1
ATOM 3268 O O . GLU B 1 53 ? -16.5 -10.633 7.07 1 98.88 53 GLU B O 1
ATOM 3273 N N . GLN B 1 54 ? -16.656 -8.859 5.773 1 98.88 54 GLN B N 1
ATOM 3274 C CA . GLN B 1 54 ? -16.781 -9.648 4.555 1 98.88 54 GLN B CA 1
ATOM 3275 C C . GLN B 1 54 ? -15.531 -10.477 4.297 1 98.88 54 GLN B C 1
ATOM 3277 O O . GLN B 1 54 ? -15.617 -11.656 3.938 1 98.88 54 GLN B O 1
ATOM 3282 N N . VAL B 1 55 ? -14.359 -9.867 4.504 1 98.94 55 VAL B N 1
ATOM 3283 C CA . VAL B 1 55 ? -13.094 -10.57 4.312 1 98.94 55 VAL B CA 1
ATOM 3284 C C . VAL B 1 55 ? -12.953 -11.672 5.359 1 98.94 55 VAL B C 1
ATOM 3286 O O . VAL B 1 55 ? -12.578 -12.805 5.035 1 98.94 55 VAL B O 1
ATOM 3289 N N . ALA B 1 56 ? -13.242 -11.344 6.59 1 98.81 56 ALA B N 1
ATOM 3290 C CA . ALA B 1 56 ? -13.172 -12.32 7.672 1 98.81 56 ALA B CA 1
ATOM 3291 C C . ALA B 1 56 ? -14.086 -13.508 7.395 1 98.81 56 ALA B C 1
ATOM 3293 O O . ALA B 1 56 ? -13.672 -14.664 7.52 1 98.81 56 ALA B O 1
ATOM 3294 N N . ASP B 1 57 ? -15.281 -13.234 6.977 1 98.44 57 ASP B N 1
ATOM 3295 C CA . ASP B 1 57 ? -16.266 -14.273 6.711 1 98.44 57 ASP B CA 1
ATOM 3296 C C . ASP B 1 57 ? -15.812 -15.195 5.586 1 98.44 57 ASP B C 1
ATOM 3298 O O . ASP B 1 57 ? -16.078 -16.406 5.625 1 98.44 57 ASP B O 1
ATOM 3302 N N . ALA B 1 58 ? -15.18 -14.656 4.652 1 98.5 58 ALA B N 1
ATOM 3303 C CA . ALA B 1 58 ? -14.766 -15.422 3.479 1 98.5 58 ALA B CA 1
ATOM 3304 C C . ALA B 1 58 ? -13.773 -16.516 3.861 1 98.5 58 ALA B C 1
ATOM 3306 O O . ALA B 1 58 ? -13.633 -17.516 3.148 1 98.5 58 ALA B O 1
ATOM 3307 N N . VAL B 1 59 ? -13.047 -16.344 5.035 1 98.56 59 VAL B N 1
ATOM 3308 C CA . VAL B 1 59 ? -12 -17.312 5.359 1 98.56 59 VAL B CA 1
ATOM 3309 C C . VAL B 1 59 ? -12.211 -17.844 6.77 1 98.56 59 VAL B C 1
ATOM 3311 O O . VAL B 1 59 ? -11.281 -18.359 7.391 1 98.56 59 VAL B O 1
ATOM 3314 N N . GLY B 1 60 ? -13.359 -17.641 7.324 1 97.69 60 GLY B N 1
ATOM 3315 C CA . GLY B 1 60 ? -13.688 -18.188 8.633 1 97.69 60 GLY B CA 1
ATOM 3316 C C . GLY B 1 60 ? -12.891 -17.562 9.758 1 97.69 60 GLY B C 1
ATOM 3317 O O . GLY B 1 60 ? -12.453 -18.266 10.68 1 97.69 60 GLY B O 1
ATOM 3318 N N . ALA B 1 61 ? -12.617 -16.281 9.727 1 98.25 61 ALA B N 1
ATOM 3319 C CA . ALA B 1 61 ? -11.883 -15.562 10.758 1 98.25 61 ALA B CA 1
ATOM 3320 C C . ALA B 1 61 ? -12.781 -14.547 11.461 1 98.25 61 ALA B C 1
ATOM 3322 O O . ALA B 1 61 ? -13.953 -14.398 11.109 1 98.25 61 ALA B O 1
ATOM 3323 N N . HIS B 1 62 ? -12.336 -13.992 12.5 1 98.12 62 HIS B N 1
ATOM 3324 C CA . HIS B 1 62 ? -12.984 -12.859 13.148 1 98.12 62 HIS B CA 1
ATOM 3325 C C . HIS B 1 62 ? -12.5 -11.539 12.562 1 98.12 62 HIS B C 1
ATOM 3327 O O . HIS B 1 62 ? -11.32 -11.383 12.258 1 98.12 62 HIS B O 1
ATOM 3333 N N . PRO B 1 63 ? -13.383 -10.555 12.445 1 98.44 63 PRO B N 1
ATOM 3334 C CA . PRO B 1 63 ? -12.984 -9.273 11.867 1 98.44 63 PRO B CA 1
ATOM 3335 C C . PRO B 1 63 ? -11.773 -8.664 12.57 1 98.44 63 PRO B C 1
ATOM 3337 O O . PRO B 1 63 ? -10.945 -8.016 11.922 1 98.44 63 PRO B O 1
ATOM 3340 N N . SER B 1 64 ? -11.602 -8.898 13.867 1 97.81 64 SER B N 1
ATOM 3341 C CA . SER B 1 64 ? -10.492 -8.312 14.617 1 97.81 64 SER B CA 1
ATOM 3342 C C . SER B 1 64 ? -9.156 -8.922 14.195 1 97.81 64 SER B C 1
ATOM 3344 O O . SER B 1 64 ? -8.094 -8.391 14.523 1 97.81 64 SER B O 1
ATOM 3346 N N . GLN B 1 65 ? -9.164 -10.008 13.438 1 98.38 65 GLN B N 1
ATOM 3347 C CA . GLN B 1 65 ? -7.953 -10.688 13 1 98.38 65 GLN B CA 1
ATOM 3348 C C . GLN B 1 65 ? -7.488 -10.148 11.648 1 98.38 65 GLN B C 1
ATOM 3350 O O . GLN B 1 65 ? -6.387 -10.469 11.188 1 98.38 65 GLN B O 1
ATOM 3355 N N . VAL B 1 66 ? -8.32 -9.328 11.047 1 98.88 66 VAL B N 1
ATOM 3356 C CA . VAL B 1 66 ? -8.039 -8.859 9.695 1 98.88 66 VAL B CA 1
ATOM 3357 C C . VAL B 1 66 ? -7.227 -7.566 9.758 1 98.88 66 VAL B C 1
ATOM 3359 O O . VAL B 1 66 ? -7.633 -6.602 10.406 1 98.88 66 VAL B O 1
ATOM 3362 N N . ILE B 1 67 ? -6.086 -7.492 9.117 1 98.81 67 ILE B N 1
ATOM 3363 C CA . ILE B 1 67 ? -5.285 -6.293 8.906 1 98.81 67 ILE B CA 1
ATOM 3364 C C . ILE B 1 67 ? -5.203 -5.984 7.414 1 98.81 67 ILE B C 1
ATOM 3366 O O . ILE B 1 67 ? -4.621 -6.758 6.648 1 98.81 67 ILE B O 1
ATOM 3370 N N . PHE B 1 68 ? -5.777 -4.895 7.008 1 98.88 68 PHE B N 1
ATOM 3371 C CA . PHE B 1 68 ? -5.746 -4.539 5.594 1 98.88 68 PHE B CA 1
ATOM 3372 C C . PHE B 1 68 ? -4.359 -4.051 5.191 1 98.88 68 PHE B C 1
ATOM 3374 O O . PHE B 1 68 ? -3.703 -3.334 5.945 1 98.88 68 PHE B O 1
ATOM 3381 N N . THR B 1 69 ? -3.908 -4.488 4.066 1 98.81 69 THR B N 1
ATOM 3382 C CA . THR B 1 69 ? -2.668 -4.066 3.426 1 98.81 69 THR B CA 1
ATOM 3383 C C . THR B 1 69 ? -2.928 -3.623 1.987 1 98.81 69 THR B C 1
ATOM 3385 O O . THR B 1 69 ? -4.043 -3.758 1.482 1 98.81 69 THR B O 1
ATOM 3388 N N . SER B 1 70 ? -1.957 -3.08 1.355 1 98.62 70 SER B N 1
ATOM 3389 C CA . SER B 1 70 ? -2.146 -2.562 0.005 1 98.62 70 SER B CA 1
ATOM 3390 C C . SER B 1 70 ? -2.064 -3.676 -1.032 1 98.62 70 SER B C 1
ATOM 3392 O O . SER B 1 70 ? -2.365 -3.461 -2.207 1 98.62 70 SER B O 1
ATOM 3394 N N . SER B 1 71 ? -1.629 -4.902 -0.677 1 98.44 71 SER B N 1
ATOM 3395 C CA . SER B 1 71 ? -1.495 -6.031 -1.594 1 98.44 71 SER B CA 1
ATOM 3396 C C . SER B 1 71 ? -1.218 -7.324 -0.838 1 98.44 71 SER B C 1
ATOM 3398 O O . SER B 1 71 ? -0.953 -7.305 0.365 1 98.44 71 SER B O 1
ATOM 3400 N N . GLY B 1 72 ? -1.287 -8.422 -1.557 1 98.69 72 GLY B N 1
ATOM 3401 C CA . GLY B 1 72 ? -0.867 -9.688 -0.987 1 98.69 72 GLY B CA 1
ATOM 3402 C C . GLY B 1 72 ? 0.61 -9.727 -0.644 1 98.69 72 GLY B C 1
ATOM 3403 O O . GLY B 1 72 ? 1.002 -10.32 0.365 1 98.69 72 GLY B O 1
ATOM 3404 N N . THR B 1 73 ? 1.457 -9.086 -1.476 1 98.81 73 THR B N 1
ATOM 3405 C CA . THR B 1 73 ? 2.889 -8.992 -1.214 1 98.81 73 THR B CA 1
ATOM 3406 C C . THR B 1 73 ? 3.152 -8.289 0.113 1 98.81 73 THR B C 1
ATOM 3408 O O . THR B 1 73 ? 3.961 -8.75 0.919 1 98.81 73 THR B O 1
ATOM 3411 N N . GLU B 1 74 ? 2.432 -7.203 0.339 1 98.88 74 GLU B N 1
ATOM 3412 C CA . GLU B 1 74 ? 2.598 -6.492 1.604 1 98.88 74 GLU B CA 1
ATOM 3413 C C . GLU B 1 74 ? 2.139 -7.352 2.781 1 98.88 74 GLU B C 1
ATOM 3415 O O . GLU B 1 74 ? 2.752 -7.324 3.852 1 98.88 74 GLU B O 1
ATOM 3420 N N . ALA B 1 75 ? 1.068 -8.086 2.615 1 98.94 75 ALA B N 1
ATOM 3421 C CA . ALA B 1 75 ? 0.594 -8.992 3.658 1 98.94 75 ALA B CA 1
ATOM 3422 C C . ALA B 1 75 ? 1.643 -10.055 3.984 1 98.94 75 ALA B C 1
ATOM 3424 O O . ALA B 1 75 ? 1.923 -10.32 5.156 1 98.94 75 ALA B O 1
ATOM 3425 N N . ASP B 1 76 ? 2.25 -10.664 2.977 1 98.94 76 ASP B N 1
ATOM 3426 C CA . ASP B 1 76 ? 3.307 -11.656 3.15 1 98.94 76 ASP B CA 1
ATOM 3427 C C . ASP B 1 76 ? 4.504 -11.062 3.883 1 98.94 76 ASP B C 1
ATOM 3429 O O . ASP B 1 76 ? 5.055 -11.688 4.797 1 98.94 76 ASP B O 1
ATOM 3433 N N . ASN B 1 77 ? 4.906 -9.867 3.424 1 98.94 77 ASN B N 1
ATOM 3434 C CA . ASN B 1 77 ? 6.043 -9.219 4.066 1 98.94 77 ASN B CA 1
ATOM 3435 C C . ASN B 1 77 ? 5.754 -8.898 5.531 1 98.94 77 ASN B C 1
ATOM 3437 O O . ASN B 1 77 ? 6.625 -9.062 6.387 1 98.94 77 ASN B O 1
ATOM 3441 N N . LEU B 1 78 ? 4.547 -8.398 5.801 1 98.88 78 LEU B N 1
ATOM 3442 C CA . LEU B 1 78 ? 4.172 -8.109 7.184 1 98.88 78 LEU B CA 1
ATOM 3443 C C . LEU B 1 78 ? 4.203 -9.375 8.031 1 98.88 78 LEU B C 1
ATOM 3445 O O . LEU B 1 78 ? 4.684 -9.359 9.164 1 98.88 78 LEU B O 1
ATOM 3449 N N . ALA B 1 79 ? 3.744 -10.5 7.523 1 98.81 79 ALA B N 1
ATOM 3450 C CA . ALA B 1 79 ? 3.723 -11.766 8.242 1 98.81 79 ALA B CA 1
ATOM 3451 C C . ALA B 1 79 ? 5.137 -12.258 8.547 1 98.81 79 ALA B C 1
ATOM 3453 O O . ALA B 1 79 ? 5.406 -12.766 9.633 1 98.81 79 ALA B O 1
ATOM 3454 N N . ILE B 1 80 ? 6.043 -12.133 7.555 1 98.75 80 ILE B N 1
ATOM 3455 C CA . ILE B 1 80 ? 7.395 -12.672 7.68 1 98.75 80 ILE B CA 1
ATOM 3456 C C . ILE B 1 80 ? 8.266 -11.703 8.469 1 98.75 80 ILE B C 1
ATOM 3458 O O . ILE B 1 80 ? 8.75 -12.031 9.555 1 98.75 80 ILE B O 1
ATOM 3462 N N . THR B 1 81 ? 8.375 -10.453 7.996 1 98.31 81 THR B N 1
ATOM 3463 C CA . THR B 1 81 ? 9.297 -9.477 8.57 1 98.31 81 THR B CA 1
ATOM 3464 C C . THR B 1 81 ? 8.742 -8.906 9.875 1 98.31 81 THR B C 1
ATOM 3466 O O . THR B 1 81 ? 9.484 -8.688 10.828 1 98.31 81 THR B O 1
ATOM 3469 N N . GLY B 1 82 ? 7.422 -8.609 9.891 1 98.19 82 GLY B N 1
ATOM 3470 C CA . GLY B 1 82 ? 6.828 -8.078 11.102 1 98.19 82 GLY B CA 1
ATOM 3471 C C . GLY B 1 82 ? 6.957 -9.008 12.297 1 98.19 82 GLY B C 1
ATOM 3472 O O . GLY B 1 82 ? 7.293 -8.57 13.398 1 98.19 82 GLY B O 1
ATOM 3473 N N . VAL B 1 83 ? 6.688 -10.305 12.055 1 97.25 83 VAL B N 1
ATOM 3474 C CA . VAL B 1 83 ? 6.797 -11.289 13.125 1 97.25 83 VAL B CA 1
ATOM 3475 C C . VAL B 1 83 ? 8.266 -11.469 13.516 1 97.25 83 VAL B C 1
ATOM 3477 O O . VAL B 1 83 ? 8.586 -11.547 14.703 1 97.25 83 VAL B O 1
ATOM 3480 N N . ALA B 1 84 ? 9.133 -11.523 12.547 1 97.75 84 ALA B N 1
ATOM 3481 C CA . ALA B 1 84 ? 10.562 -11.648 12.82 1 97.75 84 ALA B CA 1
ATOM 3482 C C . ALA B 1 84 ? 11.062 -10.484 13.664 1 97.75 84 ALA B C 1
ATOM 3484 O O . ALA B 1 84 ? 11.852 -10.68 14.594 1 97.75 84 ALA B O 1
ATOM 3485 N N . ASN B 1 85 ? 10.617 -9.266 13.32 1 96.06 85 ASN B N 1
ATOM 3486 C CA . ASN B 1 85 ? 11.023 -8.086 14.078 1 96.06 85 ASN B CA 1
ATOM 3487 C C . ASN B 1 85 ? 10.586 -8.172 15.531 1 96.06 85 ASN B C 1
ATOM 3489 O O . ASN B 1 85 ? 11.289 -7.707 16.438 1 96.06 85 ASN B O 1
ATOM 3493 N N . ALA B 1 86 ? 9.445 -8.719 15.727 1 96.38 86 ALA B N 1
ATOM 3494 C CA . ALA B 1 86 ? 8.93 -8.859 17.078 1 96.38 86 ALA B CA 1
ATOM 3495 C C . ALA B 1 86 ? 9.734 -9.891 17.875 1 96.38 86 ALA B C 1
ATOM 3497 O O . ALA B 1 86 ? 9.945 -9.742 19.078 1 96.38 86 ALA B O 1
ATOM 3498 N N . LEU B 1 87 ? 10.211 -10.922 17.172 1 95.31 87 LEU B N 1
ATOM 3499 C CA . LEU B 1 87 ? 10.953 -12 17.812 1 95.31 87 LEU B CA 1
ATOM 3500 C C . LEU B 1 87 ? 12.406 -11.602 18.031 1 95.31 87 LEU B C 1
ATOM 3502 O O . LEU B 1 87 ? 13.062 -12.109 18.938 1 95.31 87 LEU B O 1
ATOM 3506 N N . GLY B 1 88 ? 12.984 -10.703 17.172 1 92.38 88 GLY B N 1
ATOM 3507 C CA . GLY B 1 88 ? 14.359 -10.25 17.281 1 92.38 88 GLY B CA 1
ATOM 3508 C C . GLY B 1 88 ? 15.336 -11.133 16.516 1 92.38 88 GLY B C 1
ATOM 3509 O O . GLY B 1 88 ? 16.078 -10.648 15.664 1 92.38 88 GLY B O 1
ATOM 3510 N N . ASN B 1 89 ? 15.461 -12.375 16.875 1 92.25 89 ASN B N 1
ATOM 3511 C CA . ASN B 1 89 ? 16.281 -13.367 16.188 1 92.25 89 ASN B CA 1
ATOM 3512 C C . ASN B 1 89 ? 15.617 -14.742 16.188 1 92.25 89 ASN B C 1
ATOM 3514 O O . ASN B 1 89 ? 14.68 -14.984 16.953 1 92.25 89 ASN B O 1
ATOM 3518 N N . GLY B 1 90 ? 16.078 -15.477 15.203 1 97.06 90 GLY B N 1
ATOM 3519 C CA . GLY B 1 90 ? 15.484 -16.812 15.18 1 97.06 90 GLY B CA 1
ATOM 3520 C C . GLY B 1 90 ? 15.781 -17.562 13.898 1 97.06 90 GLY B C 1
ATOM 3521 O O . GLY B 1 90 ? 16.812 -17.344 13.258 1 97.06 90 GLY B O 1
ATOM 3522 N N . ARG B 1 91 ? 15.008 -18.625 13.711 1 98.5 91 ARG B N 1
ATOM 3523 C CA . ARG B 1 91 ? 15.109 -19.516 12.555 1 98.5 91 ARG B CA 1
ATOM 3524 C C . ARG B 1 91 ? 13.773 -19.641 11.836 1 98.5 91 ARG B C 1
ATOM 3526 O O . ARG B 1 91 ? 12.727 -19.75 12.469 1 98.5 91 ARG B O 1
ATOM 3533 N N . ILE B 1 92 ? 13.852 -19.469 10.531 1 98.75 92 ILE B N 1
ATOM 3534 C CA . ILE B 1 92 ? 12.648 -19.562 9.711 1 98.75 92 ILE B CA 1
ATOM 3535 C C . ILE B 1 92 ? 12.828 -20.641 8.648 1 98.75 92 ILE B C 1
ATOM 3537 O O . ILE B 1 92 ? 13.922 -20.781 8.086 1 98.75 92 ILE B O 1
ATOM 3541 N N . ALA B 1 93 ? 11.797 -21.453 8.469 1 98.81 93 ALA B N 1
ATOM 3542 C CA . ALA B 1 93 ? 11.742 -22.422 7.379 1 98.81 93 ALA B CA 1
ATOM 3543 C C . ALA B 1 93 ? 10.672 -22.047 6.359 1 98.81 93 ALA B C 1
ATOM 3545 O O . ALA B 1 93 ? 9.508 -21.844 6.719 1 98.81 93 ALA B O 1
ATOM 3546 N N . VAL B 1 94 ? 11.039 -21.891 5.109 1 98.75 94 VAL B N 1
ATOM 3547 C CA . VAL B 1 94 ? 10.07 -21.594 4.062 1 98.75 94 VAL B CA 1
ATOM 3548 C C . VAL B 1 94 ? 10.133 -22.672 2.98 1 98.75 94 VAL B C 1
ATOM 3550 O O . VAL B 1 94 ? 11.203 -23.188 2.672 1 98.75 94 VAL B O 1
ATOM 3553 N N . SER B 1 95 ? 8.992 -22.969 2.428 1 98.75 95 SER B N 1
ATOM 3554 C CA . SER B 1 95 ? 8.953 -23.922 1.328 1 98.75 95 SER B CA 1
ATOM 3555 C C . SER B 1 95 ? 9.805 -23.453 0.156 1 98.75 95 SER B C 1
ATOM 3557 O O . SER B 1 95 ? 9.898 -22.25 -0.116 1 98.75 95 SER B O 1
ATOM 3559 N N . CYS B 1 96 ? 10.422 -24.375 -0.595 1 98 96 CYS B N 1
ATOM 3560 C CA . CYS B 1 96 ? 11.203 -24.047 -1.781 1 98 96 CYS B CA 1
ATOM 3561 C C . CYS B 1 96 ? 10.297 -23.609 -2.928 1 98 96 CYS B C 1
ATOM 3563 O O . CYS B 1 96 ? 10.773 -23.125 -3.953 1 98 96 CYS B O 1
ATOM 3565 N N . LEU B 1 97 ? 8.977 -23.656 -2.707 1 98.19 97 LEU B N 1
ATOM 3566 C CA . LEU B 1 97 ? 8 -23.391 -3.756 1 98.19 97 LEU B CA 1
ATOM 3567 C C . LEU B 1 97 ? 7.402 -22 -3.613 1 98.19 97 LEU B C 1
ATOM 3569 O O . LEU B 1 97 ? 6.559 -21.594 -4.418 1 98.19 97 LEU B O 1
ATOM 3573 N N . GLU B 1 98 ? 7.855 -21.25 -2.68 1 98.62 98 GLU B N 1
ATOM 3574 C CA . GLU B 1 98 ? 7.16 -20.031 -2.27 1 98.62 98 GLU B CA 1
ATOM 3575 C C . GLU B 1 98 ? 7.215 -18.969 -3.365 1 98.62 98 GLU B C 1
ATOM 3577 O O . GLU B 1 98 ? 8.18 -18.906 -4.125 1 98.62 98 GLU B O 1
ATOM 3582 N N . HIS B 1 99 ? 6.145 -18.203 -3.453 1 98.06 99 HIS B N 1
ATOM 3583 C CA . HIS B 1 99 ? 6.188 -16.953 -4.191 1 98.06 99 HIS B CA 1
ATOM 3584 C C . HIS B 1 99 ? 7.309 -16.047 -3.684 1 98.06 99 HIS B C 1
ATOM 3586 O O . HIS B 1 99 ? 7.633 -16.062 -2.494 1 98.06 99 HIS B O 1
ATOM 3592 N N . PRO B 1 100 ? 7.855 -15.219 -4.551 1 97.69 100 PRO B N 1
ATOM 3593 C CA . PRO B 1 100 ? 8.922 -14.312 -4.125 1 97.69 100 PRO B CA 1
ATOM 3594 C C . PRO B 1 100 ? 8.492 -13.391 -2.984 1 97.69 100 PRO B C 1
ATOM 3596 O O . PRO B 1 100 ? 9.336 -12.945 -2.197 1 97.69 100 PRO B O 1
ATOM 3599 N N . ALA B 1 101 ? 7.246 -13.07 -2.818 1 98.56 101 ALA B N 1
ATOM 3600 C CA . ALA B 1 101 ? 6.734 -12.219 -1.748 1 98.56 101 ALA B CA 1
ATOM 3601 C C . ALA B 1 101 ? 6.957 -12.859 -0.382 1 98.56 101 ALA B C 1
ATOM 3603 O O . ALA B 1 101 ? 6.852 -12.188 0.649 1 98.56 101 ALA B O 1
ATOM 3604 N N . VAL B 1 102 ? 7.25 -14.164 -0.348 1 98.81 102 VAL B N 1
ATOM 3605 C CA . VAL B 1 102 ? 7.57 -14.859 0.894 1 98.81 102 VAL B CA 1
ATOM 3606 C C . VAL B 1 102 ? 9.062 -15.18 0.933 1 98.81 102 VAL B C 1
ATOM 3608 O O . VAL B 1 102 ? 9.734 -14.898 1.929 1 98.81 102 VAL B O 1
ATOM 3611 N N . SER B 1 103 ? 9.602 -15.703 -0.159 1 98.5 103 SER B N 1
ATOM 3612 C CA . SER B 1 103 ? 10.977 -16.188 -0.161 1 98.5 103 SER B CA 1
ATOM 3613 C C . SER B 1 103 ? 11.977 -15.039 -0.011 1 98.5 103 SER B C 1
ATOM 3615 O O . SER B 1 103 ? 12.969 -15.164 0.706 1 98.5 103 SER B O 1
ATOM 3617 N N . ARG B 1 104 ? 11.711 -13.938 -0.613 1 98.38 104 ARG B N 1
ATOM 3618 C CA . ARG B 1 104 ? 12.688 -12.852 -0.641 1 98.38 104 ARG B CA 1
ATOM 3619 C C . ARG B 1 104 ? 12.75 -12.141 0.705 1 98.38 104 ARG B C 1
ATOM 3621 O O . ARG B 1 104 ? 13.836 -11.82 1.194 1 98.38 104 ARG B O 1
ATOM 3628 N N . PRO B 1 105 ? 11.594 -11.797 1.325 1 98.56 105 PRO B N 1
ATOM 3629 C CA . PRO B 1 105 ? 11.727 -11.25 2.678 1 98.56 105 PRO B CA 1
ATOM 3630 C C . PRO B 1 105 ? 12.375 -12.234 3.65 1 98.56 105 PRO B C 1
ATOM 3632 O O . PRO B 1 105 ? 13.109 -11.82 4.555 1 98.56 105 PRO B O 1
ATOM 3635 N N . ALA B 1 106 ? 12.109 -13.523 3.512 1 98.69 106 ALA B N 1
ATOM 3636 C CA . ALA B 1 106 ? 12.781 -14.516 4.344 1 98.69 106 ALA B CA 1
ATOM 3637 C C . ALA B 1 106 ? 14.297 -14.477 4.117 1 98.69 106 ALA B C 1
ATOM 3639 O O . ALA B 1 106 ? 15.07 -14.555 5.074 1 98.69 106 ALA B O 1
ATOM 3640 N N . GLU B 1 107 ? 14.695 -14.375 2.855 1 98.38 107 GLU B N 1
ATOM 3641 C CA . GLU B 1 107 ? 16.109 -14.258 2.527 1 98.38 107 GLU B CA 1
ATOM 3642 C C . GLU B 1 107 ? 16.719 -13 3.137 1 98.38 107 GLU B C 1
ATOM 3644 O O . GLU B 1 107 ? 17.859 -13.031 3.631 1 98.38 107 GLU B O 1
ATOM 3649 N N . ALA B 1 108 ? 16 -11.938 3.1 1 97.25 108 ALA B N 1
ATOM 3650 C CA . ALA B 1 108 ? 16.484 -10.664 3.631 1 97.25 108 ALA B CA 1
ATOM 3651 C C . ALA B 1 108 ? 16.719 -10.75 5.137 1 97.25 108 ALA B C 1
ATOM 3653 O O . ALA B 1 108 ? 17.609 -10.078 5.668 1 97.25 108 ALA B O 1
ATOM 3654 N N . LEU B 1 109 ? 15.969 -11.586 5.793 1 97.5 109 LEU B N 1
ATOM 3655 C CA . LEU B 1 109 ? 16.125 -11.75 7.234 1 97.5 109 LEU B CA 1
ATOM 3656 C C . LEU B 1 109 ? 17.516 -12.266 7.582 1 97.5 109 LEU B C 1
ATOM 3658 O O . LEU B 1 109 ? 18.016 -12.023 8.68 1 97.5 109 LEU B O 1
ATOM 3662 N N . ARG B 1 110 ? 18.141 -12.93 6.609 1 96.25 110 ARG B N 1
ATOM 3663 C CA . ARG B 1 110 ? 19.484 -13.438 6.852 1 96.25 110 ARG B CA 1
ATOM 3664 C C . ARG B 1 110 ? 20.453 -12.297 7.133 1 96.25 110 ARG B C 1
ATOM 3666 O O . ARG B 1 110 ? 21.391 -12.445 7.926 1 96.25 110 ARG B O 1
ATOM 3673 N N . TRP B 1 111 ? 20.203 -11.242 6.531 1 90.94 111 TRP B N 1
ATOM 3674 C CA . TRP B 1 111 ? 21.062 -10.078 6.719 1 90.94 111 TRP B CA 1
ATOM 3675 C C . TRP B 1 111 ? 20.906 -9.508 8.125 1 90.94 111 TRP B C 1
ATOM 3677 O O . TRP B 1 111 ? 21.734 -8.711 8.578 1 90.94 111 TRP B O 1
ATOM 3687 N N . HIS B 1 112 ? 19.922 -9.977 8.812 1 89.19 112 HIS B N 1
ATOM 3688 C CA . HIS B 1 112 ? 19.672 -9.508 10.172 1 89.19 112 HIS B CA 1
ATOM 3689 C C . HIS B 1 112 ? 19.922 -10.617 11.188 1 89.19 112 HIS B C 1
ATOM 3691 O O . HIS B 1 112 ? 19.391 -10.57 12.297 1 89.19 112 HIS B O 1
ATOM 3697 N N . GLY B 1 113 ? 20.562 -11.703 10.703 1 94.31 113 GLY B N 1
ATOM 3698 C CA . GLY B 1 113 ? 21.047 -12.711 11.641 1 94.31 113 GLY B CA 1
ATOM 3699 C C . GLY B 1 113 ? 20.141 -13.922 11.727 1 94.31 113 GLY B C 1
ATOM 3700 O O . GLY B 1 113 ? 20.438 -14.875 12.453 1 94.31 113 GLY B O 1
ATOM 3701 N N . TRP B 1 114 ? 19.047 -13.961 11.016 1 97.81 114 TRP B N 1
ATOM 3702 C CA . TRP B 1 114 ? 18.156 -15.117 11.023 1 97.81 114 TRP B CA 1
ATOM 3703 C C . TRP B 1 114 ? 18.75 -16.281 10.234 1 97.81 114 TRP B C 1
ATOM 3705 O O . TRP B 1 114 ? 19.469 -16.062 9.25 1 97.81 114 TRP B O 1
ATOM 3715 N N . ILE B 1 115 ? 18.438 -17.453 10.711 1 98.5 115 ILE B N 1
ATOM 3716 C CA . ILE B 1 115 ? 18.781 -18.641 9.953 1 98.5 115 ILE B CA 1
ATOM 3717 C C . ILE B 1 115 ? 17.594 -19.047 9.062 1 98.5 115 ILE B C 1
ATOM 3719 O O . ILE B 1 115 ? 16.453 -19.094 9.523 1 98.5 115 ILE B O 1
ATOM 3723 N N . LEU B 1 116 ? 17.844 -19.266 7.832 1 98.62 116 LEU B N 1
ATOM 3724 C CA . LEU B 1 116 ? 16.812 -19.625 6.867 1 98.62 116 LEU B CA 1
ATOM 3725 C C . LEU B 1 116 ? 16.984 -21.062 6.387 1 98.62 116 LEU B C 1
ATOM 3727 O O . LEU B 1 116 ? 18.062 -21.438 5.891 1 98.62 116 LEU B O 1
ATOM 3731 N N . ASP B 1 117 ? 16.016 -21.859 6.562 1 98.56 117 ASP B N 1
ATOM 3732 C CA . ASP B 1 117 ? 15.953 -23.203 5.988 1 98.56 117 ASP B CA 1
ATOM 3733 C C . ASP B 1 117 ? 14.938 -23.266 4.852 1 98.56 117 ASP B C 1
ATOM 3735 O O . ASP B 1 117 ? 13.938 -22.547 4.859 1 98.56 117 ASP B O 1
ATOM 3739 N N . ARG B 1 118 ? 15.203 -24.156 3.941 1 98.19 118 ARG B N 1
ATOM 3740 C CA . ARG B 1 118 ? 14.281 -24.422 2.836 1 98.19 118 ARG B CA 1
ATOM 3741 C C . ARG B 1 118 ? 13.68 -25.812 2.953 1 98.19 118 ARG B C 1
ATOM 3743 O O . ARG B 1 118 ? 14.406 -26.797 3.068 1 98.19 118 ARG B O 1
ATOM 3750 N N . ILE B 1 119 ? 12.391 -25.844 2.912 1 98.69 119 ILE B N 1
ATOM 3751 C CA . ILE B 1 119 ? 11.703 -27.125 2.99 1 98.69 119 ILE B CA 1
ATOM 3752 C C . ILE B 1 119 ? 11.578 -27.734 1.595 1 98.69 119 ILE B C 1
ATOM 3754 O O . ILE B 1 119 ? 10.938 -27.156 0.714 1 98.69 119 ILE B O 1
ATOM 3758 N N . ALA B 1 120 ? 12.055 -28.875 1.403 1 97.38 120 ALA B N 1
ATOM 3759 C CA . ALA B 1 120 ? 12.07 -29.516 0.092 1 97.38 120 ALA B CA 1
ATOM 3760 C C . ALA B 1 120 ? 10.68 -29.969 -0.309 1 97.38 120 ALA B C 1
ATOM 3762 O O . ALA B 1 120 ? 9.82 -30.203 0.549 1 97.38 120 ALA B O 1
ATOM 3763 N N . SER B 1 121 ? 10.445 -30 -1.512 1 97.06 121 SER B N 1
ATOM 3764 C CA . SER B 1 121 ? 9.227 -30.578 -2.066 1 97.06 121 SER B CA 1
ATOM 3765 C C . SER B 1 121 ? 9.516 -31.906 -2.775 1 97.06 121 SER B C 1
ATOM 3767 O O . SER B 1 121 ? 10.672 -32.219 -3.092 1 97.06 121 SER B O 1
ATOM 3769 N N . ASN B 1 122 ? 8.484 -32.75 -3.01 1 97.5 122 ASN B N 1
ATOM 3770 C CA . ASN B 1 122 ? 8.625 -33.938 -3.879 1 97.5 122 ASN B CA 1
ATOM 3771 C C . ASN B 1 122 ? 8.461 -33.562 -5.348 1 97.5 122 ASN B C 1
ATOM 3773 O O . ASN B 1 122 ? 8.305 -32.375 -5.68 1 97.5 122 ASN B O 1
ATOM 3777 N N . ARG B 1 123 ? 8.492 -34.5 -6.238 1 96.56 123 ARG B N 1
ATOM 3778 C CA . ARG B 1 123 ? 8.484 -34.281 -7.68 1 96.56 123 ARG B CA 1
ATOM 3779 C C . ARG B 1 123 ? 7.121 -33.781 -8.148 1 96.56 123 ARG B C 1
ATOM 3781 O O . ARG B 1 123 ? 6.984 -33.281 -9.273 1 96.56 123 ARG B O 1
ATOM 3788 N N . HIS B 1 124 ? 6.133 -33.875 -7.289 1 97.44 124 HIS B N 1
ATOM 3789 C CA . HIS B 1 124 ? 4.789 -33.406 -7.645 1 97.44 124 HIS B CA 1
ATOM 3790 C C . HIS B 1 124 ? 4.527 -32 -7.164 1 97.44 124 HIS B C 1
ATOM 3792 O O . HIS B 1 124 ? 3.436 -31.453 -7.363 1 97.44 124 HIS B O 1
ATOM 3798 N N . GLY B 1 125 ? 5.531 -31.359 -6.492 1 98.31 125 GLY B N 1
ATOM 3799 C CA . GLY B 1 125 ? 5.383 -30 -6.008 1 98.31 125 GLY B CA 1
ATOM 3800 C C . GLY B 1 125 ? 4.703 -29.922 -4.656 1 98.31 125 GLY B C 1
ATOM 3801 O O . GLY B 1 125 ? 4.051 -28.922 -4.344 1 98.31 125 GLY B O 1
ATOM 3802 N N . GLN B 1 126 ? 4.816 -30.953 -3.871 1 98.44 126 GLN B N 1
ATOM 3803 C CA . GLN B 1 126 ? 4.219 -30.984 -2.539 1 98.44 126 GLN B CA 1
ATOM 3804 C C . GLN B 1 126 ? 5.297 -31 -1.456 1 98.44 126 GLN B C 1
ATOM 3806 O O . GLN B 1 126 ? 6.277 -31.75 -1.562 1 98.44 126 GLN B O 1
ATOM 3811 N N . VAL B 1 127 ? 5.098 -30.188 -0.474 1 97.88 127 VAL B N 1
ATOM 3812 C CA . VAL B 1 127 ? 5.973 -30.203 0.693 1 97.88 127 VAL B CA 1
ATOM 3813 C C . VAL B 1 127 ? 5.684 -31.438 1.541 1 97.88 127 VAL B C 1
ATOM 3815 O O . VAL B 1 127 ? 4.543 -31.656 1.952 1 97.88 127 VAL B O 1
ATOM 3818 N N . GLU B 1 128 ? 6.676 -32.156 1.812 1 94.06 128 GLU B N 1
ATOM 3819 C CA . GLU B 1 128 ? 6.477 -33.406 2.572 1 94.06 128 GLU B CA 1
ATOM 3820 C C . GLU B 1 128 ? 6.637 -33.156 4.07 1 94.06 128 GLU B C 1
ATOM 3822 O O . GLU B 1 128 ? 7.504 -32.375 4.488 1 94.06 128 GLU B O 1
ATOM 3827 N N . LYS B 1 129 ? 5.898 -33.875 4.797 1 96 129 LYS B N 1
ATOM 3828 C CA . LYS B 1 129 ? 5.926 -33.719 6.25 1 96 129 LYS B CA 1
ATOM 3829 C C . LYS B 1 129 ? 7.297 -34.094 6.809 1 96 129 LYS B C 1
ATOM 3831 O O . LYS B 1 129 ? 7.793 -33.438 7.727 1 96 129 LYS B O 1
ATOM 3836 N N . ASN B 1 130 ? 7.891 -35.125 6.23 1 97.12 130 ASN B N 1
ATOM 3837 C CA . ASN B 1 130 ? 9.188 -35.562 6.723 1 97.12 130 ASN B CA 1
ATOM 3838 C C . ASN B 1 130 ? 10.266 -34.5 6.512 1 97.12 130 ASN B C 1
ATOM 3840 O O . ASN B 1 130 ? 11.18 -34.375 7.324 1 97.12 130 ASN B O 1
ATOM 3844 N N . ALA B 1 131 ? 10.195 -33.812 5.422 1 97.88 131 ALA B N 1
ATOM 3845 C CA . ALA B 1 131 ? 11.148 -32.75 5.152 1 97.88 131 ALA B CA 1
ATOM 3846 C C . ALA B 1 131 ? 11.039 -31.641 6.207 1 97.88 131 ALA B C 1
ATOM 3848 O O . ALA B 1 131 ? 12.055 -31.141 6.691 1 97.88 131 ALA B O 1
ATOM 3849 N N . LEU B 1 132 ? 9.797 -31.281 6.527 1 98.31 132 LEU B N 1
ATOM 3850 C CA . LEU B 1 132 ? 9.594 -30.266 7.559 1 98.31 132 LEU B CA 1
ATOM 3851 C C . LEU B 1 132 ? 10.016 -30.781 8.93 1 98.31 132 LEU B C 1
ATOM 3853 O O . LEU B 1 132 ? 10.641 -30.062 9.711 1 98.31 132 LEU B O 1
ATOM 3857 N N . GLU B 1 133 ? 9.688 -32 9.188 1 97.75 133 GLU B N 1
ATOM 3858 C CA . GLU B 1 133 ? 10.023 -32.594 10.477 1 97.75 133 GLU B CA 1
ATOM 3859 C C . GLU B 1 133 ? 11.531 -32.594 10.711 1 97.75 133 GLU B C 1
ATOM 3861 O O . GLU B 1 133 ? 11.992 -32.312 11.828 1 97.75 133 GLU B O 1
ATOM 3866 N N . ALA B 1 134 ? 12.25 -32.938 9.695 1 98.12 134 ALA B N 1
ATOM 3867 C CA . ALA B 1 134 ? 13.711 -32.938 9.797 1 98.12 134 ALA B CA 1
ATOM 3868 C C . ALA B 1 134 ? 14.234 -31.547 10.195 1 98.12 134 ALA B C 1
ATOM 3870 O O . ALA B 1 134 ? 15.156 -31.438 11.008 1 98.12 134 ALA B O 1
ATOM 3871 N N . ILE B 1 135 ? 13.672 -30.484 9.664 1 98.25 135 ILE B N 1
ATOM 3872 C CA . ILE B 1 135 ? 14.086 -29.125 9.961 1 98.25 135 ILE B CA 1
ATOM 3873 C C . ILE B 1 135 ? 13.688 -28.766 11.391 1 98.25 135 ILE B C 1
ATOM 3875 O O . ILE B 1 135 ? 14.453 -28.109 12.109 1 98.25 135 ILE B O 1
ATOM 3879 N N . LEU B 1 136 ? 12.562 -29.25 11.812 1 98.19 136 LEU B N 1
ATOM 3880 C CA . LEU B 1 136 ? 11.992 -28.891 13.109 1 98.19 136 LEU B CA 1
ATOM 3881 C C . LEU B 1 136 ? 12.734 -29.594 14.242 1 98.19 136 LEU B C 1
ATOM 3883 O O . LEU B 1 136 ? 12.492 -29.297 15.414 1 98.19 136 LEU B O 1
ATOM 3887 N N . GLN B 1 137 ? 13.672 -30.5 13.852 1 96.88 137 GLN B N 1
ATOM 3888 C CA . GLN B 1 137 ? 14.555 -31.062 14.867 1 96.88 137 GLN B CA 1
ATOM 3889 C C . GLN B 1 137 ? 15.414 -29.969 15.508 1 96.88 137 GLN B C 1
ATOM 3891 O O . GLN B 1 137 ? 15.859 -30.109 16.641 1 96.88 137 GLN B O 1
ATOM 3896 N N . ASN B 1 138 ? 15.617 -28.969 14.727 1 96.75 138 ASN B N 1
ATOM 3897 C CA . ASN B 1 138 ? 16.203 -27.75 15.258 1 96.75 138 ASN B CA 1
ATOM 3898 C C . ASN B 1 138 ? 15.133 -26.75 15.688 1 96.75 138 ASN B C 1
ATOM 3900 O O . ASN B 1 138 ? 14.07 -26.688 15.07 1 96.75 138 ASN B O 1
ATOM 3904 N N . LYS B 1 139 ? 15.445 -26.094 16.719 1 96.75 139 LYS B N 1
ATOM 3905 C CA . LYS B 1 139 ? 14.492 -25.078 17.125 1 96.75 139 LYS B CA 1
ATOM 3906 C C . LYS B 1 139 ? 14.188 -24.109 15.984 1 96.75 139 LYS B C 1
ATOM 3908 O O . LYS B 1 139 ? 15.102 -23.469 15.445 1 96.75 139 LYS B O 1
ATOM 3913 N N . THR B 1 140 ? 13.016 -24.062 15.531 1 98.31 140 THR B N 1
ATOM 3914 C CA . THR B 1 140 ? 12.516 -23.219 14.461 1 98.31 140 THR B CA 1
ATOM 3915 C C . THR B 1 140 ? 11.398 -22.312 14.969 1 98.31 140 THR B C 1
ATOM 3917 O O . THR B 1 140 ? 10.469 -22.766 15.633 1 98.31 140 THR B O 1
ATOM 3920 N N . ASP B 1 141 ? 11.484 -21.047 14.664 1 98.12 141 ASP B N 1
ATOM 3921 C CA . ASP B 1 141 ? 10.555 -20.078 15.242 1 98.12 141 ASP B CA 1
ATOM 3922 C C . ASP B 1 141 ? 9.352 -19.859 14.328 1 98.12 141 ASP B C 1
ATOM 3924 O O . ASP B 1 141 ? 8.258 -19.547 14.797 1 98.12 141 ASP B O 1
ATOM 3928 N N . MET B 1 142 ? 9.555 -19.984 13.023 1 98.12 142 MET B N 1
ATOM 3929 C CA . MET B 1 142 ? 8.492 -19.719 12.062 1 98.12 142 MET B CA 1
ATOM 3930 C C . MET B 1 142 ? 8.602 -20.641 10.852 1 98.12 142 MET B C 1
ATOM 3932 O O . MET B 1 142 ? 9.711 -20.953 10.406 1 98.12 142 MET B O 1
ATOM 3936 N N . VAL B 1 143 ? 7.516 -21.031 10.328 1 98.75 143 VAL B N 1
ATOM 3937 C CA . VAL B 1 143 ? 7.395 -21.812 9.109 1 98.75 143 VAL B CA 1
ATOM 3938 C C . VAL B 1 143 ? 6.41 -21.156 8.148 1 98.75 143 VAL B C 1
ATOM 3940 O O . VAL B 1 143 ? 5.387 -20.609 8.578 1 98.75 143 VAL B O 1
ATOM 3943 N N . SER B 1 144 ? 6.75 -21.109 6.887 1 98.88 144 SER B N 1
ATOM 3944 C CA . SER B 1 144 ? 5.812 -20.625 5.879 1 98.88 144 SER B CA 1
ATOM 3945 C C . SER B 1 144 ? 5.707 -21.594 4.711 1 98.88 144 SER B C 1
ATOM 3947 O O . SER B 1 144 ? 6.719 -21.969 4.113 1 98.88 144 SER B O 1
ATOM 3949 N N . VAL B 1 145 ? 4.523 -22.047 4.41 1 98.88 145 VAL B N 1
ATOM 3950 C CA . VAL B 1 145 ? 4.195 -22.875 3.254 1 98.88 145 VAL B CA 1
ATOM 3951 C C . VAL B 1 145 ? 2.936 -22.344 2.578 1 98.88 145 VAL B C 1
ATOM 3953 O O . VAL B 1 145 ? 1.882 -22.234 3.211 1 98.88 145 VAL B O 1
ATOM 3956 N N . MET B 1 146 ? 3.086 -21.953 1.315 1 98.88 146 MET B N 1
ATOM 3957 C CA . MET B 1 146 ? 1.93 -21.422 0.602 1 98.88 146 MET B CA 1
ATOM 3958 C C . MET B 1 146 ? 0.841 -22.484 0.461 1 98.88 146 MET B C 1
ATOM 3960 O O . MET B 1 146 ? 1.139 -23.672 0.328 1 98.88 146 MET B O 1
ATOM 3964 N N . LEU B 1 147 ? -0.402 -22.062 0.43 1 98.88 147 LEU B N 1
ATOM 3965 C CA . LEU B 1 147 ? -1.535 -22.984 0.402 1 98.88 147 LEU B CA 1
ATOM 3966 C C . LEU B 1 147 ? -1.694 -23.609 -0.98 1 98.88 147 LEU B C 1
ATOM 3968 O O . LEU B 1 147 ? -1.977 -24.797 -1.098 1 98.88 147 LEU B O 1
ATOM 3972 N N . ALA B 1 148 ? -1.522 -22.797 -1.971 1 98.81 148 ALA B N 1
ATOM 3973 C CA . ALA B 1 148 ? -1.557 -23.234 -3.363 1 98.81 148 ALA B CA 1
ATOM 3974 C C . ALA B 1 148 ? -0.506 -22.5 -4.195 1 98.81 148 ALA B C 1
ATOM 3976 O O . ALA B 1 148 ? -0.299 -21.297 -4.027 1 98.81 148 ALA B O 1
ATOM 3977 N N . ASN B 1 149 ? 0.149 -23.25 -5.008 1 98.69 149 ASN B N 1
ATOM 3978 C CA . ASN B 1 149 ? 1.23 -22.656 -5.797 1 98.69 149 ASN B CA 1
ATOM 3979 C C . ASN B 1 149 ? 0.695 -21.859 -6.98 1 98.69 149 ASN B C 1
ATOM 3981 O O . ASN B 1 149 ? -0.205 -22.328 -7.688 1 98.69 149 ASN B O 1
ATOM 3985 N N . ASN B 1 150 ? 1.246 -20.688 -7.207 1 98 150 ASN B N 1
ATOM 3986 C CA . ASN B 1 150 ? 0.751 -19.766 -8.227 1 98 150 ASN B CA 1
ATOM 3987 C C . ASN B 1 150 ? 1.165 -20.219 -9.633 1 98 150 ASN B C 1
ATOM 3989 O O . ASN B 1 150 ? 0.613 -19.734 -10.625 1 98 150 ASN B O 1
ATOM 3993 N N . GLU B 1 151 ? 2.061 -21.125 -9.789 1 97.81 151 GLU B N 1
ATOM 3994 C CA . GLU B 1 151 ? 2.518 -21.594 -11.102 1 97.81 151 GLU B CA 1
ATOM 3995 C C . GLU B 1 151 ? 1.852 -22.906 -11.484 1 97.81 151 GLU B C 1
ATOM 3997 O O . GLU B 1 151 ? 1.237 -23.016 -12.547 1 97.81 151 GLU B O 1
ATOM 4002 N N . THR B 1 152 ? 1.846 -23.844 -10.523 1 98.31 152 THR B N 1
ATOM 4003 C CA . THR B 1 152 ? 1.412 -25.203 -10.844 1 98.31 152 THR B CA 1
ATOM 4004 C C . THR B 1 152 ? -0.024 -25.438 -10.383 1 98.31 152 THR B C 1
ATOM 4006 O O . THR B 1 152 ? -0.682 -26.375 -10.836 1 98.31 152 THR B O 1
ATOM 4009 N N . GLY B 1 153 ? -0.455 -24.656 -9.461 1 98.62 153 GLY B N 1
ATOM 4010 C CA . GLY B 1 153 ? -1.763 -24.859 -8.859 1 98.62 153 GLY B CA 1
ATOM 4011 C C . GLY B 1 153 ? -1.753 -25.922 -7.773 1 98.62 153 GLY B C 1
ATOM 4012 O O . GLY B 1 153 ? -2.773 -26.172 -7.125 1 98.62 153 GLY B O 1
ATOM 4013 N N . VAL B 1 154 ? -0.64 -26.531 -7.512 1 98.81 154 VAL B N 1
ATOM 4014 C CA . VAL B 1 154 ? -0.569 -27.641 -6.551 1 98.81 154 VAL B CA 1
ATOM 4015 C C . VAL B 1 154 ? -0.96 -27.141 -5.164 1 98.81 154 VAL B C 1
ATOM 4017 O O . VAL B 1 154 ? -0.503 -26.078 -4.727 1 98.81 154 VAL B O 1
ATOM 4020 N N . ILE B 1 155 ? -1.826 -27.844 -4.516 1 98.75 155 ILE B N 1
ATOM 4021 C CA . ILE B 1 155 ? -2.32 -27.531 -3.18 1 98.75 155 ILE B CA 1
ATOM 4022 C C . ILE B 1 155 ? -1.463 -28.234 -2.129 1 98.75 155 ILE B C 1
ATOM 4024 O O . ILE B 1 155 ? -1.123 -29.406 -2.277 1 98.75 155 ILE B O 1
ATOM 4028 N N . GLN B 1 156 ? -1.051 -27.531 -1.108 1 98.75 156 GLN B N 1
ATOM 4029 C CA . GLN B 1 156 ? -0.233 -28.078 -0.031 1 98.75 156 GLN B CA 1
ATOM 4030 C C . GLN B 1 156 ? -1.096 -28.5 1.157 1 98.75 156 GLN B C 1
ATOM 4032 O O . GLN B 1 156 ? -2.152 -27.906 1.399 1 98.75 156 GLN B O 1
ATOM 4037 N N . ASP B 1 157 ? -0.674 -29.484 1.891 1 98.12 157 ASP B N 1
ATOM 4038 C CA . ASP B 1 157 ? -1.348 -29.906 3.115 1 98.12 157 ASP B CA 1
ATOM 4039 C C . ASP B 1 157 ? -0.977 -29 4.285 1 98.12 157 ASP B C 1
ATOM 4041 O O . ASP B 1 157 ? -0.392 -29.469 5.27 1 98.12 157 ASP B O 1
ATOM 4045 N N . VAL B 1 158 ? -1.423 -27.781 4.219 1 98.56 158 VAL B N 1
ATOM 4046 C CA . VAL B 1 158 ? -1.05 -26.766 5.184 1 98.56 158 VAL B CA 1
ATOM 4047 C C . VAL B 1 158 ? -1.587 -27.125 6.562 1 98.56 158 VAL B C 1
ATOM 4049 O O . VAL B 1 158 ? -0.935 -26.875 7.578 1 98.56 158 VAL B O 1
ATOM 4052 N N . ALA B 1 159 ? -2.787 -27.719 6.613 1 98.06 159 ALA B N 1
ATOM 4053 C CA . ALA B 1 159 ? -3.336 -28.125 7.902 1 98.06 159 ALA B CA 1
ATOM 4054 C C . ALA B 1 159 ? -2.42 -29.125 8.594 1 98.06 159 ALA B C 1
ATOM 4056 O O . ALA B 1 159 ? -2.092 -28.969 9.773 1 98.06 159 ALA B O 1
ATOM 4057 N N . GLY B 1 160 ? -2.029 -30.172 7.859 1 97.81 160 GLY B N 1
ATOM 4058 C CA . GLY B 1 160 ? -1.136 -31.172 8.414 1 97.81 160 GLY B CA 1
ATOM 4059 C C . GLY B 1 160 ? 0.23 -30.625 8.781 1 97.81 160 GLY B C 1
ATOM 4060 O O . GLY B 1 160 ? 0.772 -30.938 9.844 1 97.81 160 GLY B O 1
ATOM 4061 N N . LEU B 1 161 ? 0.792 -29.781 7.914 1 98.12 161 LEU B N 1
ATOM 4062 C CA . LEU B 1 161 ? 2.088 -29.172 8.172 1 98.12 161 LEU B CA 1
ATOM 4063 C C . LEU B 1 161 ? 2.016 -28.219 9.359 1 98.12 161 LEU B C 1
ATOM 4065 O O . LEU B 1 161 ? 2.963 -28.125 10.148 1 98.12 161 LEU B O 1
ATOM 4069 N N . GLY B 1 162 ? 0.905 -27.484 9.422 1 96.75 162 GLY B N 1
ATOM 4070 C CA . GLY B 1 162 ? 0.685 -26.594 10.555 1 96.75 162 GLY B CA 1
ATOM 4071 C C . GLY B 1 162 ? 0.649 -27.312 11.883 1 96.75 162 GLY B C 1
ATOM 4072 O O . GLY B 1 162 ? 1.183 -26.812 12.883 1 96.75 162 GLY B O 1
ATOM 4073 N N . GLU B 1 163 ? -0.004 -28.484 11.945 1 96.88 163 GLU B N 1
ATOM 4074 C CA . GLU B 1 163 ? -0.024 -29.297 13.156 1 96.88 163 GLU B CA 1
ATOM 4075 C C . GLU B 1 163 ? 1.388 -29.672 13.586 1 96.88 163 GLU B C 1
ATOM 4077 O O . GLU B 1 163 ? 1.715 -29.641 14.773 1 96.88 163 GLU B O 1
ATOM 4082 N N . LEU B 1 164 ? 2.137 -30.078 12.609 1 97 164 LEU B N 1
ATOM 4083 C CA . LEU B 1 164 ? 3.525 -30.438 12.883 1 97 164 LEU B CA 1
ATOM 4084 C C . LEU B 1 164 ? 4.305 -29.25 13.422 1 97 164 LEU B C 1
ATOM 4086 O O . LEU B 1 164 ? 5.062 -29.375 14.383 1 97 164 LEU B O 1
ATOM 4090 N N . ALA B 1 165 ? 4.199 -28.062 12.812 1 96.94 165 ALA B N 1
ATOM 4091 C CA . ALA B 1 165 ? 4.875 -26.844 13.258 1 96.94 165 ALA B CA 1
ATOM 4092 C C . ALA B 1 165 ? 4.484 -26.5 14.688 1 96.94 165 ALA B C 1
ATOM 4094 O O . ALA B 1 165 ? 5.34 -26.172 15.516 1 96.94 165 ALA B O 1
ATOM 4095 N N . ARG B 1 166 ? 3.238 -26.609 14.969 1 94.5 166 ARG B N 1
ATOM 4096 C CA . ARG B 1 166 ? 2.721 -26.266 16.297 1 94.5 166 ARG B CA 1
ATOM 4097 C C . ARG B 1 166 ? 3.287 -27.203 17.359 1 94.5 166 ARG B C 1
ATOM 4099 O O . ARG B 1 166 ? 3.588 -26.781 18.469 1 94.5 166 ARG B O 1
ATOM 4106 N N . LYS B 1 167 ? 3.328 -28.453 17.016 1 96.25 167 LYS B N 1
ATOM 4107 C CA . LYS B 1 167 ? 3.906 -29.422 17.938 1 96.25 167 LYS B CA 1
ATOM 4108 C C . LYS B 1 167 ? 5.32 -29.016 18.359 1 96.25 167 LYS B C 1
ATOM 4110 O O . LYS B 1 167 ? 5.758 -29.328 19.469 1 96.25 167 LYS B O 1
ATOM 4115 N N . HIS B 1 168 ? 5.98 -28.375 17.516 1 97.31 168 HIS B N 1
ATOM 4116 C CA . HIS B 1 168 ? 7.352 -27.953 17.781 1 97.31 168 HIS B CA 1
ATOM 4117 C C . HIS B 1 168 ? 7.398 -26.484 18.188 1 97.31 168 HIS B C 1
ATOM 4119 O O . HIS B 1 168 ? 8.461 -25.859 18.156 1 97.31 168 HIS B O 1
ATOM 4125 N N . LYS B 1 169 ? 6.191 -25.797 18.391 1 96.31 169 LYS B N 1
ATOM 4126 C CA . LYS B 1 169 ? 6.035 -24.453 18.922 1 96.31 169 LYS B CA 1
ATOM 4127 C C . LYS B 1 169 ? 6.52 -23.406 17.906 1 96.31 169 LYS B C 1
ATOM 4129 O O . LYS B 1 169 ? 7.066 -22.375 18.297 1 96.31 169 LYS B O 1
ATOM 4134 N N . ALA B 1 170 ? 6.484 -23.75 16.625 1 97.62 170 ALA B N 1
ATOM 4135 C CA . ALA B 1 170 ? 6.801 -22.797 15.562 1 97.62 170 ALA B CA 1
ATOM 4136 C C . ALA B 1 170 ? 5.539 -22.094 15.062 1 97.62 170 ALA B C 1
ATOM 4138 O O . ALA B 1 170 ? 4.484 -22.719 14.93 1 97.62 170 ALA B O 1
ATOM 4139 N N . TYR B 1 171 ? 5.59 -20.797 14.82 1 98 171 TYR B N 1
ATOM 4140 C CA . TYR B 1 171 ? 4.496 -20.094 14.156 1 98 171 TYR B CA 1
ATOM 4141 C C . TYR B 1 171 ? 4.332 -20.578 12.719 1 98 171 TYR B C 1
ATOM 4143 O O . TYR B 1 171 ? 5.316 -20.844 12.031 1 98 171 TYR B O 1
ATOM 4151 N N . MET B 1 172 ? 3.129 -20.719 12.25 1 98.5 172 MET B N 1
ATOM 4152 C CA . MET B 1 172 ? 2.834 -21.172 10.898 1 98.5 172 MET B CA 1
ATOM 4153 C C . MET B 1 172 ? 2.148 -20.078 10.094 1 98.5 172 MET B C 1
ATOM 4155 O O . MET B 1 172 ? 1.075 -19.594 10.469 1 98.5 172 MET B O 1
ATOM 4159 N N . HIS B 1 173 ? 2.787 -19.641 9.016 1 98.88 173 HIS B N 1
ATOM 4160 C CA . HIS B 1 173 ? 2.209 -18.734 8.031 1 98.88 173 HIS B CA 1
ATOM 4161 C C . HIS B 1 173 ? 1.85 -19.469 6.746 1 98.88 173 HIS B C 1
ATOM 4163 O O . HIS B 1 173 ? 2.549 -20.406 6.344 1 98.88 173 HIS B O 1
ATOM 4169 N N . THR B 1 174 ? 0.763 -19.031 6.113 1 98.94 174 THR B N 1
ATOM 4170 C CA . THR B 1 174 ? 0.482 -19.547 4.777 1 98.94 174 THR B CA 1
ATOM 4171 C C . THR B 1 174 ? 0.067 -18.406 3.842 1 98.94 174 THR B C 1
ATOM 4173 O O . THR B 1 174 ? -0.711 -17.531 4.223 1 98.94 174 THR B O 1
ATOM 4176 N N . ASP B 1 175 ? 0.674 -18.359 2.721 1 98.94 175 ASP B N 1
ATOM 4177 C CA . ASP B 1 175 ? 0.215 -17.531 1.615 1 98.94 175 ASP B CA 1
ATOM 4178 C C . ASP B 1 175 ? -0.983 -18.156 0.909 1 98.94 175 ASP B C 1
ATOM 4180 O O . ASP B 1 175 ? -0.833 -19.141 0.176 1 98.94 175 ASP B O 1
ATOM 4184 N N . ALA B 1 176 ? -2.146 -17.578 1.076 1 98.88 176 ALA B N 1
ATOM 4185 C CA . ALA B 1 176 ? -3.369 -18.141 0.506 1 98.88 176 ALA B CA 1
ATOM 4186 C C . ALA B 1 176 ? -3.885 -17.281 -0.641 1 98.88 176 ALA B C 1
ATOM 4188 O O . ALA B 1 176 ? -5.07 -17.328 -0.979 1 98.88 176 ALA B O 1
ATOM 4189 N N . VAL B 1 177 ? -3.094 -16.484 -1.238 1 98.75 177 VAL B N 1
ATOM 4190 C CA . VAL B 1 177 ? -3.434 -15.508 -2.264 1 98.75 177 VAL B CA 1
ATOM 4191 C C . VAL B 1 177 ? -4.105 -16.203 -3.443 1 98.75 177 VAL B C 1
ATOM 4193 O O . VAL B 1 177 ? -5.141 -15.75 -3.938 1 98.75 177 VAL B O 1
ATOM 4196 N N . GLN B 1 178 ? -3.572 -17.344 -3.857 1 98.44 178 GLN B N 1
ATOM 4197 C CA . GLN B 1 178 ? -4.117 -18.016 -5.027 1 98.44 178 GLN B CA 1
ATOM 4198 C C . GLN B 1 178 ? -5.258 -18.953 -4.633 1 98.44 178 GLN B C 1
ATOM 4200 O O . GLN B 1 178 ? -6.031 -19.391 -5.488 1 98.44 178 GLN B O 1
ATOM 4205 N N . ALA B 1 179 ? -5.34 -19.328 -3.383 1 98.38 179 ALA B N 1
ATOM 4206 C CA . ALA B 1 179 ? -6.309 -20.312 -2.912 1 98.38 179 ALA B CA 1
ATOM 4207 C C . ALA B 1 179 ? -7.695 -19.688 -2.758 1 98.38 179 ALA B C 1
ATOM 4209 O O . ALA B 1 179 ? -8.703 -20.297 -3.127 1 98.38 179 ALA B O 1
ATOM 4210 N N . LEU B 1 180 ? -7.738 -18.469 -2.223 1 97.81 180 LEU B N 1
ATOM 4211 C CA . LEU B 1 180 ? -9.008 -17.812 -1.964 1 97.81 180 LEU B CA 1
ATOM 4212 C C . LEU B 1 180 ? -9.844 -17.719 -3.238 1 97.81 180 LEU B C 1
ATOM 4214 O O . LEU B 1 180 ? -9.336 -17.297 -4.285 1 97.81 180 LEU B O 1
ATOM 4218 N N . GLY B 1 181 ? -11.062 -18.094 -3.168 1 95.94 181 GLY B N 1
ATOM 4219 C CA . GLY B 1 181 ? -11.969 -18.031 -4.301 1 95.94 181 GLY B CA 1
ATOM 4220 C C . GLY B 1 181 ? -11.898 -19.234 -5.207 1 95.94 181 GLY B C 1
ATOM 4221 O O . GLY B 1 181 ? -12.773 -19.453 -6.047 1 95.94 181 GLY B O 1
ATOM 4222 N N . LYS B 1 182 ? -10.875 -20.109 -5.035 1 96.94 182 LYS B N 1
ATOM 4223 C CA . LYS B 1 182 ? -10.68 -21.234 -5.945 1 96.94 182 LYS B CA 1
ATOM 4224 C C . LYS B 1 182 ? -10.766 -22.562 -5.199 1 96.94 182 LYS B C 1
ATOM 4226 O O . LYS B 1 182 ? -10.891 -23.625 -5.82 1 96.94 182 LYS B O 1
ATOM 4231 N N . MET B 1 183 ? -10.648 -22.5 -3.939 1 96.62 183 MET B N 1
ATOM 4232 C CA . MET B 1 183 ? -10.875 -23.625 -3.035 1 96.62 183 MET B CA 1
ATOM 4233 C C . MET B 1 183 ? -11.398 -23.156 -1.688 1 96.62 183 MET B C 1
ATOM 4235 O O . MET B 1 183 ? -11.445 -21.938 -1.428 1 96.62 183 MET B O 1
ATOM 4239 N N . ASP B 1 184 ? -11.82 -24.094 -0.871 1 94.75 184 ASP B N 1
ATOM 4240 C CA . ASP B 1 184 ? -12.227 -23.734 0.481 1 94.75 184 ASP B CA 1
ATOM 4241 C C . ASP B 1 184 ? -11.023 -23.281 1.312 1 94.75 184 ASP B C 1
ATOM 4243 O O . ASP B 1 184 ? -10 -23.984 1.356 1 94.75 184 ASP B O 1
ATOM 4247 N N . VAL B 1 185 ? -11.102 -22.156 1.833 1 97.44 185 VAL B N 1
ATOM 4248 C CA . VAL B 1 185 ? -10.086 -21.594 2.717 1 97.44 185 VAL B CA 1
ATOM 4249 C C . VAL B 1 185 ? -10.711 -21.234 4.062 1 97.44 185 VAL B C 1
ATOM 4251 O O . VAL B 1 185 ? -11.625 -20.406 4.121 1 97.44 185 VAL B O 1
ATOM 4254 N N . ASP B 1 186 ? -10.281 -21.875 5.07 1 97.94 186 ASP B N 1
ATOM 4255 C CA . ASP B 1 186 ? -10.797 -21.625 6.41 1 97.94 186 ASP B CA 1
ATOM 4256 C C . ASP B 1 186 ? -9.656 -21.484 7.422 1 97.94 186 ASP B C 1
ATOM 4258 O O . ASP B 1 186 ? -8.922 -22.438 7.664 1 97.94 186 ASP B O 1
ATOM 4262 N N . PHE B 1 187 ? -9.531 -20.312 7.969 1 98.12 187 PHE B N 1
ATOM 4263 C CA . PHE B 1 187 ? -8.422 -19.969 8.859 1 98.12 187 PHE B CA 1
ATOM 4264 C C . PHE B 1 187 ? -8.391 -20.906 10.062 1 98.12 187 PHE B C 1
ATOM 4266 O O . PHE B 1 187 ? -7.328 -21.375 10.461 1 98.12 187 PHE B O 1
ATOM 4273 N N . ALA B 1 188 ? -9.508 -21.188 10.617 1 93.06 188 ALA B N 1
ATOM 4274 C CA . ALA B 1 188 ? -9.594 -22.031 11.805 1 93.06 188 ALA B CA 1
ATOM 4275 C C . ALA B 1 188 ? -9.227 -23.469 11.469 1 93.06 188 ALA B C 1
ATOM 4277 O O . ALA B 1 188 ? -8.477 -24.109 12.219 1 93.06 188 ALA B O 1
ATOM 4278 N N . SER B 1 189 ? -9.75 -23.953 10.328 1 95.06 189 SER B N 1
ATOM 4279 C CA . SER B 1 189 ? -9.492 -25.328 9.938 1 95.06 189 SER B CA 1
ATOM 4280 C C . SER B 1 189 ? -8.023 -25.531 9.57 1 95.06 189 SER B C 1
ATOM 4282 O O . SER B 1 189 ? -7.465 -26.609 9.797 1 95.06 189 SER B O 1
ATOM 4284 N N . LEU B 1 190 ? -7.445 -24.531 8.914 1 97 190 LEU B N 1
ATOM 4285 C CA . LEU B 1 190 ? -6.035 -24.625 8.555 1 97 190 LEU B CA 1
ATOM 4286 C C . LEU B 1 190 ? -5.156 -24.531 9.797 1 97 190 LEU B C 1
ATOM 4288 O O . LEU B 1 190 ? -4.02 -25.016 9.797 1 97 190 LEU B O 1
ATOM 4292 N N . ASN B 1 191 ? -5.723 -23.859 10.836 1 93.31 191 ASN B N 1
ATOM 4293 C CA . ASN B 1 191 ? -5.094 -23.719 12.148 1 93.31 191 ASN B CA 1
ATOM 4294 C C . ASN B 1 191 ? -3.703 -23.109 12.039 1 93.31 191 ASN B C 1
ATOM 4296 O O . ASN B 1 191 ? -2.756 -23.594 12.664 1 93.31 191 ASN B O 1
ATOM 4300 N N . VAL B 1 192 ? -3.48 -22.188 11.133 1 97.88 192 VAL B N 1
ATOM 4301 C CA . VAL B 1 192 ? -2.236 -21.438 10.977 1 97.88 192 VAL B CA 1
ATOM 4302 C C . VAL B 1 192 ? -2.268 -20.188 11.859 1 97.88 192 VAL B C 1
ATOM 4304 O O . VAL B 1 192 ? -3.316 -19.828 12.398 1 97.88 192 VAL B O 1
ATOM 4307 N N . HIS B 1 193 ? -1.142 -19.609 12.078 1 98.38 193 HIS B N 1
ATOM 4308 C CA . HIS B 1 193 ? -1.025 -18.406 12.906 1 98.38 193 HIS B CA 1
ATOM 4309 C C . HIS B 1 193 ? -1.236 -17.141 12.078 1 98.38 193 HIS B C 1
ATOM 4311 O O . HIS B 1 193 ? -1.611 -16.109 12.617 1 98.38 193 HIS B O 1
ATOM 4317 N N . ALA B 1 194 ? -0.935 -17.234 10.805 1 98.75 194 ALA B N 1
ATOM 4318 C CA . ALA B 1 194 ? -1.07 -16.109 9.883 1 98.75 194 ALA B CA 1
ATOM 4319 C C . ALA B 1 194 ? -1.422 -16.578 8.477 1 98.75 194 ALA B C 1
ATOM 4321 O O . ALA B 1 194 ? -0.984 -17.656 8.055 1 98.75 194 ALA B O 1
ATOM 4322 N N . MET B 1 195 ? -2.229 -15.773 7.797 1 98.94 195 MET B N 1
ATOM 4323 C CA . MET B 1 195 ? -2.641 -16.078 6.43 1 98.94 195 MET B CA 1
ATOM 4324 C C . MET B 1 195 ? -2.711 -14.805 5.59 1 98.94 195 MET B C 1
ATOM 4326 O O . MET B 1 195 ? -3.342 -13.828 5.988 1 98.94 195 MET B O 1
ATOM 4330 N N . SER B 1 196 ? -2.08 -14.805 4.461 1 98.94 196 SER B N 1
ATOM 4331 C CA . SER B 1 196 ? -2.07 -13.641 3.57 1 98.94 196 SER B CA 1
ATOM 4332 C C . SER B 1 196 ? -3.082 -13.805 2.441 1 98.94 196 SER B C 1
ATOM 4334 O O . SER B 1 196 ? -3.234 -14.898 1.889 1 98.94 196 SER B O 1
ATOM 4336 N N . LEU B 1 197 ? -3.787 -12.742 2.094 1 98.88 197 LEU B N 1
ATOM 4337 C CA . LEU B 1 197 ? -4.816 -12.703 1.062 1 98.88 197 LEU B CA 1
ATOM 4338 C C . LEU B 1 197 ? -4.594 -11.531 0.11 1 98.88 197 LEU B C 1
ATOM 4340 O O . LEU B 1 197 ? -3.914 -10.562 0.46 1 98.88 197 LEU B O 1
ATOM 4344 N N . SER B 1 198 ? -5.156 -11.617 -1.061 1 98.69 198 SER B N 1
ATOM 4345 C CA . SER B 1 198 ? -5.09 -10.539 -2.043 1 98.69 198 SER B CA 1
ATOM 4346 C C . SER B 1 198 ? -6.418 -10.375 -2.773 1 98.69 198 SER B C 1
ATOM 4348 O O . SER B 1 198 ? -7.074 -11.359 -3.113 1 98.69 198 SER B O 1
ATOM 4350 N N . SER B 1 199 ? -6.781 -9.172 -3.068 1 98.69 199 SER B N 1
ATOM 4351 C CA . SER B 1 199 ? -8.07 -8.828 -3.662 1 98.69 199 SER B CA 1
ATOM 4352 C C . SER B 1 199 ? -8.078 -9.102 -5.164 1 98.69 199 SER B C 1
ATOM 4354 O O . SER B 1 199 ? -9.031 -9.68 -5.688 1 98.69 199 SER B O 1
ATOM 4356 N N . HIS B 1 200 ? -7.004 -8.805 -5.879 1 97.56 200 HIS B N 1
ATOM 4357 C CA . HIS B 1 200 ? -7.047 -8.727 -7.336 1 97.56 200 HIS B CA 1
ATOM 4358 C C . HIS B 1 200 ? -6.875 -10.102 -7.965 1 97.56 200 HIS B C 1
ATOM 4360 O O . HIS B 1 200 ? -6.738 -10.219 -9.188 1 97.56 200 HIS B O 1
ATOM 4366 N N . LYS B 1 201 ? -6.887 -11.156 -7.148 1 97.38 201 LYS B N 1
ATOM 4367 C CA . LYS B 1 201 ? -6.863 -12.523 -7.676 1 97.38 201 LYS B CA 1
ATOM 4368 C C . LYS B 1 201 ? -8.266 -13.133 -7.668 1 97.38 201 LYS B C 1
ATOM 4370 O O . LYS B 1 201 ? -8.461 -14.25 -8.164 1 97.38 201 LYS B O 1
ATOM 4375 N N . ILE B 1 202 ? -9.211 -12.398 -7.137 1 97.69 202 ILE B N 1
ATOM 4376 C CA . ILE B 1 202 ? -10.578 -12.891 -7.051 1 97.69 202 ILE B CA 1
ATOM 4377 C C . ILE B 1 202 ? -11.539 -11.852 -7.625 1 97.69 202 ILE B C 1
ATOM 4379 O O . ILE B 1 202 ? -12.602 -11.602 -7.055 1 97.69 202 ILE B O 1
ATOM 4383 N N . ASN B 1 203 ? -11.117 -11.164 -8.672 1 97.5 203 ASN B N 1
ATOM 4384 C CA . ASN B 1 203 ? -11.906 -10.172 -9.398 1 97.5 203 ASN B CA 1
ATOM 4385 C C . ASN B 1 203 ? -12.211 -8.961 -8.523 1 97.5 203 ASN B C 1
ATOM 4387 O O . ASN B 1 203 ? -13.258 -8.328 -8.68 1 97.5 203 ASN B O 1
ATOM 4391 N N . GLY B 1 204 ? -11.406 -8.703 -7.539 1 98.12 204 GLY B N 1
ATOM 4392 C CA . GLY B 1 204 ? -11.383 -7.461 -6.793 1 98.12 204 GLY B CA 1
ATOM 4393 C C . GLY B 1 204 ? -10.359 -6.469 -7.312 1 98.12 204 GLY B C 1
ATOM 4394 O O . GLY B 1 204 ? -9.648 -6.754 -8.281 1 98.12 204 GLY B O 1
ATOM 4395 N N . PRO B 1 205 ? -10.289 -5.336 -6.691 1 98 205 PRO B N 1
ATOM 4396 C CA . PRO B 1 205 ? -9.391 -4.289 -7.176 1 98 205 PRO B CA 1
ATOM 4397 C C . PRO B 1 205 ? -7.938 -4.531 -6.77 1 98 205 PRO B C 1
ATOM 4399 O O . PRO B 1 205 ? -7.676 -5.215 -5.777 1 98 205 PRO B O 1
ATOM 4402 N N . GLN B 1 206 ? -6.992 -4.035 -7.621 1 97.06 206 GLN B N 1
ATOM 4403 C CA . GLN B 1 206 ? -5.625 -3.846 -7.145 1 97.06 206 GLN B CA 1
ATOM 4404 C C . GLN B 1 206 ? -5.566 -2.793 -6.043 1 97.06 206 GLN B C 1
ATOM 4406 O O . GLN B 1 206 ? -6.418 -1.903 -5.98 1 97.06 206 GLN B O 1
ATOM 4411 N N . GLY B 1 207 ? -4.594 -2.953 -5.094 1 97.94 207 GLY B N 1
ATOM 4412 C CA . GLY B 1 207 ? -4.434 -1.953 -4.051 1 97.94 207 GLY B CA 1
ATOM 4413 C C . GLY B 1 207 ? -5.043 -2.369 -2.727 1 97.94 207 GLY B C 1
ATOM 4414 O O . GLY B 1 207 ? -5.176 -1.551 -1.813 1 97.94 207 GLY B O 1
ATOM 4415 N N . ALA B 1 208 ? -5.418 -3.643 -2.648 1 98.75 208 ALA B N 1
ATOM 4416 C CA . ALA B 1 208 ? -5.969 -4.125 -1.386 1 98.75 208 ALA B CA 1
ATOM 4417 C C . ALA B 1 208 ? -5.57 -5.578 -1.135 1 98.75 208 ALA B C 1
ATOM 4419 O O . ALA B 1 208 ? -5.668 -6.418 -2.031 1 98.75 208 ALA B O 1
ATOM 4420 N N . GLY B 1 209 ? -5.055 -5.91 -0.01 1 98.81 209 GLY B N 1
ATOM 4421 C CA . GLY B 1 209 ? -4.781 -7.219 0.561 1 98.81 209 GLY B CA 1
ATOM 4422 C C . GLY B 1 209 ? -5.105 -7.305 2.041 1 98.81 209 GLY B C 1
ATOM 4423 O O . GLY B 1 209 ? -5.664 -6.367 2.615 1 98.81 209 GLY B O 1
ATOM 4424 N N . ALA B 1 210 ? -4.836 -8.406 2.635 1 98.94 210 ALA B N 1
ATOM 4425 C CA . ALA B 1 210 ? -5.098 -8.562 4.062 1 98.94 210 ALA B CA 1
ATOM 4426 C C . ALA B 1 210 ? -4.199 -9.633 4.676 1 98.94 210 ALA B C 1
ATOM 4428 O O . ALA B 1 210 ? -3.85 -10.609 4.012 1 98.94 210 ALA B O 1
ATOM 4429 N N . LEU B 1 211 ? -3.822 -9.398 5.82 1 98.94 211 LEU B N 1
ATOM 4430 C CA . LEU B 1 211 ? -3.223 -10.406 6.691 1 98.94 211 LEU B CA 1
ATOM 4431 C C . LEU B 1 211 ? -4.195 -10.828 7.785 1 98.94 211 LEU B C 1
ATOM 4433 O O . LEU B 1 211 ? -4.695 -9.984 8.531 1 98.94 211 LEU B O 1
ATOM 4437 N N . ILE B 1 212 ? -4.555 -12.062 7.793 1 98.94 212 ILE B N 1
ATOM 4438 C CA . ILE B 1 212 ? -5.309 -12.641 8.898 1 98.94 212 ILE B CA 1
ATOM 4439 C C . ILE B 1 212 ? -4.34 -13.141 9.977 1 98.94 212 ILE B C 1
ATOM 4441 O O . ILE B 1 212 ? -3.475 -13.969 9.695 1 98.94 212 ILE B O 1
ATOM 4445 N N . LEU B 1 213 ? -4.484 -12.664 11.156 1 98.38 213 LEU B N 1
ATOM 4446 C CA . LEU B 1 213 ? -3.471 -12.906 12.172 1 98.38 213 LEU B CA 1
ATOM 4447 C C . LEU B 1 213 ? -4.098 -13.5 13.438 1 98.38 213 LEU B C 1
ATOM 4449 O O . LEU B 1 213 ? -5.129 -13.016 13.906 1 98.38 213 LEU B O 1
ATOM 4453 N N . ASP B 1 214 ? -3.494 -14.57 13.914 1 97.06 214 ASP B N 1
ATOM 4454 C CA . ASP B 1 214 ? -3.844 -15.094 15.234 1 97.06 214 ASP B CA 1
ATOM 4455 C C . ASP B 1 214 ? -3.51 -14.078 16.328 1 97.06 214 ASP B C 1
ATOM 4457 O O . ASP B 1 214 ? -2.445 -13.461 16.297 1 97.06 214 ASP B O 1
ATOM 4461 N N . LYS B 1 215 ? -4.348 -13.906 17.25 1 90.56 215 LYS B N 1
ATOM 4462 C CA . LYS B 1 215 ? -4.219 -12.891 18.281 1 90.56 215 LYS B CA 1
ATOM 4463 C C . LYS B 1 215 ? -3.016 -13.172 19.188 1 90.56 215 LYS B C 1
ATOM 4465 O O . LYS B 1 215 ? -2.516 -12.266 19.859 1 90.56 215 LYS B O 1
ATOM 4470 N N . ARG B 1 216 ? -2.49 -14.383 19.25 1 90.88 216 ARG B N 1
ATOM 4471 C CA . ARG B 1 216 ? -1.423 -14.773 20.156 1 90.88 216 ARG B CA 1
ATOM 4472 C C . ARG B 1 216 ? -0.054 -14.43 19.578 1 90.88 216 ARG B C 1
ATOM 4474 O O . ARG B 1 216 ? 0.955 -14.484 20.297 1 90.88 216 ARG B O 1
ATOM 4481 N N . ILE B 1 217 ? 0.014 -13.922 18.344 1 93.94 217 ILE B N 1
ATOM 4482 C CA . ILE B 1 217 ? 1.287 -13.641 17.688 1 93.94 217 ILE B CA 1
ATOM 4483 C C . ILE B 1 217 ? 1.66 -12.18 17.891 1 93.94 217 ILE B C 1
ATOM 4485 O O . ILE B 1 217 ? 0.834 -11.281 17.688 1 93.94 217 ILE B O 1
ATOM 4489 N N . ASP B 1 218 ? 2.883 -12 18.312 1 94.75 218 ASP B N 1
ATOM 4490 C CA . ASP B 1 218 ? 3.408 -10.641 18.312 1 94.75 218 ASP B CA 1
ATOM 4491 C C . ASP B 1 218 ? 3.92 -10.25 16.922 1 94.75 218 ASP B C 1
ATOM 4493 O O . ASP B 1 218 ? 4.531 -11.07 16.234 1 94.75 218 ASP B O 1
ATOM 4497 N N . ILE B 1 219 ? 3.643 -9.062 16.562 1 97.69 219 ILE B N 1
ATOM 4498 C CA . ILE B 1 219 ? 4.016 -8.578 15.242 1 97.69 219 ILE B CA 1
ATOM 4499 C C . ILE B 1 219 ? 4.336 -7.086 15.312 1 97.69 219 ILE B C 1
ATOM 4501 O O . ILE B 1 219 ? 3.684 -6.34 16.047 1 97.69 219 ILE B O 1
ATOM 4505 N N . GLN B 1 220 ? 5.332 -6.633 14.648 1 97.5 220 GLN B N 1
ATOM 4506 C CA . GLN B 1 220 ? 5.672 -5.219 14.539 1 97.5 220 GLN B CA 1
ATOM 4507 C C . GLN B 1 220 ? 5.297 -4.66 13.172 1 97.5 220 GLN B C 1
ATOM 4509 O O . GLN B 1 220 ? 5.379 -5.371 12.164 1 97.5 220 GLN B O 1
ATOM 4514 N N . PRO B 1 221 ? 4.926 -3.412 13.117 1 98.06 221 PRO B N 1
ATOM 4515 C CA . PRO B 1 221 ? 4.602 -2.805 11.828 1 98.06 221 PRO B CA 1
ATOM 4516 C C . PRO B 1 221 ? 5.82 -2.645 10.93 1 98.06 221 PRO B C 1
ATOM 4518 O O . PRO B 1 221 ? 6.945 -2.516 11.422 1 98.06 221 PRO B O 1
ATOM 4521 N N . LEU B 1 222 ? 5.559 -2.715 9.633 1 98.19 222 LEU B N 1
ATOM 4522 C CA . LEU B 1 222 ? 6.586 -2.348 8.672 1 98.19 222 LEU B CA 1
ATOM 4523 C C . LEU B 1 222 ? 6.523 -0.859 8.344 1 98.19 222 LEU B C 1
ATOM 4525 O O . LEU B 1 222 ? 7.539 -0.25 8 1 98.19 222 LEU B O 1
ATOM 4529 N N . LEU B 1 223 ? 5.32 -0.298 8.422 1 98.5 223 LEU B N 1
ATOM 4530 C CA . LEU B 1 223 ? 5.055 1.115 8.172 1 98.5 223 LEU B CA 1
ATOM 4531 C C . LEU B 1 223 ? 4.574 1.808 9.445 1 98.5 223 LEU B C 1
ATOM 4533 O O . LEU B 1 223 ? 3.557 1.418 10.023 1 98.5 223 LEU B O 1
ATOM 4537 N N . TYR B 1 224 ? 5.273 2.785 9.805 1 98.25 224 TYR B N 1
ATOM 4538 C CA . TYR B 1 224 ? 4.922 3.588 10.977 1 98.25 224 TYR B CA 1
ATOM 4539 C C . TYR B 1 224 ? 4.266 4.898 10.555 1 98.25 224 TYR B C 1
ATOM 4541 O O . TYR B 1 224 ? 4.562 5.438 9.492 1 98.25 224 TYR B O 1
ATOM 4549 N N . GLY B 1 225 ? 3.357 5.418 11.344 1 97.38 225 GLY B N 1
ATOM 4550 C CA . GLY B 1 225 ? 2.719 6.684 11.031 1 97.38 225 GLY B CA 1
ATOM 4551 C C . GLY B 1 225 ? 1.493 6.961 11.883 1 97.38 225 GLY B C 1
ATOM 4552 O O . GLY B 1 225 ? 1.555 6.887 13.109 1 97.38 225 GLY B O 1
ATOM 4553 N N . GLY B 1 226 ? 0.352 7.168 11.242 1 94.62 226 GLY B N 1
ATOM 4554 C CA . GLY B 1 226 ? -0.856 7.66 11.891 1 94.62 226 GLY B CA 1
ATOM 4555 C C . GLY B 1 226 ? -1.543 6.613 12.742 1 94.62 226 GLY B C 1
ATOM 4556 O O . GLY B 1 226 ? -2.48 6.926 13.484 1 94.62 226 GLY B O 1
ATOM 4557 N N . GLY B 1 227 ? -1.172 5.379 12.672 1 95.19 227 GLY B N 1
ATOM 4558 C CA . GLY B 1 227 ? -1.667 4.383 13.609 1 95.19 227 GLY B CA 1
ATOM 4559 C C . GLY B 1 227 ? -2.834 3.58 13.062 1 95.19 227 GLY B C 1
ATOM 4560 O O . GLY B 1 227 ? -3.48 2.834 13.797 1 95.19 227 GLY B O 1
ATOM 4561 N N . GLN B 1 228 ? -3.16 3.699 11.781 1 94.69 228 GLN B N 1
ATOM 4562 C CA . GLN B 1 228 ? -4.234 2.92 11.18 1 94.69 228 GLN B CA 1
ATOM 4563 C C . GLN B 1 228 ? -4.031 1.426 11.422 1 94.69 228 GLN B C 1
ATOM 4565 O O . GLN B 1 228 ? -2.928 0.988 11.75 1 94.69 228 GLN B O 1
ATOM 4570 N N . GLU B 1 229 ? -5.137 0.6 11.312 1 97.31 229 GLU B N 1
ATOM 4571 C CA . GLU B 1 229 ? -5.129 -0.85 11.484 1 97.31 229 GLU B CA 1
ATOM 4572 C C . GLU B 1 229 ? -4.504 -1.242 12.82 1 97.31 229 GLU B C 1
ATOM 4574 O O . GLU B 1 229 ? -3.625 -2.104 12.875 1 97.31 229 GLU B O 1
ATOM 4579 N N . ARG B 1 230 ? -4.852 -0.454 13.844 1 94.81 230 ARG B N 1
ATOM 4580 C CA . ARG B 1 230 ? -4.438 -0.705 15.227 1 94.81 230 ARG B CA 1
ATOM 4581 C C . ARG B 1 230 ? -2.924 -0.571 15.367 1 94.81 230 ARG B C 1
ATOM 4583 O O . ARG B 1 230 ? -2.299 -1.329 16.109 1 94.81 230 ARG B O 1
ATOM 4590 N N . GLY B 1 231 ? -2.369 0.271 14.539 1 96.5 231 GLY B N 1
ATOM 4591 C CA . GLY B 1 231 ? -0.949 0.574 14.625 1 96.5 231 GLY B CA 1
ATOM 4592 C C . GLY B 1 231 ? -0.084 -0.4 13.844 1 96.5 231 GLY B C 1
ATOM 4593 O O . GLY B 1 231 ? 1.141 -0.264 13.812 1 96.5 231 GLY B O 1
ATOM 4594 N N . LEU B 1 232 ? -0.679 -1.323 13.086 1 97.62 232 LEU B N 1
ATOM 4595 C CA . LEU B 1 232 ? 0.083 -2.393 12.445 1 97.62 232 LEU B CA 1
ATOM 4596 C C . LEU B 1 232 ? 0.353 -2.066 10.977 1 97.62 232 LEU B C 1
ATOM 4598 O O . LEU B 1 232 ? 1.223 -2.678 10.352 1 97.62 232 LEU B O 1
ATOM 4602 N N . ARG B 1 233 ? -0.437 -1.168 10.484 1 98.12 233 ARG B N 1
ATOM 4603 C CA . ARG B 1 233 ? -0.23 -0.749 9.102 1 98.12 233 ARG B CA 1
ATOM 4604 C C . ARG B 1 233 ? -0.672 0.696 8.898 1 98.12 233 ARG B C 1
ATOM 4606 O O . ARG B 1 233 ? -1.769 0.95 8.398 1 98.12 233 ARG B O 1
ATOM 4613 N N . SER B 1 234 ? 0.223 1.622 9.156 1 97.94 234 SER B N 1
ATOM 4614 C CA . SER B 1 234 ? -0.084 3.047 9.07 1 97.94 234 SER B CA 1
ATOM 4615 C C . SER B 1 234 ? -0.229 3.5 7.625 1 97.94 234 SER B C 1
ATOM 4617 O O . SER B 1 234 ? 0.291 2.854 6.711 1 97.94 234 SER B O 1
ATOM 4619 N N . GLY B 1 235 ? -0.926 4.645 7.422 1 96.19 235 GLY B N 1
ATOM 4620 C CA . GLY B 1 235 ? -1.255 5.227 6.129 1 96.19 235 GLY B CA 1
ATOM 4621 C C . GLY B 1 235 ? -2.746 5.27 5.855 1 96.19 235 GLY B C 1
ATOM 4622 O O . GLY B 1 235 ? -3.473 4.336 6.207 1 96.19 235 GLY B O 1
ATOM 4623 N N . SER B 1 236 ? -3.143 6.324 5.219 1 94.62 236 SER B N 1
ATOM 4624 C CA . SER B 1 236 ? -4.562 6.461 4.91 1 94.62 236 SER B CA 1
ATOM 4625 C C . SER B 1 236 ? -5.094 5.23 4.184 1 94.62 236 SER B C 1
ATOM 4627 O O . SER B 1 236 ? -4.477 4.75 3.229 1 94.62 236 SER B O 1
ATOM 4629 N N . GLU B 1 237 ? -6.164 4.75 4.68 1 96.81 237 GLU B N 1
ATOM 4630 C CA . GLU B 1 237 ? -6.762 3.551 4.102 1 96.81 237 GLU B CA 1
ATOM 4631 C C . GLU B 1 237 ? -7.355 3.84 2.725 1 96.81 237 GLU B C 1
ATOM 4633 O O . GLU B 1 237 ? -7.949 4.898 2.51 1 96.81 237 GLU B O 1
ATOM 4638 N N . ASN B 1 238 ? -7.117 2.941 1.791 1 98 238 ASN B N 1
ATOM 4639 C CA . ASN B 1 238 ? -7.734 2.984 0.47 1 98 238 ASN B CA 1
ATOM 4640 C C . ASN B 1 238 ? -9.18 2.494 0.51 1 98 238 ASN B C 1
ATOM 4642 O O . ASN B 1 238 ? -9.469 1.356 0.132 1 98 238 ASN B O 1
ATOM 4646 N N . ILE B 1 239 ? -10.094 3.363 0.881 1 98.25 239 ILE B N 1
ATOM 4647 C CA . ILE B 1 239 ? -11.461 3.012 1.253 1 98.25 239 ILE B CA 1
ATOM 4648 C C . ILE B 1 239 ? -12.133 2.281 0.096 1 98.25 239 ILE B C 1
ATOM 4650 O O . ILE B 1 239 ? -12.688 1.195 0.281 1 98.25 239 ILE B O 1
ATOM 4654 N N . ALA B 1 240 ? -12.062 2.834 -1.117 1 98.31 240 ALA B N 1
ATOM 4655 C CA . ALA B 1 240 ? -12.727 2.23 -2.268 1 98.31 240 ALA B CA 1
ATOM 4656 C C . ALA B 1 240 ? -12.195 0.824 -2.533 1 98.31 240 ALA B C 1
ATOM 4658 O O . ALA B 1 240 ? -12.977 -0.102 -2.777 1 98.31 240 ALA B O 1
ATOM 4659 N N . ALA B 1 241 ? -10.906 0.626 -2.484 1 98.69 241 ALA B N 1
ATOM 4660 C CA . ALA B 1 241 ? -10.305 -0.681 -2.744 1 98.69 241 ALA B CA 1
ATOM 4661 C C . ALA B 1 241 ? -10.68 -1.68 -1.65 1 98.69 241 ALA B C 1
ATOM 4663 O O . ALA B 1 241 ? -10.938 -2.852 -1.934 1 98.69 241 ALA B O 1
ATOM 4664 N N . ILE B 1 242 ? -10.672 -1.206 -0.391 1 98.81 242 ILE B N 1
ATOM 4665 C CA . ILE B 1 242 ? -11.023 -2.062 0.738 1 98.81 242 ILE B CA 1
ATOM 4666 C C . ILE B 1 242 ? -12.477 -2.518 0.61 1 98.81 242 ILE B C 1
ATOM 4668 O O . ILE B 1 242 ? -12.773 -3.703 0.779 1 98.81 242 ILE B O 1
ATOM 4672 N N . VAL B 1 243 ? -13.359 -1.582 0.249 1 98.81 243 VAL B N 1
ATOM 4673 C CA . VAL B 1 243 ? -14.758 -1.913 0.021 1 98.81 243 VAL B CA 1
ATOM 4674 C C . VAL B 1 243 ? -14.875 -2.914 -1.128 1 98.81 243 VAL B C 1
ATOM 4676 O O . VAL B 1 243 ? -15.617 -3.893 -1.034 1 98.81 243 VAL B O 1
ATOM 4679 N N . GLY B 1 244 ? -14.148 -2.639 -2.164 1 98.88 244 GLY B N 1
ATOM 4680 C CA . GLY B 1 244 ? -14.133 -3.568 -3.283 1 98.88 244 GLY B CA 1
ATOM 4681 C C . GLY B 1 244 ? -13.656 -4.957 -2.9 1 98.88 244 GLY B C 1
ATOM 4682 O O . GLY B 1 244 ? -14.211 -5.957 -3.354 1 98.88 244 GLY B O 1
ATOM 4683 N N . PHE B 1 245 ? -12.625 -5.066 -2.107 1 98.94 245 PHE B N 1
ATOM 4684 C CA . PHE B 1 245 ? -12.109 -6.348 -1.63 1 98.94 245 PHE B CA 1
ATOM 4685 C C . PHE B 1 245 ? -13.18 -7.113 -0.864 1 98.94 245 PHE B C 1
ATOM 4687 O O . PHE B 1 245 ? -13.375 -8.305 -1.087 1 98.94 245 PHE B O 1
ATOM 4694 N N . GLY B 1 246 ? -13.859 -6.398 0.057 1 98.94 246 GLY B N 1
ATOM 4695 C CA . GLY B 1 246 ? -14.969 -7.023 0.764 1 98.94 246 GLY B CA 1
ATOM 4696 C C . GLY B 1 246 ? -16.031 -7.57 -0.164 1 98.94 246 GLY B C 1
ATOM 4697 O O . GLY B 1 246 ? -16.453 -8.719 -0.024 1 98.94 246 GLY B O 1
ATOM 4698 N N . ALA B 1 247 ? -16.422 -6.738 -1.142 1 98.88 247 ALA B N 1
ATOM 4699 C CA . ALA B 1 247 ? -17.438 -7.145 -2.107 1 98.88 247 ALA B CA 1
ATOM 4700 C C . ALA B 1 247 ? -16.969 -8.352 -2.916 1 98.88 247 ALA B C 1
ATOM 4702 O O . ALA B 1 247 ? -17.75 -9.273 -3.176 1 98.88 247 ALA B O 1
ATOM 4703 N N . ALA B 1 248 ? -15.719 -8.367 -3.33 1 98.81 248 ALA B N 1
ATOM 4704 C CA . ALA B 1 248 ? -15.156 -9.477 -4.09 1 98.81 248 ALA B CA 1
ATOM 4705 C C . ALA B 1 248 ? -15.18 -10.766 -3.27 1 98.81 248 ALA B C 1
ATOM 4707 O O . ALA B 1 248 ? -15.484 -11.836 -3.797 1 98.81 248 ALA B O 1
ATOM 4708 N N . CYS B 1 249 ? -14.828 -10.648 -2.01 1 98.75 249 CYS B N 1
ATOM 4709 C CA . CYS B 1 249 ? -14.859 -11.812 -1.123 1 98.75 249 CYS B CA 1
ATOM 4710 C C . CYS B 1 249 ? -16.266 -12.391 -1.03 1 98.75 249 CYS B C 1
ATOM 4712 O O . CYS B 1 249 ? -16.453 -13.602 -1.144 1 98.75 249 CYS B O 1
ATOM 4714 N N . SER B 1 250 ? -17.25 -11.508 -0.842 1 98.5 250 SER B N 1
ATOM 4715 C CA . SER B 1 250 ? -18.641 -11.961 -0.743 1 98.5 250 SER B CA 1
ATOM 4716 C C . SER B 1 250 ? -19.078 -12.672 -2.016 1 98.5 250 SER B C 1
ATOM 4718 O O . SER B 1 250 ? -19.719 -13.719 -1.956 1 98.5 250 SER B O 1
ATOM 4720 N N . LEU B 1 251 ? -18.703 -12.148 -3.145 1 97.81 251 LEU B N 1
ATOM 4721 C CA . LEU B 1 251 ? -19.047 -12.742 -4.43 1 97.81 251 LEU B CA 1
ATOM 4722 C C . LEU B 1 251 ? -18.344 -14.078 -4.629 1 97.81 251 LEU B C 1
ATOM 4724 O O . LEU B 1 251 ? -18.953 -15.039 -5.113 1 97.81 251 LEU B O 1
ATOM 4728 N N . ALA B 1 252 ? -17.031 -14.133 -4.285 1 96.31 252 ALA B N 1
ATOM 4729 C CA . ALA B 1 252 ? -16.234 -15.344 -4.445 1 96.31 252 ALA B CA 1
ATOM 4730 C C . ALA B 1 252 ? -16.828 -16.5 -3.637 1 96.31 252 ALA B C 1
ATOM 4732 O O . ALA B 1 252 ? -16.844 -17.641 -4.102 1 96.31 252 ALA B O 1
ATOM 4733 N N . VAL B 1 253 ? -17.297 -16.219 -2.449 1 93.81 253 VAL B N 1
ATOM 4734 C CA . VAL B 1 253 ? -17.875 -17.234 -1.579 1 93.81 253 VAL B CA 1
ATOM 4735 C C . VAL B 1 253 ? -19.219 -17.672 -2.139 1 93.81 253 VAL B C 1
ATOM 4737 O O . VAL B 1 253 ? -19.516 -18.875 -2.205 1 93.81 253 VAL B O 1
ATOM 4740 N N . ALA B 1 254 ? -20 -16.719 -2.57 1 93.88 254 ALA B N 1
ATOM 4741 C CA . ALA B 1 254 ? -21.344 -17.016 -3.066 1 93.88 254 ALA B CA 1
ATOM 4742 C C . ALA B 1 254 ? -21.281 -17.875 -4.32 1 93.88 254 ALA B C 1
ATOM 4744 O O . ALA B 1 254 ? -22.156 -18.734 -4.531 1 93.88 254 ALA B O 1
ATOM 4745 N N . GLU B 1 255 ? -20.266 -17.734 -5.105 1 92 255 GLU B N 1
ATOM 4746 C CA . GLU B 1 255 ? -20.203 -18.406 -6.402 1 92 255 GLU B CA 1
ATOM 4747 C C . GLU B 1 255 ? -19.188 -19.547 -6.375 1 92 255 GLU B C 1
ATOM 4749 O O . GLU B 1 255 ? -18.891 -20.141 -7.418 1 92 255 GLU B O 1
ATOM 4754 N N . ALA B 1 256 ? -18.719 -19.875 -5.27 1 88.75 256 ALA B N 1
ATOM 4755 C CA . ALA B 1 256 ? -17.547 -20.734 -5.105 1 88.75 256 ALA B CA 1
ATOM 4756 C C . ALA B 1 256 ? -17.797 -22.109 -5.719 1 88.75 256 ALA B C 1
ATOM 4758 O O . ALA B 1 256 ? -17 -22.578 -6.547 1 88.75 256 ALA B O 1
ATOM 4759 N N . ARG B 1 257 ? -18.844 -22.781 -5.418 1 86.5 257 ARG B N 1
ATOM 4760 C CA . ARG B 1 257 ? -19.094 -24.156 -5.848 1 86.5 257 ARG B CA 1
ATOM 4761 C C . ARG B 1 257 ? -19.281 -24.219 -7.359 1 86.5 257 ARG B C 1
ATOM 4763 O O . ARG B 1 257 ? -18.625 -25.016 -8.039 1 86.5 257 ARG B O 1
ATOM 4770 N N . GLN B 1 258 ? -20.141 -23.406 -7.855 1 90.81 258 GLN B N 1
ATOM 4771 C CA . GLN B 1 258 ? -20.422 -23.406 -9.289 1 90.81 258 GLN B CA 1
ATOM 4772 C C . GLN B 1 258 ? -19.188 -23 -10.086 1 90.81 258 GLN B C 1
ATOM 4774 O O . GLN B 1 258 ? -18.875 -23.609 -11.109 1 90.81 258 GLN B O 1
ATOM 4779 N N . GLY B 1 259 ? -18.531 -22.016 -9.641 1 94.12 259 GLY B N 1
ATOM 4780 C CA . GLY B 1 259 ? -17.328 -21.562 -10.312 1 94.12 259 GLY B CA 1
ATOM 4781 C C . GLY B 1 259 ? -16.234 -22.609 -10.359 1 94.12 259 GLY B C 1
ATOM 4782 O O . GLY B 1 259 ? -15.633 -22.828 -11.414 1 94.12 259 GLY B O 1
ATOM 4783 N N . ARG B 1 260 ? -16.062 -23.281 -9.281 1 95.56 260 ARG B N 1
ATOM 4784 C CA . ARG B 1 260 ? -15.023 -24.297 -9.188 1 95.56 260 ARG B CA 1
ATOM 4785 C C . ARG B 1 260 ? -15.305 -25.453 -10.148 1 95.56 260 ARG B C 1
ATOM 4787 O O . ARG B 1 260 ? -14.391 -25.969 -10.797 1 95.56 260 ARG B O 1
ATOM 4794 N N . THR B 1 261 ? -16.516 -25.875 -10.18 1 96.44 261 THR B N 1
ATOM 4795 C CA . THR B 1 261 ? -16.906 -26.984 -11.039 1 96.44 261 THR B CA 1
ATOM 4796 C C . THR B 1 261 ? -16.672 -26.625 -12.508 1 96.44 261 THR B C 1
ATOM 4798 O O . THR B 1 261 ? -16.125 -27.438 -13.266 1 96.44 261 THR B O 1
ATOM 4801 N N . GLU B 1 262 ? -17.094 -25.422 -12.844 1 96.81 262 GLU B N 1
ATOM 4802 C CA . GLU B 1 262 ? -16.938 -24.984 -14.227 1 96.81 262 GLU B CA 1
ATOM 4803 C C . GLU B 1 262 ? -15.461 -24.859 -14.594 1 96.81 262 GLU B C 1
ATOM 4805 O O . GLU B 1 262 ? -15.055 -25.266 -15.68 1 96.81 262 GLU B O 1
ATOM 4810 N N . LEU B 1 263 ? -14.672 -24.281 -13.742 1 98.06 263 LEU B N 1
ATOM 4811 C CA . LEU B 1 263 ? -13.242 -24.125 -13.992 1 98.06 263 LEU B CA 1
ATOM 4812 C C . LEU B 1 263 ? -12.562 -25.484 -14.125 1 98.06 263 LEU B C 1
ATOM 4814 O O . LEU B 1 263 ? -11.711 -25.672 -15 1 98.06 263 LEU B O 1
ATOM 4818 N N . ALA B 1 264 ? -12.945 -26.406 -13.258 1 97.81 264 ALA B N 1
ATOM 4819 C CA . ALA B 1 264 ? -12.375 -27.75 -13.32 1 97.81 264 ALA B CA 1
ATOM 4820 C C . ALA B 1 264 ? -12.68 -28.422 -14.656 1 97.81 264 ALA B C 1
ATOM 4822 O O . ALA B 1 264 ? -11.82 -29.078 -15.242 1 97.81 264 ALA B O 1
ATOM 4823 N N . ARG B 1 265 ? -13.875 -28.25 -15.07 1 98.06 265 ARG B N 1
ATOM 4824 C CA . ARG B 1 265 ? -14.281 -28.812 -16.359 1 98.06 265 ARG B CA 1
ATOM 4825 C C . ARG B 1 265 ? -13.445 -28.219 -17.5 1 98.06 265 ARG B C 1
ATOM 4827 O O . ARG B 1 265 ? -12.969 -28.953 -18.359 1 98.06 265 ARG B O 1
ATOM 4834 N N . LEU B 1 266 ? -13.328 -26.906 -17.484 1 98.5 266 LEU B N 1
ATOM 4835 C CA . LEU B 1 266 ? -12.555 -26.219 -18.516 1 98.5 266 LEU B CA 1
ATOM 4836 C C . LEU B 1 266 ? -11.094 -26.641 -18.469 1 98.5 266 LEU B C 1
ATOM 4838 O O . LEU B 1 266 ? -10.477 -26.891 -19.516 1 98.5 266 LEU B O 1
ATOM 4842 N N . ARG B 1 267 ? -10.484 -26.703 -17.281 1 98.44 267 ARG B N 1
ATOM 4843 C CA . ARG B 1 267 ? -9.086 -27.109 -17.156 1 98.44 267 ARG B CA 1
ATOM 4844 C C . ARG B 1 267 ? -8.883 -28.547 -17.656 1 98.44 267 ARG B C 1
ATOM 4846 O O . ARG B 1 267 ? -7.883 -28.844 -18.297 1 98.44 267 ARG B O 1
ATOM 4853 N N . GLU B 1 268 ? -9.836 -29.422 -17.328 1 98.19 268 GLU B N 1
ATOM 4854 C CA . GLU B 1 268 ? -9.758 -30.797 -17.797 1 98.19 268 GLU B CA 1
ATOM 4855 C C . GLU B 1 268 ? -9.773 -30.875 -19.328 1 98.19 268 GLU B C 1
ATOM 4857 O O . GLU B 1 268 ? -9 -31.609 -19.938 1 98.19 268 GLU B O 1
ATOM 4862 N N . HIS B 1 269 ? -10.688 -30.125 -19.906 1 98.62 269 HIS B N 1
ATOM 4863 C CA . HIS B 1 269 ? -10.758 -30.062 -21.359 1 98.62 269 HIS B CA 1
ATOM 4864 C C . HIS B 1 269 ? -9.438 -29.562 -21.953 1 98.62 269 HIS B C 1
ATOM 4866 O O . HIS B 1 269 ? -8.938 -30.141 -22.922 1 98.62 269 HIS B O 1
ATOM 4872 N N . LEU B 1 270 ? -8.898 -28.516 -21.375 1 98.81 270 LEU B N 1
ATOM 4873 C CA . LEU B 1 270 ? -7.605 -27.984 -21.797 1 98.81 270 LEU B CA 1
ATOM 4874 C C . LEU B 1 270 ? -6.516 -29.047 -21.719 1 98.81 270 LEU B C 1
ATOM 4876 O O . LEU B 1 270 ? -5.762 -29.25 -22.672 1 98.81 270 LEU B O 1
ATOM 4880 N N . GLU B 1 271 ? -6.441 -29.75 -20.609 1 98.69 271 GLU B N 1
ATOM 4881 C CA . GLU B 1 271 ? -5.348 -30.688 -20.359 1 98.69 271 GLU B CA 1
ATOM 4882 C C . GLU B 1 271 ? -5.488 -31.938 -21.234 1 98.69 271 GLU B C 1
ATOM 4884 O O . GLU B 1 271 ? -4.492 -32.562 -21.609 1 98.69 271 GLU B O 1
ATOM 4889 N N . GLN B 1 272 ? -6.723 -32.312 -21.531 1 98.56 272 GLN B N 1
ATOM 4890 C CA . GLN B 1 272 ? -6.902 -33.375 -22.5 1 98.56 272 GLN B CA 1
ATOM 4891 C C . GLN B 1 272 ? -6.297 -33 -23.844 1 98.56 272 GLN B C 1
ATOM 4893 O O . GLN B 1 272 ? -5.617 -33.812 -24.484 1 98.56 272 GLN B O 1
ATOM 4898 N N . GLY B 1 273 ? -6.57 -31.812 -24.266 1 98.69 273 GLY B N 1
ATOM 4899 C CA . GLY B 1 273 ? -5.977 -31.312 -25.484 1 98.69 273 GLY B CA 1
ATOM 4900 C C . GLY B 1 273 ? -4.465 -31.219 -25.422 1 98.69 273 GLY B C 1
ATOM 4901 O O . GLY B 1 273 ? -3.775 -31.562 -26.391 1 98.69 273 GLY B O 1
ATOM 4902 N N . LEU B 1 274 ? -3.939 -30.766 -24.297 1 98.69 274 LEU B N 1
ATOM 4903 C CA . LEU B 1 274 ? -2.496 -30.641 -24.109 1 98.69 274 LEU B CA 1
ATOM 4904 C C . LEU B 1 274 ? -1.822 -32 -24.188 1 98.69 274 LEU B C 1
ATOM 4906 O O . LEU B 1 274 ? -0.743 -32.125 -24.766 1 98.69 274 LEU B O 1
ATOM 4910 N N . ARG B 1 275 ? -2.441 -33 -23.625 1 98.06 275 ARG B N 1
ATOM 4911 C CA . ARG B 1 275 ? -1.902 -34.344 -23.656 1 98.06 275 ARG B CA 1
ATOM 4912 C C . ARG B 1 275 ? -1.858 -34.906 -25.078 1 98.06 275 ARG B C 1
ATOM 4914 O O . ARG B 1 275 ? -0.912 -35.594 -25.469 1 98.06 275 ARG B O 1
ATOM 4921 N N . ARG B 1 276 ? -2.824 -34.562 -25.812 1 97.94 276 ARG B N 1
ATOM 4922 C CA . ARG B 1 276 ? -2.854 -34.969 -27.219 1 97.94 276 ARG B CA 1
ATOM 4923 C C . ARG B 1 276 ? -1.705 -34.344 -28 1 97.94 276 ARG B C 1
ATOM 4925 O O . ARG B 1 276 ? -1.234 -34.906 -28.984 1 97.94 276 ARG B O 1
ATOM 4932 N N . LEU B 1 277 ? -1.291 -33.219 -27.531 1 97.81 277 LEU B N 1
ATOM 4933 C CA . LEU B 1 277 ? -0.193 -32.531 -28.188 1 97.81 277 LEU B CA 1
ATOM 4934 C C . LEU B 1 277 ? 1.143 -32.875 -27.547 1 97.81 277 LEU B C 1
ATOM 4936 O O . LEU B 1 277 ? 2.15 -32.219 -27.781 1 97.81 277 LEU B O 1
ATOM 4940 N N . ASP B 1 278 ? 1.147 -33.844 -26.594 1 97.25 278 ASP B N 1
ATOM 4941 C CA . ASP B 1 278 ? 2.334 -34.438 -25.953 1 97.25 278 ASP B CA 1
ATOM 4942 C C . ASP B 1 278 ? 2.965 -33.438 -24.984 1 97.25 278 ASP B C 1
ATOM 4944 O O . ASP B 1 278 ? 4.191 -33.312 -24.906 1 97.25 278 ASP B O 1
ATOM 4948 N N . ALA B 1 279 ? 2.143 -32.688 -2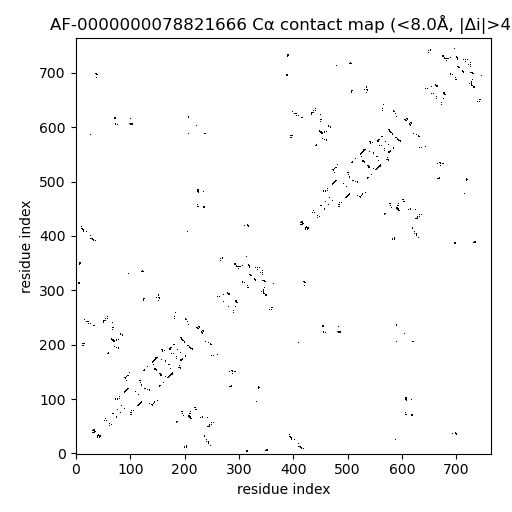4.328 1 98.25 279 ALA B N 1
ATOM 4949 C CA . ALA B 1 279 ? 2.631 -31.766 -23.312 1 98.25 279 ALA B CA 1
ATOM 4950 C C . ALA B 1 279 ? 2.998 -32.531 -22.031 1 98.25 279 ALA B C 1
ATOM 4952 O O . ALA B 1 279 ? 2.361 -33.531 -21.688 1 98.25 279 ALA B O 1
ATOM 4953 N N . VAL B 1 280 ? 4.039 -32.031 -21.391 1 97.56 280 VAL B N 1
ATOM 4954 C CA . VAL B 1 280 ? 4.285 -32.406 -20 1 97.56 280 VAL B CA 1
ATOM 4955 C C . VAL B 1 280 ? 3.545 -31.438 -19.078 1 97.56 280 VAL B C 1
ATOM 4957 O O . VAL B 1 280 ? 3.789 -30.219 -19.094 1 97.56 280 VAL B O 1
ATOM 4960 N N . ILE B 1 281 ? 2.594 -31.938 -18.328 1 98.44 281 ILE B N 1
ATOM 4961 C CA . ILE B 1 281 ? 1.841 -31.125 -17.375 1 98.44 281 ILE B CA 1
ATOM 4962 C C . ILE B 1 281 ? 2.434 -31.266 -15.984 1 98.44 281 ILE B C 1
ATOM 4964 O O . ILE B 1 281 ? 2.457 -32.375 -15.422 1 98.44 281 ILE B O 1
ATOM 4968 N N . PHE B 1 282 ? 2.955 -30.188 -15.43 1 98.25 282 PHE B N 1
ATOM 4969 C CA . PHE B 1 282 ? 3.629 -30.203 -14.141 1 98.25 282 PHE B CA 1
ATOM 4970 C C . PHE B 1 282 ? 2.615 -30.297 -13 1 98.25 282 PHE B C 1
ATOM 4972 O O . PHE B 1 282 ? 1.589 -29.609 -13.023 1 98.25 282 PHE B O 1
ATOM 4979 N N . GLY B 1 283 ? 2.863 -31.172 -12.016 1 97.5 283 GLY B N 1
ATOM 4980 C CA . GLY B 1 283 ? 1.996 -31.344 -10.859 1 97.5 283 GLY B CA 1
ATOM 4981 C C . GLY B 1 283 ? 0.736 -32.125 -11.172 1 97.5 283 GLY B C 1
ATOM 4982 O O . GLY B 1 283 ? -0.231 -32.094 -10.414 1 97.5 283 GLY B O 1
ATOM 4983 N N . ALA B 1 284 ? 0.648 -32.844 -12.273 1 96.56 284 ALA B N 1
ATOM 4984 C CA . ALA B 1 284 ? -0.56 -33.5 -12.773 1 96.56 284 ALA B CA 1
ATOM 4985 C C . ALA B 1 284 ? -1.062 -34.562 -11.797 1 96.56 284 ALA B C 1
ATOM 4987 O O . ALA B 1 284 ? -2.266 -34.812 -11.711 1 96.56 284 ALA B O 1
ATOM 4988 N N . GLU B 1 285 ? -0.199 -35.125 -11.008 1 95.69 285 GLU B N 1
ATOM 4989 C CA . GLU B 1 285 ? -0.561 -36.219 -10.125 1 95.69 285 GLU B CA 1
ATOM 4990 C C . GLU B 1 285 ? -0.941 -35.688 -8.734 1 95.69 285 GLU B C 1
ATOM 4992 O O . GLU B 1 285 ? -1.341 -36.469 -7.867 1 95.69 285 GLU B O 1
ATOM 4997 N N . ALA B 1 286 ? -0.796 -34.438 -8.5 1 97.75 286 ALA B N 1
ATOM 4998 C CA . ALA B 1 286 ? -1.142 -33.812 -7.223 1 97.75 286 ALA B CA 1
ATOM 4999 C C . ALA B 1 286 ? -2.51 -33.156 -7.285 1 97.75 286 ALA B C 1
ATOM 5001 O O . ALA B 1 286 ? -3.049 -32.906 -8.375 1 97.75 286 ALA B O 1
ATOM 5002 N N . GLU B 1 287 ? -3.068 -32.938 -6.109 1 97.56 287 GLU B N 1
ATOM 5003 C CA . GLU B 1 287 ? -4.246 -32.062 -6.051 1 97.56 287 GLU B CA 1
ATOM 5004 C C . GLU B 1 287 ? -3.898 -30.641 -6.445 1 97.56 287 GLU B C 1
ATOM 5006 O O . GLU B 1 287 ? -2.91 -30.078 -5.965 1 97.56 287 GLU B O 1
ATOM 5011 N N . ARG B 1 288 ? -4.691 -30.109 -7.363 1 98.31 288 ARG B N 1
ATOM 5012 C CA . ARG B 1 288 ? -4.395 -28.781 -7.883 1 98.31 288 ARG B CA 1
ATOM 5013 C C . ARG B 1 288 ? -5.652 -27.922 -7.914 1 98.31 288 ARG B C 1
ATOM 5015 O O . ARG B 1 288 ? -6.77 -28.438 -7.852 1 98.31 288 ARG B O 1
ATOM 5022 N N . LEU B 1 289 ? -5.438 -26.594 -7.922 1 98.5 289 LEU B N 1
ATOM 5023 C CA . LEU B 1 289 ? -6.527 -25.641 -8.133 1 98.5 289 LEU B CA 1
ATOM 5024 C C . LEU B 1 289 ? -7.242 -25.922 -9.453 1 98.5 289 LEU B C 1
ATOM 5026 O O . LEU B 1 289 ? -6.625 -26.391 -10.41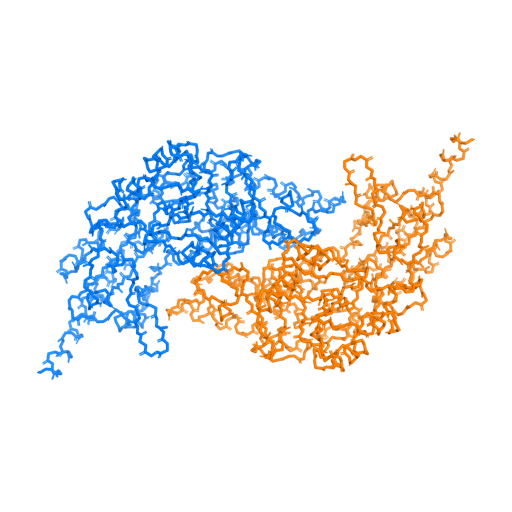4 1 98.5 289 LEU B O 1
ATOM 5030 N N . PRO B 1 290 ? -8.469 -25.625 -9.531 1 98.31 290 PRO B N 1
ATOM 5031 C CA . PRO B 1 290 ? -9.258 -26 -10.711 1 98.31 290 PRO B CA 1
ATOM 5032 C C . PRO B 1 290 ? -8.953 -25.125 -11.922 1 98.31 290 PRO B C 1
ATOM 5034 O O . PRO B 1 290 ? -9.375 -25.438 -13.039 1 98.31 290 PRO B O 1
ATOM 5037 N N . ASN B 1 291 ? -8.172 -24.047 -11.758 1 98.25 291 ASN B N 1
ATOM 5038 C CA . ASN B 1 291 ? -8.086 -23.078 -12.844 1 98.25 291 ASN B CA 1
ATOM 5039 C C . ASN B 1 291 ? -6.695 -23.062 -13.477 1 98.25 291 ASN B C 1
ATOM 5041 O O . ASN B 1 291 ? -6.457 -22.328 -14.438 1 98.25 291 ASN B O 1
ATOM 5045 N N . THR B 1 292 ? -5.746 -23.812 -12.969 1 98.56 292 THR B N 1
ATOM 5046 C CA . THR B 1 292 ? -4.348 -23.594 -13.32 1 98.56 292 THR B CA 1
ATOM 5047 C C . THR B 1 292 ? -3.766 -24.812 -14.023 1 98.56 292 THR B C 1
ATOM 5049 O O . THR B 1 292 ? -3.938 -25.938 -13.555 1 98.56 292 THR B O 1
ATOM 5052 N N . SER B 1 293 ? -3.143 -24.625 -15.094 1 98.69 293 SER B N 1
ATOM 5053 C CA . SER B 1 293 ? -2.338 -25.641 -15.766 1 98.69 293 SER B CA 1
ATOM 5054 C C . SER B 1 293 ? -0.975 -25.094 -16.172 1 98.69 293 SER B C 1
ATOM 5056 O O . SER B 1 293 ? -0.888 -24.031 -16.781 1 98.69 293 SER B O 1
ATOM 5058 N N . PHE B 1 294 ? 0.063 -25.719 -15.734 1 98.56 294 PHE B N 1
ATOM 5059 C CA . PHE B 1 294 ? 1.452 -25.391 -16.031 1 98.56 294 PHE B CA 1
ATOM 5060 C C . PHE B 1 294 ? 2.123 -26.516 -16.812 1 98.56 294 PHE B C 1
ATOM 5062 O O . PHE B 1 294 ? 2.174 -27.656 -16.344 1 98.56 294 PHE B O 1
ATOM 5069 N N . PHE B 1 295 ? 2.613 -26.172 -18.062 1 98.5 295 PHE B N 1
ATOM 5070 C CA . PHE B 1 295 ? 3.027 -27.25 -18.938 1 98.5 295 PHE B CA 1
ATOM 5071 C C . PHE B 1 295 ? 4.152 -26.812 -19.859 1 98.5 295 PHE B C 1
ATOM 5073 O O . PHE B 1 295 ? 4.492 -25.625 -19.906 1 98.5 295 PHE B O 1
ATOM 5080 N N . ALA B 1 296 ? 4.754 -27.781 -20.531 1 97.94 296 ALA B N 1
ATOM 5081 C CA . ALA B 1 296 ? 5.82 -27.531 -21.5 1 97.94 296 ALA B CA 1
ATOM 5082 C C . ALA B 1 296 ? 5.805 -28.562 -22.609 1 97.94 296 ALA B C 1
ATOM 5084 O O . ALA B 1 296 ? 5.152 -29.609 -22.5 1 97.94 296 ALA B O 1
ATOM 5085 N N . PHE B 1 297 ? 6.418 -28.234 -23.688 1 97.06 297 PHE B N 1
ATOM 5086 C CA . PHE B 1 297 ? 6.656 -29.125 -24.828 1 97.06 297 PHE B CA 1
ATOM 5087 C C . PHE B 1 297 ? 8.148 -29.328 -25.047 1 97.06 297 PHE B C 1
ATOM 5089 O O . PHE B 1 297 ? 8.93 -28.375 -25 1 97.06 297 PHE B O 1
ATOM 5096 N N . ALA B 1 298 ? 8.492 -30.594 -25.266 1 94.06 298 ALA B N 1
ATOM 5097 C CA . ALA B 1 298 ? 9.898 -30.938 -25.453 1 94.06 298 ALA B CA 1
ATOM 5098 C C . ALA B 1 298 ? 10.508 -30.109 -26.578 1 94.06 298 ALA B C 1
ATOM 5100 O O . ALA B 1 298 ? 9.953 -30.047 -27.688 1 94.06 298 ALA B O 1
ATOM 5101 N N . GLY B 1 299 ? 11.586 -29.438 -26.234 1 92.19 299 GLY B N 1
ATOM 5102 C CA . GLY B 1 299 ? 12.367 -28.75 -27.25 1 92.19 299 GLY B CA 1
ATOM 5103 C C . GLY B 1 299 ? 11.82 -27.391 -27.609 1 92.19 299 GLY B C 1
ATOM 5104 O O . GLY B 1 299 ? 12.344 -26.719 -28.516 1 92.19 299 GLY B O 1
ATOM 5105 N N . ILE B 1 300 ? 10.797 -26.969 -27.016 1 94.38 300 ILE B N 1
ATOM 5106 C CA . ILE B 1 300 ? 10.18 -25.688 -27.359 1 94.38 300 ILE B CA 1
ATOM 5107 C C . ILE B 1 300 ? 10.438 -24.688 -26.234 1 94.38 300 ILE B C 1
ATOM 5109 O O . ILE B 1 300 ? 10.141 -24.953 -25.062 1 94.38 300 ILE B O 1
ATOM 5113 N N . GLU B 1 301 ? 10.953 -23.531 -26.578 1 92.19 301 GLU B N 1
ATOM 5114 C CA . GLU B 1 301 ? 11.188 -22.453 -25.609 1 92.19 301 GLU B CA 1
ATOM 5115 C C . GLU B 1 301 ? 9.891 -21.734 -25.25 1 92.19 301 GLU B C 1
ATOM 5117 O O . GLU B 1 301 ? 9.164 -21.297 -26.141 1 92.19 301 GLU B O 1
ATOM 5122 N N . GLY B 1 302 ? 9.648 -21.562 -23.953 1 93.56 302 GLY B N 1
ATOM 5123 C CA . GLY B 1 302 ? 8.398 -21.016 -23.453 1 93.56 302 GLY B CA 1
ATOM 5124 C C . GLY B 1 302 ? 8.141 -19.594 -23.938 1 93.56 302 GLY B C 1
ATOM 5125 O O . GLY B 1 302 ? 7.047 -19.297 -24.422 1 93.56 302 GLY B O 1
ATOM 5126 N N . GLU B 1 303 ? 9.133 -18.719 -23.844 1 92.25 303 GLU B N 1
ATOM 5127 C CA . GLU B 1 303 ? 8.969 -17.312 -24.203 1 92.25 303 GLU B CA 1
ATOM 5128 C C . GLU B 1 303 ? 8.625 -17.156 -25.672 1 92.25 303 GLU B C 1
ATOM 5130 O O . GLU B 1 303 ? 7.805 -16.312 -26.047 1 92.25 303 GLU B O 1
ATOM 5135 N N . THR B 1 304 ? 9.234 -17.906 -26.531 1 92.94 304 THR B N 1
ATOM 5136 C CA . THR B 1 304 ? 8.961 -17.875 -27.953 1 92.94 304 THR B CA 1
ATOM 5137 C C . THR B 1 304 ? 7.512 -18.266 -28.234 1 92.94 304 THR B C 1
ATOM 5139 O O . THR B 1 304 ? 6.832 -17.625 -29.047 1 92.94 304 THR B O 1
ATOM 5142 N N . LEU B 1 305 ? 7.145 -19.297 -27.594 1 94.56 305 LEU B N 1
ATOM 5143 C CA . LEU B 1 305 ? 5.777 -19.781 -27.797 1 94.56 305 LEU B CA 1
ATOM 5144 C C . LEU B 1 305 ? 4.77 -18.766 -27.266 1 94.56 305 LEU B C 1
ATOM 5146 O O . LEU B 1 305 ? 3.752 -18.5 -27.922 1 94.56 305 LEU B O 1
ATOM 5150 N N . VAL B 1 306 ? 5.023 -18.156 -26.125 1 94.94 306 VAL B N 1
ATOM 5151 C CA . VAL B 1 306 ? 4.145 -17.172 -25.516 1 94.94 306 VAL B CA 1
ATOM 5152 C C . VAL B 1 306 ? 4.008 -15.969 -26.453 1 94.94 306 VAL B C 1
ATOM 5154 O O . VAL B 1 306 ? 2.904 -15.445 -26.656 1 94.94 306 VAL B O 1
ATOM 5157 N N . MET B 1 307 ? 5.07 -15.531 -27.047 1 94.5 307 MET B N 1
ATOM 5158 C CA . MET B 1 307 ? 5.047 -14.398 -27.969 1 94.5 307 MET B CA 1
ATOM 5159 C C . MET B 1 307 ? 4.207 -14.711 -29.188 1 94.5 307 MET B C 1
ATOM 5161 O O . MET B 1 307 ? 3.441 -13.867 -29.656 1 94.5 307 MET B O 1
ATOM 5165 N N . ALA B 1 308 ? 4.383 -15.898 -29.688 1 95.38 308 ALA B N 1
ATOM 5166 C CA . ALA B 1 308 ? 3.623 -16.312 -30.859 1 95.38 308 ALA B CA 1
ATOM 5167 C C . ALA B 1 308 ? 2.127 -16.359 -30.562 1 95.38 308 ALA B C 1
ATOM 5169 O O . ALA B 1 308 ? 1.308 -15.953 -31.391 1 95.38 308 ALA B O 1
ATOM 5170 N N . LEU B 1 309 ? 1.826 -16.875 -29.406 1 96.25 309 LEU B N 1
ATOM 5171 C CA . LEU B 1 309 ? 0.429 -16.984 -29.016 1 96.25 309 LEU B CA 1
ATOM 5172 C C . LEU B 1 309 ? -0.176 -15.617 -28.75 1 96.25 309 LEU B C 1
ATOM 5174 O O . LEU B 1 309 ? -1.348 -15.383 -29.047 1 96.25 309 LEU B O 1
ATOM 5178 N N . ASP B 1 310 ? 0.614 -14.75 -28.188 1 95.44 310 ASP B N 1
ATOM 5179 C CA . ASP B 1 310 ? 0.159 -13.383 -27.922 1 95.44 310 ASP B CA 1
ATOM 5180 C C . ASP B 1 310 ? -0.233 -12.68 -29.234 1 95.44 310 ASP B C 1
ATOM 5182 O O . ASP B 1 310 ? -1.234 -11.969 -29.281 1 95.44 310 ASP B O 1
ATOM 5186 N N . LYS B 1 311 ? 0.56 -12.844 -30.266 1 95.5 311 LYS B N 1
ATOM 5187 C CA . LYS B 1 311 ? 0.273 -12.258 -31.578 1 95.5 311 LYS B CA 1
ATOM 5188 C C . LYS B 1 311 ? -1.063 -12.75 -32.125 1 95.5 311 LYS B C 1
ATOM 5190 O O . LYS B 1 311 ? -1.694 -12.078 -32.938 1 95.5 311 LYS B O 1
ATOM 5195 N N . GLN B 1 312 ? -1.444 -13.898 -31.641 1 96 312 GLN B N 1
ATOM 5196 C CA . GLN B 1 312 ? -2.689 -14.492 -32.125 1 96 312 GLN B CA 1
ATOM 5197 C C . GLN B 1 312 ? -3.846 -14.172 -31.172 1 96 312 GLN B C 1
ATOM 5199 O O . GLN B 1 312 ? -4.965 -14.648 -31.359 1 96 312 GLN B O 1
ATOM 5204 N N . GLY B 1 313 ? -3.564 -13.492 -30.062 1 95.12 313 GLY B N 1
ATOM 5205 C CA . GLY B 1 313 ? -4.633 -12.992 -29.203 1 95.12 313 GLY B CA 1
ATOM 5206 C C . GLY B 1 313 ? -4.809 -13.805 -27.938 1 95.12 313 GLY B C 1
ATOM 5207 O O . GLY B 1 313 ? -5.82 -13.672 -27.25 1 95.12 313 GLY B O 1
ATOM 5208 N N . PHE B 1 314 ? -3.861 -14.703 -27.578 1 96.75 314 PHE B N 1
ATOM 5209 C CA . PHE B 1 314 ? -3.939 -15.492 -26.359 1 96.75 314 PHE B CA 1
ATOM 5210 C C . PHE B 1 314 ? -2.945 -14.984 -25.328 1 96.75 314 PHE B C 1
ATOM 5212 O O . PHE B 1 314 ? -1.731 -15.07 -25.531 1 96.75 314 PHE B O 1
ATOM 5219 N N . ALA B 1 315 ? -3.496 -14.477 -24.219 1 96 315 ALA B N 1
ATOM 5220 C CA . ALA B 1 315 ? -2.648 -13.969 -23.141 1 96 315 ALA B CA 1
ATOM 5221 C C . ALA B 1 315 ? -2.307 -15.07 -22.141 1 96 315 ALA B C 1
ATOM 5223 O O . ALA B 1 315 ? -3.125 -15.414 -21.281 1 96 315 ALA B O 1
ATOM 5224 N N . VAL B 1 316 ? -1.127 -15.609 -22.25 1 96.31 316 VAL B N 1
ATOM 5225 C CA . VAL B 1 316 ? -0.584 -16.609 -21.328 1 96.31 316 VAL B CA 1
ATOM 5226 C C . VAL B 1 316 ? 0.767 -16.125 -20.797 1 96.31 316 VAL B C 1
ATOM 5228 O O . VAL B 1 316 ? 1.285 -15.102 -21.219 1 96.31 316 VAL B O 1
ATOM 5231 N N . THR B 1 317 ? 1.257 -16.844 -19.812 1 94.81 317 THR B N 1
ATOM 5232 C CA . THR B 1 317 ? 2.512 -16.438 -19.203 1 94.81 317 THR B CA 1
ATOM 5233 C C . THR B 1 317 ? 3.551 -17.547 -19.281 1 94.81 317 THR B C 1
ATOM 5235 O O . THR B 1 317 ? 3.213 -18.734 -19.172 1 94.81 317 THR B O 1
ATOM 5238 N N . SER B 1 318 ? 4.75 -17.078 -19.438 1 91.62 318 SER B N 1
ATOM 5239 C CA . SER B 1 318 ? 5.867 -18.016 -19.406 1 91.62 318 SER B CA 1
ATOM 5240 C C . SER B 1 318 ? 6.367 -18.234 -17.984 1 91.62 318 SER B C 1
ATOM 5242 O O . SER B 1 318 ? 6.285 -17.328 -17.141 1 91.62 318 SER B O 1
ATOM 5244 N N . GLY B 1 319 ? 6.73 -19.375 -17.656 1 81.62 319 GLY B N 1
ATOM 5245 C CA . GLY B 1 319 ? 7.309 -19.688 -16.359 1 81.62 319 GLY B CA 1
ATOM 5246 C C . GLY B 1 319 ? 8.711 -19.125 -16.188 1 81.62 319 GLY B C 1
ATOM 5247 O O . GLY B 1 319 ? 9.32 -19.297 -15.125 1 81.62 319 GLY B O 1
ATOM 5248 N N . SER B 1 320 ? 9.148 -18.469 -17.172 1 71.38 320 SER B N 1
ATOM 5249 C CA . SER B 1 320 ? 10.516 -17.953 -17.109 1 71.38 320 SER B CA 1
ATOM 5250 C C . SER B 1 320 ? 10.539 -16.438 -16.953 1 71.38 320 SER B C 1
ATOM 5252 O O . SER B 1 320 ? 9.594 -15.758 -17.344 1 71.38 320 SER B O 1
ATOM 5254 N N . ALA B 1 321 ? 11.367 -15.93 -15.938 1 57.72 321 ALA B N 1
ATOM 5255 C CA . ALA B 1 321 ? 11.594 -14.492 -15.812 1 57.72 321 ALA B CA 1
ATOM 5256 C C . ALA B 1 321 ? 12.766 -14.047 -16.688 1 57.72 321 ALA B C 1
ATOM 5258 O O . ALA B 1 321 ? 13.742 -14.781 -16.844 1 57.72 321 ALA B O 1
ATOM 5259 N N . CYS B 1 322 ? 12.461 -13.234 -17.719 1 46.59 322 CYS B N 1
ATOM 5260 C CA . CYS B 1 322 ? 13.516 -12.758 -18.609 1 46.59 322 CYS B CA 1
ATOM 5261 C C . CYS B 1 322 ? 14.516 -11.883 -17.859 1 46.59 322 CYS B C 1
ATOM 5263 O O . CYS B 1 322 ? 14.133 -10.906 -17.219 1 46.59 322 CYS B O 1
ATOM 5265 N N . SER B 1 323 ? 15.422 -12.289 -17.156 1 42.97 323 SER B N 1
ATOM 5266 C CA . SER B 1 323 ? 16.516 -11.414 -16.75 1 42.97 323 SER B CA 1
ATOM 5267 C C . SER B 1 323 ? 17.344 -10.961 -17.938 1 42.97 323 SER B C 1
ATOM 5269 O O . SER B 1 323 ? 17.25 -11.539 -19.031 1 42.97 323 SER B O 1
ATOM 5271 N N . SER B 1 324 ? 17.891 -9.734 -18.016 1 40.72 324 SER B N 1
ATOM 5272 C CA . SER B 1 324 ? 18.625 -9.062 -19.078 1 40.72 324 SER B CA 1
ATOM 5273 C C . SER B 1 324 ? 19.328 -10.062 -19.984 1 40.72 324 SER B C 1
ATOM 5275 O O . SER B 1 324 ? 19.422 -9.867 -21.188 1 40.72 324 SER B O 1
ATOM 5277 N N . ASP B 1 325 ? 20.031 -11.086 -19.438 1 42.97 325 ASP B N 1
ATOM 5278 C CA . ASP B 1 325 ? 20.938 -11.867 -20.281 1 42.97 325 ASP B CA 1
ATOM 5279 C C . ASP B 1 325 ? 20.438 -13.297 -20.453 1 42.97 325 ASP B C 1
ATOM 5281 O O . ASP B 1 325 ? 20.891 -14.016 -21.344 1 42.97 325 ASP B O 1
ATOM 5285 N N . ASN B 1 326 ? 19.547 -13.789 -19.516 1 51.91 326 ASN B N 1
ATOM 5286 C CA . ASN B 1 326 ? 19.125 -15.18 -19.641 1 51.91 326 ASN B CA 1
ATOM 5287 C C . ASN B 1 326 ? 17.781 -15.422 -18.953 1 51.91 326 ASN B C 1
ATOM 5289 O O . ASN B 1 326 ? 17.484 -14.82 -17.922 1 51.91 326 ASN B O 1
ATOM 5293 N N . THR B 1 327 ? 16.938 -16.125 -19.672 1 65.75 327 THR B N 1
ATOM 5294 C CA . THR B 1 327 ? 15.672 -16.562 -19.109 1 65.75 327 THR B CA 1
ATOM 5295 C C . THR B 1 327 ? 15.906 -17.578 -17.984 1 65.75 327 THR B C 1
ATOM 5297 O O . THR B 1 327 ? 16.469 -18.641 -18.203 1 65.75 327 THR B O 1
ATOM 5300 N N . GLU B 1 328 ? 15.734 -17.172 -16.781 1 83.69 328 GLU B N 1
ATOM 5301 C CA . GLU B 1 328 ? 15.867 -18.094 -15.648 1 83.69 328 GLU B CA 1
ATOM 5302 C C . GLU B 1 328 ? 14.609 -18.938 -15.469 1 83.69 328 GLU B C 1
ATOM 5304 O O . GLU B 1 328 ? 13.492 -18.406 -15.453 1 83.69 328 GLU B O 1
ATOM 5309 N N . PRO B 1 329 ? 14.922 -20.297 -15.445 1 91.69 329 PRO B N 1
ATOM 5310 C CA . PRO B 1 329 ? 13.773 -21.188 -15.273 1 91.69 329 PRO B CA 1
ATOM 5311 C C . PRO B 1 329 ? 13.055 -20.984 -13.945 1 91.69 329 PRO B C 1
ATOM 5313 O O . PRO B 1 329 ? 13.625 -20.406 -13.008 1 91.69 329 PRO B O 1
ATOM 5316 N N . SER B 1 330 ? 11.828 -21.375 -13.914 1 93.88 330 SER B N 1
ATOM 5317 C CA . SER B 1 330 ? 11.023 -21.328 -12.703 1 93.88 330 SER B CA 1
ATOM 5318 C C . SER B 1 330 ? 11.727 -22.031 -11.539 1 93.88 330 SER B C 1
ATOM 5320 O O . SER B 1 330 ? 12.102 -23.188 -11.648 1 93.88 330 SER B O 1
ATOM 5322 N N . HIS B 1 331 ? 11.922 -21.328 -10.492 1 94.81 331 HIS B N 1
ATOM 5323 C CA . HIS B 1 331 ? 12.523 -21.938 -9.312 1 94.81 331 HIS B CA 1
ATOM 5324 C C . HIS B 1 331 ? 11.641 -23.062 -8.758 1 94.81 331 HIS B C 1
ATOM 5326 O O . HIS B 1 331 ? 12.141 -24 -8.148 1 94.81 331 HIS B O 1
ATOM 5332 N N . VAL B 1 332 ? 10.305 -22.984 -8.984 1 97.38 332 VAL B N 1
ATOM 5333 C CA . VAL B 1 332 ? 9.352 -24 -8.547 1 97.38 332 VAL B CA 1
ATOM 5334 C C . VAL B 1 332 ? 9.617 -25.312 -9.281 1 97.38 332 VAL B C 1
ATOM 5336 O O . VAL B 1 332 ? 9.734 -26.375 -8.664 1 97.38 332 VAL B O 1
ATOM 5339 N N . LEU B 1 333 ? 9.758 -25.203 -10.602 1 97.62 333 LEU B N 1
ATOM 5340 C CA . LEU B 1 333 ? 10 -26.406 -11.406 1 97.62 333 LEU B CA 1
ATOM 5341 C C . LEU B 1 333 ? 11.352 -27.016 -11.07 1 97.62 333 LEU B C 1
ATOM 5343 O O . LEU B 1 333 ? 11.492 -28.234 -11 1 97.62 333 LEU B O 1
ATOM 5347 N N . LEU B 1 334 ? 12.336 -26.141 -10.867 1 97.06 334 LEU B N 1
ATOM 5348 C CA . LEU B 1 334 ? 13.641 -26.641 -10.461 1 97.06 334 LEU B CA 1
ATOM 5349 C C . LEU B 1 334 ? 13.555 -27.375 -9.125 1 97.06 334 LEU B C 1
ATOM 5351 O O . LEU B 1 334 ? 14.156 -28.438 -8.945 1 97.06 334 LEU B O 1
ATOM 5355 N N . ALA B 1 335 ? 12.812 -26.859 -8.203 1 96.5 335 ALA B N 1
ATOM 5356 C CA . ALA B 1 335 ? 12.625 -27.469 -6.891 1 96.5 335 ALA B CA 1
ATOM 5357 C C . ALA B 1 335 ? 11.922 -28.828 -7.008 1 96.5 335 ALA B C 1
ATOM 5359 O O . ALA B 1 335 ? 12.148 -29.719 -6.191 1 96.5 335 ALA B O 1
ATOM 5360 N N . MET B 1 336 ? 11.102 -28.984 -8.031 1 97.38 336 MET B N 1
ATOM 5361 C CA . MET B 1 336 ? 10.375 -30.219 -8.273 1 97.38 336 MET B CA 1
ATOM 5362 C C . MET B 1 336 ? 11.266 -31.266 -8.945 1 97.38 336 MET B C 1
ATOM 5364 O O . MET B 1 336 ? 10.836 -32.375 -9.188 1 97.38 336 MET B O 1
ATOM 5368 N N . GLY B 1 337 ? 12.492 -30.844 -9.344 1 96.94 337 GLY B N 1
ATOM 5369 C CA . GLY B 1 337 ? 13.438 -31.75 -9.977 1 96.94 337 GLY B CA 1
ATOM 5370 C C . GLY B 1 337 ? 13.328 -31.781 -11.484 1 96.94 337 GLY B C 1
ATOM 5371 O O . GLY B 1 337 ? 13.883 -32.656 -12.141 1 96.94 337 GLY B O 1
ATOM 5372 N N . ILE B 1 338 ? 12.602 -30.844 -11.992 1 96.5 338 ILE B N 1
ATOM 5373 C CA . ILE B 1 338 ? 12.461 -30.75 -13.438 1 96.5 338 ILE B CA 1
ATOM 5374 C C . ILE B 1 338 ? 13.758 -30.219 -14.055 1 96.5 338 ILE B C 1
ATOM 5376 O O . ILE B 1 338 ? 14.367 -29.281 -13.531 1 96.5 338 ILE B O 1
ATOM 5380 N N . GLN B 1 339 ? 14.172 -30.812 -15.156 1 95.81 339 GLN B N 1
ATOM 5381 C CA . GLN B 1 339 ? 15.391 -30.391 -15.836 1 95.81 339 GLN B CA 1
ATOM 5382 C C . GLN B 1 339 ? 15.258 -28.953 -16.344 1 95.81 339 GLN B C 1
ATOM 5384 O O . GLN B 1 339 ? 14.195 -28.547 -16.812 1 95.81 339 GLN B O 1
ATOM 5389 N N . PRO B 1 340 ? 16.297 -28.188 -16.25 1 95 340 PRO B N 1
ATOM 5390 C CA . PRO B 1 340 ? 16.266 -26.766 -16.625 1 95 340 PRO B CA 1
ATOM 5391 C C . PRO B 1 340 ? 15.75 -26.547 -18.047 1 95 340 PRO B C 1
ATOM 5393 O O . PRO B 1 340 ? 14.969 -25.625 -18.281 1 95 340 PRO B O 1
ATOM 5396 N N . ASP B 1 341 ? 16.156 -27.359 -18.922 1 93.44 341 ASP B N 1
ATOM 5397 C CA . ASP B 1 341 ? 15.742 -27.203 -20.312 1 93.44 341 ASP B CA 1
ATOM 5398 C C . ASP B 1 341 ? 14.227 -27.312 -20.453 1 93.44 341 ASP B C 1
ATOM 5400 O O . ASP B 1 341 ? 13.609 -26.547 -21.188 1 93.44 341 ASP B O 1
ATOM 5404 N N . THR B 1 342 ? 13.68 -28.312 -19.781 1 95.19 342 THR B N 1
ATOM 5405 C CA . THR B 1 342 ? 12.234 -28.469 -19.797 1 95.19 342 THR B CA 1
ATOM 5406 C C . THR B 1 342 ? 11.555 -27.312 -19.078 1 95.19 342 THR B C 1
ATOM 5408 O O . THR B 1 342 ? 10.539 -26.797 -19.547 1 95.19 342 THR B O 1
ATOM 5411 N N . ALA B 1 343 ? 12.156 -26.875 -17.984 1 96.19 343 ALA B N 1
ATOM 5412 C CA . ALA B 1 343 ? 11.594 -25.781 -17.172 1 96.19 343 ALA B CA 1
ATOM 5413 C C . ALA B 1 343 ? 11.547 -24.484 -17.969 1 96.19 343 ALA B C 1
ATOM 5415 O O . ALA B 1 343 ? 10.633 -23.688 -17.797 1 96.19 343 ALA B O 1
ATOM 5416 N N . ARG B 1 344 ? 12.453 -24.234 -18.844 1 94.69 344 ARG B N 1
ATOM 5417 C CA . ARG B 1 344 ? 12.516 -23.016 -19.641 1 94.69 344 ARG B CA 1
ATOM 5418 C C . ARG B 1 344 ? 11.375 -22.969 -20.656 1 94.69 344 ARG B C 1
ATOM 5420 O O . ARG B 1 344 ? 11.031 -21.906 -21.156 1 94.69 344 ARG B O 1
ATOM 5427 N N . GLY B 1 345 ? 10.844 -24.125 -20.953 1 95.19 345 GLY B N 1
ATOM 5428 C CA . GLY B 1 345 ? 9.758 -24.203 -21.906 1 95.19 345 GLY B CA 1
ATOM 5429 C C . GLY B 1 345 ? 8.391 -24.047 -21.266 1 95.19 345 GLY B C 1
ATOM 5430 O O . GLY B 1 345 ? 7.371 -24.047 -21.953 1 95.19 345 GLY B O 1
ATOM 5431 N N . ALA B 1 346 ? 8.32 -23.797 -20 1 97.19 346 ALA B N 1
ATOM 5432 C CA . ALA B 1 346 ? 7.074 -23.844 -19.25 1 97.19 346 ALA B CA 1
ATOM 5433 C C . ALA B 1 346 ? 6.164 -22.672 -19.625 1 97.19 346 ALA B C 1
ATOM 5435 O O . ALA B 1 346 ? 6.633 -21.547 -19.828 1 97.19 346 ALA B O 1
ATOM 5436 N N . ILE B 1 347 ? 4.867 -22.953 -19.719 1 97.31 347 ILE B N 1
ATOM 5437 C CA . ILE B 1 347 ? 3.785 -22 -19.969 1 97.31 347 ILE B CA 1
ATOM 5438 C C . ILE B 1 347 ? 2.654 -22.234 -18.969 1 97.31 347 ILE B C 1
ATOM 5440 O O . ILE B 1 347 ? 2.311 -23.391 -18.672 1 97.31 347 ILE B O 1
ATOM 5444 N N . ARG B 1 348 ? 2.162 -21.141 -18.484 1 98.06 348 ARG B N 1
ATOM 5445 C CA . ARG B 1 348 ? 1.037 -21.266 -17.562 1 98.06 348 ARG B CA 1
ATOM 5446 C C . ARG B 1 348 ? -0.24 -20.703 -18.188 1 98.06 348 ARG B C 1
ATOM 5448 O O . ARG B 1 348 ? -0.241 -19.594 -18.719 1 98.06 348 ARG B O 1
ATOM 5455 N N . VAL B 1 349 ? -1.239 -21.469 -18.094 1 98.19 349 VAL B N 1
ATOM 5456 C CA . VAL B 1 349 ? -2.602 -21.031 -18.375 1 98.19 349 VAL B CA 1
ATOM 5457 C C . VAL B 1 349 ? -3.402 -20.984 -17.078 1 98.19 349 VAL B C 1
ATOM 5459 O O . VAL B 1 349 ? -3.451 -21.969 -16.344 1 98.19 349 VAL B O 1
ATOM 5462 N N . SER B 1 350 ? -3.947 -19.891 -16.75 1 98.19 350 SER B N 1
ATOM 5463 C CA . SER B 1 350 ? -4.855 -19.75 -15.617 1 98.19 350 SER B CA 1
ATOM 5464 C C . SER B 1 350 ? -6.199 -19.172 -16.047 1 98.19 350 SER B C 1
ATOM 5466 O O . SER B 1 350 ? -6.262 -18.062 -16.562 1 98.19 350 SER B O 1
ATOM 5468 N N . LEU B 1 351 ? -7.227 -19.938 -15.805 1 98.19 351 LEU B N 1
ATOM 5469 C CA . LEU B 1 351 ? -8.57 -19.625 -16.281 1 98.19 351 LEU B CA 1
ATOM 5470 C C . LEU B 1 351 ? -9.336 -18.797 -15.258 1 98.19 351 LEU B C 1
ATOM 5472 O O . LEU B 1 351 ? -8.961 -18.75 -14.086 1 98.19 351 LEU B O 1
ATOM 5476 N N . GLY B 1 352 ? -10.305 -18.062 -15.703 1 96 352 GLY B N 1
ATOM 5477 C CA . GLY B 1 352 ? -11.195 -17.297 -14.844 1 96 352 GLY B CA 1
ATOM 5478 C C . GLY B 1 352 ? -12.656 -17.422 -15.227 1 96 352 GLY B C 1
ATOM 5479 O O . GLY B 1 352 ? -13.008 -18.219 -16.094 1 96 352 GLY B O 1
ATOM 5480 N N . ALA B 1 353 ? -13.484 -16.688 -14.578 1 92.19 353 ALA B N 1
ATOM 5481 C CA . ALA B 1 353 ? -14.93 -16.812 -14.664 1 92.19 353 ALA B CA 1
ATOM 5482 C C . ALA B 1 353 ? -15.43 -16.516 -16.078 1 92.19 353 ALA B C 1
ATOM 5484 O O . ALA B 1 353 ? -16.469 -17.016 -16.5 1 92.19 353 ALA B O 1
ATOM 5485 N N . ASN B 1 354 ? -14.672 -15.789 -16.844 1 91.5 354 ASN B N 1
ATOM 5486 C CA . ASN B 1 354 ? -15.148 -15.336 -18.156 1 91.5 354 ASN B CA 1
ATOM 5487 C C . ASN B 1 354 ? -14.633 -16.234 -19.266 1 91.5 354 ASN B C 1
ATOM 5489 O O . ASN B 1 354 ? -14.969 -16.016 -20.438 1 91.5 354 ASN B O 1
ATOM 5493 N N . ASN B 1 355 ? -13.844 -17.234 -19 1 96.5 355 ASN B N 1
ATOM 5494 C CA . ASN B 1 355 ? -13.336 -18.141 -20.016 1 96.5 355 ASN B CA 1
ATOM 5495 C C . ASN B 1 355 ? -14.359 -19.219 -20.391 1 96.5 355 ASN B C 1
ATOM 5497 O O . ASN B 1 355 ? -15.195 -19.578 -19.562 1 96.5 355 ASN B O 1
ATOM 5501 N N . ASP B 1 356 ? -14.266 -19.641 -21.578 1 96.38 356 ASP B N 1
ATOM 5502 C CA . ASP B 1 356 ? -15.195 -20.672 -22.031 1 96.38 356 ASP B CA 1
ATOM 5503 C C . ASP B 1 356 ? -14.5 -21.703 -22.906 1 96.38 356 ASP B C 1
ATOM 5505 O O . ASP B 1 356 ? -13.305 -21.578 -23.188 1 96.38 356 ASP B O 1
ATOM 5509 N N . ILE B 1 357 ? -15.305 -22.688 -23.297 1 97.31 357 ILE B N 1
ATOM 5510 C CA . ILE B 1 357 ? -14.773 -23.859 -23.984 1 97.31 357 ILE B CA 1
ATOM 5511 C C . ILE B 1 357 ? -14.305 -23.484 -25.391 1 97.31 357 ILE B C 1
ATOM 5513 O O . ILE B 1 357 ? -13.32 -24.031 -25.891 1 97.31 357 ILE B O 1
ATOM 5517 N N . ASP B 1 358 ? -14.961 -22.484 -25.984 1 97.5 358 ASP B N 1
ATOM 5518 C CA . ASP B 1 358 ? -14.586 -22.047 -27.328 1 97.5 358 ASP B CA 1
ATOM 5519 C C . ASP B 1 358 ? -13.203 -21.406 -27.328 1 97.5 358 ASP B C 1
ATOM 5521 O O . ASP B 1 358 ? -12.414 -21.609 -28.25 1 97.5 358 ASP B O 1
ATOM 5525 N N . GLU B 1 359 ? -12.953 -20.625 -26.297 1 97.56 359 GLU B N 1
ATOM 5526 C CA . GLU B 1 359 ? -11.625 -20.016 -26.141 1 97.56 359 GLU B CA 1
ATOM 5527 C C . GLU B 1 359 ? -10.555 -21.094 -26 1 97.56 359 GLU B C 1
ATOM 5529 O O . GLU B 1 359 ? -9.477 -20.984 -26.594 1 97.56 359 GLU B O 1
ATOM 5534 N N . ILE B 1 360 ? -10.812 -22.125 -25.297 1 98.12 360 ILE B N 1
ATOM 5535 C CA . ILE B 1 360 ? -9.852 -23.203 -25.062 1 98.12 360 ILE B CA 1
ATOM 5536 C C . ILE B 1 360 ? -9.602 -23.953 -26.359 1 98.12 360 ILE B C 1
ATOM 5538 O O . ILE B 1 360 ? -8.453 -24.266 -26.703 1 98.12 360 ILE B O 1
ATOM 5542 N N . ASN B 1 361 ? -10.656 -24.219 -27.094 1 97.94 361 ASN B N 1
ATOM 5543 C CA . ASN B 1 361 ? -10.508 -24.906 -28.375 1 97.94 361 ASN B CA 1
ATOM 5544 C C . ASN B 1 361 ? -9.656 -24.094 -29.344 1 97.94 361 ASN B C 1
ATOM 5546 O O . ASN B 1 361 ? -8.773 -24.641 -30 1 97.94 361 ASN B O 1
ATOM 5550 N N . ALA B 1 362 ? -9.984 -22.812 -29.391 1 97.88 362 ALA B N 1
ATOM 5551 C CA . ALA B 1 362 ? -9.203 -21.938 -30.25 1 97.88 362 ALA B CA 1
ATOM 5552 C C . ALA B 1 362 ? -7.742 -21.891 -29.828 1 97.88 362 ALA B C 1
ATOM 5554 O O . ALA B 1 362 ? -6.844 -21.875 -30.672 1 97.88 362 ALA B O 1
ATOM 5555 N N . PHE B 1 363 ? -7.535 -21.891 -28.594 1 97.94 363 PHE B N 1
ATOM 5556 C CA . PHE B 1 363 ? -6.188 -21.875 -28.047 1 97.94 363 PHE B CA 1
ATOM 5557 C C . PHE B 1 363 ? -5.438 -23.141 -28.438 1 97.94 363 PHE B C 1
ATOM 5559 O O . PHE B 1 363 ? -4.293 -23.078 -28.891 1 97.94 363 PHE B O 1
ATOM 5566 N N . LEU B 1 364 ? -6.066 -24.297 -28.234 1 98.19 364 LEU B N 1
ATOM 5567 C CA . LEU B 1 364 ? -5.449 -25.578 -28.562 1 98.19 364 LEU B CA 1
ATOM 5568 C C . LEU B 1 364 ? -5.125 -25.672 -30.047 1 98.19 364 LEU B C 1
ATOM 5570 O O . LEU B 1 364 ? -4.094 -26.234 -30.422 1 98.19 364 LEU B O 1
ATOM 5574 N N . GLN B 1 365 ? -5.973 -25.109 -30.828 1 97.69 365 GLN B N 1
ATOM 5575 C CA . GLN B 1 365 ? -5.719 -25.094 -32.281 1 97.69 365 GLN B CA 1
ATOM 5576 C C . GLN B 1 365 ? -4.504 -24.219 -32.594 1 97.69 365 GLN B C 1
ATOM 5578 O O . GLN B 1 365 ? -3.65 -24.609 -33.406 1 97.69 365 GLN B O 1
ATOM 5583 N N . ALA B 1 366 ? -4.516 -23.047 -32 1 97.44 366 ALA B N 1
ATOM 5584 C CA . ALA B 1 366 ? -3.375 -22.156 -32.188 1 97.44 366 ALA B CA 1
ATOM 5585 C C . ALA B 1 366 ? -2.082 -22.797 -31.703 1 97.44 366 ALA B C 1
ATOM 5587 O O . ALA B 1 366 ? -1.036 -22.672 -32.344 1 97.44 366 ALA B O 1
ATOM 5588 N N . LEU B 1 367 ? -2.143 -23.469 -30.625 1 97.31 367 LEU B N 1
ATOM 5589 C CA . LEU B 1 367 ? -0.995 -24.156 -30.047 1 97.31 367 LEU B CA 1
ATOM 5590 C C . LEU B 1 367 ? -0.468 -25.234 -30.984 1 97.31 367 LEU B C 1
ATOM 5592 O O . LEU B 1 367 ? 0.74 -25.328 -31.219 1 97.31 367 LEU B O 1
ATOM 5596 N N . GLU B 1 368 ? -1.355 -26.016 -31.469 1 97.5 368 GLU B N 1
ATOM 5597 C CA . GLU B 1 368 ? -0.979 -27.078 -32.406 1 97.5 368 GLU B CA 1
ATOM 5598 C C . GLU B 1 368 ? -0.273 -26.5 -33.625 1 97.5 368 GLU B C 1
ATOM 5600 O O . GLU B 1 368 ? 0.76 -27.031 -34.062 1 97.5 368 GLU B O 1
ATOM 5605 N N . SER B 1 369 ? -0.835 -25.438 -34.125 1 97.12 369 SER B N 1
ATOM 5606 C CA . SER B 1 369 ? -0.259 -24.797 -35.312 1 97.12 369 SER B CA 1
ATOM 5607 C C . SER B 1 369 ? 1.137 -24.25 -35 1 97.12 369 SER B C 1
ATOM 5609 O O . SER B 1 369 ? 2.064 -24.453 -35.812 1 97.12 369 SER B O 1
ATOM 5611 N N . GLU B 1 370 ? 1.321 -23.562 -33.938 1 96.88 370 GLU B N 1
ATOM 5612 C CA . GLU B 1 370 ? 2.604 -22.969 -33.562 1 96.88 370 GLU B CA 1
ATOM 5613 C C . GLU B 1 370 ? 3.646 -24.031 -33.281 1 96.88 370 GLU B C 1
ATOM 5615 O O . GLU B 1 370 ? 4.828 -23.859 -33.562 1 96.88 370 GLU B O 1
ATOM 5620 N N . LEU B 1 371 ? 3.23 -25.125 -32.594 1 96.81 371 LEU B N 1
ATOM 5621 C CA . LEU B 1 371 ? 4.148 -26.234 -32.344 1 96.81 371 LEU B CA 1
ATOM 5622 C C . LEU B 1 371 ? 4.684 -26.828 -33.625 1 96.81 371 LEU B C 1
ATOM 5624 O O . LEU B 1 371 ? 5.879 -27.109 -33.75 1 96.81 371 LEU B O 1
ATOM 5628 N N . THR B 1 372 ? 3.805 -27.016 -34.562 1 95.88 372 THR B N 1
ATOM 5629 C CA . THR B 1 372 ? 4.207 -27.547 -35.875 1 95.88 372 THR B CA 1
ATOM 5630 C C . THR B 1 372 ? 5.223 -26.625 -36.531 1 95.88 372 THR B C 1
ATOM 5632 O O . THR B 1 372 ? 6.242 -27.078 -37.062 1 95.88 372 THR B O 1
ATOM 5635 N N . ARG B 1 373 ? 4.934 -25.375 -36.469 1 95.06 373 ARG B N 1
ATOM 5636 C CA . ARG B 1 373 ? 5.805 -24.375 -37.094 1 95.06 373 ARG B CA 1
ATOM 5637 C C . ARG B 1 373 ? 7.168 -24.344 -36.406 1 95.06 373 ARG B C 1
ATOM 5639 O O . ARG B 1 373 ? 8.203 -24.375 -37.062 1 95.06 373 ARG B O 1
ATOM 5646 N N . LEU B 1 374 ? 7.215 -24.328 -35.094 1 93.19 374 LEU B N 1
ATOM 5647 C CA . LEU B 1 374 ? 8.453 -24.188 -34.312 1 93.19 374 LEU B CA 1
ATOM 5648 C C . LEU B 1 374 ? 9.297 -25.453 -34.406 1 93.19 374 LEU B C 1
ATOM 5650 O O . LEU B 1 374 ? 10.531 -25.375 -34.438 1 93.19 374 LEU B O 1
ATOM 5654 N N . ARG B 1 375 ? 8.648 -26.625 -34.5 1 90.69 375 ARG B N 1
ATOM 5655 C CA . ARG B 1 375 ? 9.375 -27.875 -34.625 1 90.69 375 ARG B CA 1
ATOM 5656 C C . ARG B 1 375 ? 10.039 -27.984 -36 1 90.69 375 ARG B C 1
ATOM 5658 O O . ARG B 1 375 ? 11.109 -28.578 -36.125 1 90.69 375 ARG B O 1
ATOM 5665 N N . LYS B 1 376 ? 9.398 -27.406 -36.969 1 88.56 376 LYS B N 1
ATOM 5666 C CA . LYS B 1 376 ? 9.984 -27.391 -38.312 1 88.56 376 LYS B CA 1
ATOM 5667 C C . LYS B 1 376 ? 11.219 -26.5 -38.344 1 88.56 376 LYS B C 1
ATOM 5669 O O . LYS B 1 376 ? 12.195 -26.812 -39.031 1 88.56 376 LYS B O 1
ATOM 5674 N N . LEU B 1 377 ? 11.164 -25.422 -37.656 1 83.69 377 LEU B N 1
ATOM 5675 C CA . LEU B 1 377 ? 12.289 -24.484 -37.625 1 83.69 377 LEU B CA 1
ATOM 5676 C C . LEU B 1 377 ? 13.484 -25.094 -36.906 1 83.69 377 LEU B C 1
ATOM 5678 O O . LEU B 1 377 ? 14.633 -24.875 -37.281 1 83.69 377 LEU B O 1
ATOM 5682 N N . THR B 1 378 ? 13.227 -25.875 -35.844 1 73.56 378 THR B N 1
ATOM 5683 C CA . THR B 1 378 ? 14.297 -26.516 -35.062 1 73.56 378 THR B CA 1
ATOM 5684 C C . THR B 1 378 ? 14.906 -27.672 -35.875 1 73.56 378 THR B C 1
ATOM 5686 O O . THR B 1 378 ? 16.109 -27.906 -35.812 1 73.56 378 THR B O 1
ATOM 5689 N N . ALA B 1 379 ? 14.086 -28.375 -36.625 1 71 379 ALA B N 1
ATOM 5690 C CA . ALA B 1 379 ? 14.555 -29.484 -37.469 1 71 379 ALA B CA 1
ATOM 5691 C C . ALA B 1 379 ? 15.43 -29 -38.594 1 71 379 ALA B C 1
ATOM 5693 O O . ALA B 1 379 ? 16.391 -29.656 -38.969 1 71 379 ALA B O 1
ATOM 5694 N N . VAL B 1 380 ? 15.203 -27.75 -39.031 1 60.66 380 VAL B N 1
ATOM 5695 C CA . VAL B 1 380 ? 16 -27.203 -40.125 1 60.66 380 VAL B CA 1
ATOM 5696 C C . VAL B 1 380 ? 17.312 -26.641 -39.594 1 60.66 380 VAL B C 1
ATOM 5698 O O . VAL B 1 380 ? 18.297 -26.547 -40.312 1 60.66 380 VAL B O 1
ATOM 5701 N N . ALA B 1 381 ? 17.172 -26.188 -38.344 1 59.16 381 ALA B N 1
ATOM 5702 C CA . ALA B 1 381 ? 18.359 -25.578 -37.75 1 59.16 381 ALA B CA 1
ATOM 5703 C C . ALA B 1 381 ? 19.359 -26.641 -37.312 1 59.16 381 ALA B C 1
ATOM 5705 O O . ALA B 1 381 ? 20.516 -26.328 -37.031 1 59.16 381 ALA B O 1
ATOM 5706 N N . VAL B 1 382 ? 18.953 -28.016 -37.281 1 49.88 382 VAL B N 1
ATOM 5707 C CA . VAL B 1 382 ? 19.859 -29.094 -36.906 1 49.88 382 VAL B CA 1
ATOM 5708 C C . VAL B 1 382 ? 20.281 -29.844 -38.188 1 49.88 382 VAL B C 1
ATOM 5710 O O . VAL B 1 382 ? 19.453 -30.094 -39.062 1 49.88 382 VAL B O 1
#

Secondary structure (DSSP, 8-state):
----EE-BTTT--PPPHHHHHHHHHHHHT--S-TT--SHHHHHHHHHHHHHHHHHHHHTT--GGGEEEESSHHHHHHIIIIIHHHHH-S-EEEEETT--HHHHHHHHHHGGGT-EEEEE-B-TTS-B-HHHHHHHHTS--SEEE--SB-TTT-BBP-HHHHHHHHHHTT-EEEEE-TTTBTTB---HHHHT-SEEEEEGGGTT--SS-EEEEE-TT-----SS-SS-TGGGTS-S---HHHHHHHHHHHHHHHHTHHHHHHHHHHHHHHHHHHHHHTT-EETTTTS-B-TTEEEEE-TT--HHHHHHHHHHTTEE-EESSEE-SS-EEPPHHHHHTT--HHHHHT-EEEE--TT--HHHHHHHHHHHHHHHHHHHHHHHHH-/----EE-BTTT--PPPHHHHHHHHHHHHT--S-TT--SHHHHHHHHHHHHHHHHHHHHTT--GGGEEEESSHHHHHHIIIIIHHHHH-S-EEEEETT--HHHHHHHHHHGGGT-EEEEE-B-TTS-B-HHHHHHHHTS--SEEE--SB-TTT-BBP-HHHHHHHHHHTT-EEEEE-TTTBTTB---HHHHT-SEEEEESTTTT--SS-EEEEE-TT-----SS-SS-TGGGTS-S---HHHHHHHHHHHHHHHHTHHHHHHHHHHHHHHHHHHHHHTTPEETTTTS-B-TTEEEEE-TT--HHHHHHHHHHTTEE-EESSEE-SS-EEPPHHHHHTT--HHHHTT-EEEE--TT--HHHHHHHHHHHHHHHHHHHHHHHHH-

Radius of gyration: 27.34 Å; Cα contacts (8 Å, |Δi|>4): 1800; chains: 2; bounding box: 59×75×78 Å